Protein AF-A0A353B0R3-F1 (afdb_monomer)

Structure (mmCIF, N/CA/C/O backbone):
data_AF-A0A353B0R3-F1
#
_entry.id   AF-A0A353B0R3-F1
#
loop_
_atom_site.group_PDB
_atom_site.id
_atom_site.type_symbol
_atom_site.label_atom_id
_atom_site.label_alt_id
_atom_site.label_comp_id
_atom_site.label_asym_id
_atom_site.label_entity_id
_atom_site.label_seq_id
_atom_site.pdbx_PDB_ins_code
_atom_site.Cartn_x
_atom_site.Cartn_y
_atom_site.Cartn_z
_atom_site.occupancy
_atom_site.B_iso_or_equiv
_atom_site.auth_seq_id
_atom_site.auth_comp_id
_atom_site.auth_asym_id
_atom_site.auth_atom_id
_atom_site.pdbx_PDB_model_num
ATOM 1 N N . ASP A 1 1 ? 42.503 -38.780 -15.034 1.00 36.84 1 ASP A N 1
ATOM 2 C CA . ASP A 1 1 ? 41.360 -38.760 -15.960 1.00 36.84 1 ASP A CA 1
ATOM 3 C C . ASP A 1 1 ? 40.076 -38.459 -15.221 1.00 36.84 1 ASP A C 1
ATOM 5 O O . ASP A 1 1 ? 39.454 -39.346 -14.652 1.00 36.84 1 ASP A O 1
ATOM 9 N N . ILE A 1 2 ? 39.744 -37.170 -15.147 1.00 35.34 2 ILE A N 1
ATOM 10 C CA . ILE A 1 2 ? 38.413 -36.718 -14.744 1.00 35.34 2 ILE A CA 1
ATOM 11 C C . ILE A 1 2 ? 37.586 -36.748 -16.024 1.00 35.34 2 ILE A C 1
ATOM 13 O O . ILE A 1 2 ? 37.936 -36.088 -17.000 1.00 35.34 2 ILE A O 1
ATOM 17 N N . ASP A 1 3 ? 36.551 -37.576 -16.028 1.00 28.72 3 ASP A N 1
ATOM 18 C CA . ASP A 1 3 ? 35.623 -37.724 -17.140 1.00 28.72 3 ASP A CA 1
ATOM 19 C C . ASP A 1 3 ? 34.857 -36.406 -17.356 1.00 28.72 3 ASP A C 1
ATOM 21 O O . ASP A 1 3 ? 33.934 -36.062 -16.617 1.00 28.72 3 ASP A O 1
ATOM 25 N N . LEU A 1 4 ? 35.296 -35.640 -18.358 1.00 33.00 4 LEU A N 1
ATOM 26 C CA . LEU A 1 4 ? 34.737 -34.345 -18.759 1.00 33.00 4 LEU A CA 1
ATOM 27 C C . LEU A 1 4 ? 33.396 -34.474 -19.509 1.00 33.00 4 LEU A C 1
ATOM 29 O O . LEU A 1 4 ? 32.850 -33.465 -19.948 1.00 33.00 4 LEU A O 1
ATOM 33 N N . SER A 1 5 ? 32.827 -35.680 -19.638 1.00 30.22 5 SER A N 1
ATOM 34 C CA . SER A 1 5 ? 31.541 -35.902 -20.317 1.00 30.22 5 SER A CA 1
ATOM 35 C C . SER A 1 5 ? 30.302 -35.763 -19.415 1.00 30.22 5 SER A C 1
ATOM 37 O O . SER A 1 5 ? 29.179 -35.929 -19.884 1.00 30.22 5 SER A O 1
ATOM 39 N N . LYS A 1 6 ? 30.472 -35.398 -18.134 1.00 32.56 6 LYS A N 1
ATOM 40 C CA . LYS A 1 6 ? 29.369 -35.243 -17.160 1.00 32.56 6 LYS A CA 1
ATOM 41 C C . LYS A 1 6 ? 29.095 -33.818 -16.660 1.00 32.56 6 LYS A C 1
ATOM 43 O O . LYS A 1 6 ? 28.397 -33.657 -15.667 1.00 32.56 6 LYS A O 1
ATOM 48 N N . VAL A 1 7 ? 29.593 -32.786 -17.345 1.00 37.44 7 VAL A N 1
ATOM 49 C CA . VAL A 1 7 ? 29.360 -31.370 -16.963 1.00 37.44 7 VAL A CA 1
ATOM 50 C C . VAL A 1 7 ? 28.403 -30.631 -17.916 1.00 37.44 7 VAL A C 1
ATOM 52 O O . VAL A 1 7 ? 28.182 -29.439 -17.771 1.00 37.44 7 VAL A O 1
ATOM 55 N N . LEU A 1 8 ? 27.768 -31.308 -18.875 1.00 34.38 8 LEU A N 1
ATOM 56 C CA . LEU A 1 8 ? 26.884 -30.647 -19.843 1.00 34.38 8 LEU A CA 1
ATOM 57 C C . LEU A 1 8 ? 25.570 -31.416 -20.005 1.00 34.38 8 LEU A C 1
ATOM 59 O O . LEU A 1 8 ? 25.451 -32.235 -20.909 1.00 34.38 8 LEU A O 1
ATOM 63 N N . SER A 1 9 ? 24.613 -31.204 -19.094 1.00 32.56 9 SER A N 1
ATOM 64 C CA . SER A 1 9 ? 23.162 -31.358 -19.362 1.00 32.56 9 SER A CA 1
ATOM 65 C C . SER A 1 9 ? 22.248 -30.968 -18.185 1.00 32.56 9 SER A C 1
ATOM 67 O O . SER A 1 9 ? 21.163 -31.521 -18.060 1.00 32.56 9 SER A O 1
ATOM 69 N N . ASP A 1 10 ? 22.622 -29.983 -17.361 1.00 31.92 10 ASP A N 1
ATOM 70 C CA . ASP A 1 10 ? 21.622 -29.257 -16.560 1.00 31.92 10 ASP A CA 1
ATOM 71 C C . ASP A 1 10 ? 21.285 -27.948 -17.286 1.00 31.92 10 ASP A C 1
ATOM 73 O O . ASP A 1 10 ? 21.707 -26.859 -16.901 1.00 31.92 10 ASP A O 1
ATOM 77 N N . ASP A 1 11 ? 20.517 -28.072 -18.373 1.00 35.47 11 ASP A N 1
ATOM 78 C CA . ASP A 1 11 ? 19.619 -27.006 -18.831 1.00 35.47 11 ASP A CA 1
ATOM 79 C C . ASP A 1 11 ? 18.544 -26.838 -17.743 1.00 35.47 11 ASP A C 1
ATOM 81 O O . ASP A 1 11 ? 17.423 -27.340 -17.843 1.00 35.47 11 ASP A O 1
ATOM 85 N N . SER A 1 12 ? 18.897 -26.200 -16.624 1.00 38.03 12 SER A N 1
ATOM 86 C CA . SER A 1 12 ? 17.900 -25.795 -15.642 1.00 38.03 12 SER A CA 1
ATOM 87 C C . SER A 1 12 ? 17.203 -24.557 -16.195 1.00 38.03 12 SER A C 1
ATOM 89 O O . 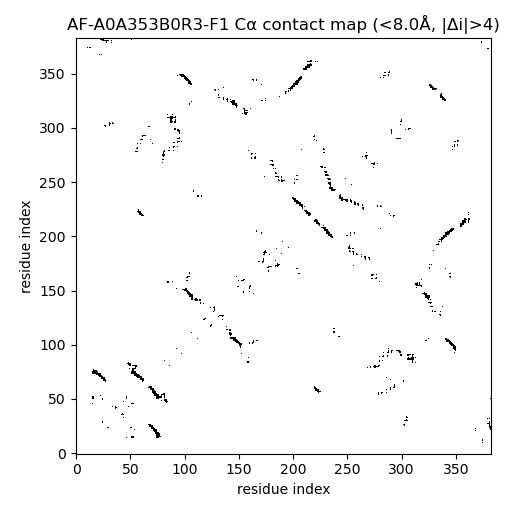SER A 1 12 ? 17.690 -23.433 -16.038 1.00 38.03 12 SER A O 1
ATOM 91 N N . ASP A 1 13 ? 16.071 -24.748 -16.865 1.00 56.12 13 ASP A N 1
ATOM 92 C CA . ASP A 1 13 ? 15.141 -23.661 -17.139 1.00 56.12 13 ASP A CA 1
ATOM 93 C C . ASP A 1 13 ? 14.833 -22.946 -15.820 1.00 56.12 13 ASP A C 1
ATOM 95 O O . ASP A 1 13 ? 14.115 -23.473 -14.971 1.00 56.12 13 ASP A O 1
ATOM 99 N N . ALA A 1 14 ? 15.426 -21.762 -15.617 1.00 63.72 14 ALA A N 1
ATOM 100 C CA . ALA A 1 14 ? 15.216 -20.979 -14.404 1.00 63.72 14 ALA A CA 1
ATOM 101 C C . ALA A 1 14 ? 13.708 -20.799 -14.180 1.00 63.72 14 ALA A C 1
ATOM 103 O O . ALA A 1 14 ? 13.033 -20.183 -15.012 1.00 63.72 14 ALA A O 1
ATOM 104 N N . ASN A 1 15 ? 13.191 -21.362 -13.086 1.00 84.00 15 ASN A N 1
ATOM 105 C CA . ASN A 1 15 ? 11.777 -21.336 -12.748 1.00 84.00 15 ASN A CA 1
ATOM 106 C C . ASN A 1 15 ? 11.506 -20.090 -11.907 1.00 84.00 15 ASN A C 1
ATOM 108 O O . ASN A 1 15 ? 12.141 -19.868 -10.877 1.00 84.00 15 ASN A O 1
ATOM 112 N N . TRP A 1 16 ? 10.525 -19.275 -12.295 1.00 85.75 16 TRP A N 1
ATOM 113 C CA . TRP A 1 16 ? 10.171 -18.059 -11.554 1.00 85.75 16 TRP A CA 1
ATOM 114 C C . TRP A 1 16 ? 9.742 -18.333 -10.100 1.00 85.75 16 TRP A C 1
ATOM 116 O O . TRP A 1 16 ? 9.701 -17.429 -9.265 1.00 85.75 16 TRP A O 1
ATOM 126 N N . ARG A 1 17 ? 9.431 -19.586 -9.759 1.00 88.44 17 ARG A N 1
ATOM 127 C CA . ARG A 1 17 ? 9.127 -20.009 -8.386 1.00 88.44 17 ARG A CA 1
ATOM 128 C C . ARG A 1 17 ? 10.364 -20.197 -7.514 1.00 88.44 17 ARG A C 1
ATOM 130 O O . ARG A 1 17 ? 10.217 -20.175 -6.291 1.00 88.44 17 ARG A O 1
ATOM 137 N N . ASP A 1 18 ? 11.540 -20.348 -8.114 1.00 88.56 18 ASP A N 1
ATOM 138 C CA . ASP A 1 18 ? 12.786 -20.538 -7.384 1.00 88.56 18 ASP A CA 1
ATOM 139 C C . ASP A 1 18 ? 13.177 -19.257 -6.653 1.00 88.56 18 ASP A C 1
ATOM 141 O O . ASP A 1 18 ? 13.008 -18.141 -7.161 1.00 88.56 18 ASP A O 1
ATOM 145 N N . SER A 1 19 ? 13.698 -19.436 -5.441 1.00 89.31 19 SER A N 1
ATOM 146 C CA . SER A 1 19 ? 14.145 -18.339 -4.593 1.00 89.31 19 SER A CA 1
ATOM 147 C C . SER A 1 19 ? 15.330 -17.612 -5.221 1.00 89.31 19 SER A C 1
ATOM 149 O O . SER A 1 19 ? 16.356 -18.221 -5.514 1.00 89.31 19 SER A O 1
ATOM 151 N N . SER A 1 20 ? 15.224 -16.293 -5.345 1.00 90.06 20 SER A N 1
ATOM 152 C CA . SER A 1 20 ? 16.326 -15.409 -5.736 1.00 90.06 20 SER A CA 1
ATOM 153 C C . SER A 1 20 ? 16.392 -14.225 -4.779 1.00 90.06 20 SER A C 1
ATOM 155 O O . SER A 1 20 ? 15.363 -13.687 -4.381 1.00 90.06 20 SER A O 1
ATOM 157 N N . GLY A 1 21 ? 17.597 -13.812 -4.382 1.00 89.56 21 GLY A N 1
ATOM 158 C CA . GLY A 1 21 ? 17.784 -12.640 -3.519 1.00 89.56 21 GLY A CA 1
ATOM 159 C C . GLY A 1 21 ? 17.706 -11.303 -4.264 1.00 89.56 21 GLY A C 1
ATOM 160 O O . GLY A 1 21 ? 17.403 -10.281 -3.648 1.00 89.56 21 GLY A O 1
ATOM 161 N N . LEU A 1 22 ? 17.983 -11.312 -5.571 1.00 90.19 22 LEU A N 1
ATOM 162 C CA . LEU A 1 22 ? 18.131 -10.129 -6.428 1.00 90.19 22 LEU A CA 1
ATOM 163 C C . LEU A 1 22 ? 17.589 -10.408 -7.838 1.00 90.19 22 LEU A C 1
ATOM 165 O O . LEU A 1 22 ? 18.272 -10.156 -8.829 1.00 90.19 22 LEU A O 1
ATOM 169 N N . ARG A 1 23 ? 16.366 -10.939 -7.929 1.00 92.25 23 ARG A N 1
ATOM 170 C CA . ARG A 1 23 ? 15.683 -11.071 -9.217 1.00 92.25 23 ARG A CA 1
ATOM 171 C C . ARG A 1 23 ? 15.489 -9.691 -9.816 1.00 92.25 23 ARG A C 1
ATOM 173 O O . ARG A 1 23 ? 15.049 -8.780 -9.111 1.00 92.25 23 ARG A O 1
ATOM 180 N N . THR A 1 24 ? 15.816 -9.559 -11.089 1.00 94.50 24 THR A N 1
ATOM 181 C CA . THR A 1 24 ? 15.680 -8.308 -11.831 1.00 94.50 24 THR A CA 1
ATOM 182 C C . THR A 1 24 ? 14.599 -8.465 -12.879 1.00 94.50 24 THR A C 1
ATOM 184 O O . THR A 1 24 ? 14.600 -9.455 -13.593 1.00 94.50 24 THR A O 1
ATOM 187 N N . ILE A 1 25 ? 13.685 -7.502 -12.963 1.00 95.25 25 ILE A N 1
ATOM 188 C CA . ILE A 1 25 ? 12.639 -7.410 -13.986 1.00 95.25 25 ILE A CA 1
ATOM 189 C C . ILE A 1 25 ? 12.935 -6.188 -14.844 1.00 95.25 25 ILE A C 1
ATOM 191 O O . ILE A 1 25 ? 12.967 -5.085 -14.301 1.00 95.25 25 ILE A O 1
ATOM 195 N N . SER A 1 26 ? 13.107 -6.372 -16.150 1.00 96.75 26 SER A N 1
ATOM 196 C CA . SER A 1 26 ? 13.175 -5.283 -17.131 1.00 96.75 26 SER A CA 1
ATOM 197 C C . SER A 1 26 ? 11.760 -4.921 -17.577 1.00 96.75 26 SER A C 1
ATOM 199 O O . SER A 1 26 ? 11.055 -5.764 -18.137 1.00 96.75 26 SER A O 1
ATOM 201 N N . LEU A 1 27 ? 11.321 -3.684 -17.327 1.00 98.12 27 LEU A N 1
ATOM 202 C CA . LEU A 1 27 ? 10.003 -3.228 -17.779 1.00 98.12 27 LEU A CA 1
ATOM 203 C C . LEU A 1 27 ? 9.932 -3.117 -19.304 1.00 98.12 27 LEU A C 1
ATOM 205 O O . LEU A 1 27 ? 8.871 -3.389 -19.862 1.00 98.12 27 LEU A O 1
ATOM 209 N N . ARG A 1 28 ? 11.050 -2.824 -19.980 1.00 97.19 28 ARG A N 1
ATOM 210 C CA . ARG A 1 28 ? 11.114 -2.824 -21.448 1.00 97.19 28 ARG A CA 1
ATOM 211 C C . ARG A 1 28 ? 10.844 -4.212 -22.016 1.00 97.19 28 ARG A C 1
ATOM 213 O O . ARG A 1 28 ? 9.942 -4.389 -22.827 1.00 97.19 28 ARG A O 1
ATOM 220 N N . GLN A 1 29 ? 11.595 -5.214 -21.553 1.00 95.81 29 GLN A N 1
ATOM 221 C CA . GLN A 1 29 ? 11.418 -6.591 -22.027 1.00 95.81 29 GLN A CA 1
ATOM 222 C C . GLN A 1 29 ? 10.048 -7.155 -21.614 1.00 95.81 29 GLN A C 1
ATOM 224 O O . GLN A 1 29 ? 9.454 -7.938 -22.355 1.00 95.81 29 GLN A O 1
ATOM 229 N N . LEU A 1 30 ? 9.522 -6.750 -20.451 1.00 96.75 30 LEU A N 1
ATOM 230 C CA . LEU A 1 30 ? 8.168 -7.105 -20.025 1.00 96.75 30 LEU A CA 1
ATOM 231 C C . LEU A 1 30 ? 7.118 -6.530 -20.988 1.00 96.75 30 LEU A C 1
ATOM 233 O O . LEU A 1 30 ? 6.212 -7.264 -21.378 1.00 96.75 30 LEU A O 1
ATOM 237 N N . ASP A 1 31 ? 7.231 -5.259 -21.388 1.00 97.69 31 ASP A N 1
ATOM 238 C CA . ASP A 1 31 ? 6.318 -4.630 -22.354 1.00 97.69 31 ASP A CA 1
ATOM 239 C C . ASP A 1 31 ? 6.334 -5.358 -23.705 1.00 97.69 31 ASP A C 1
ATOM 241 O O . ASP A 1 31 ? 5.278 -5.729 -24.221 1.00 97.69 31 ASP A O 1
ATOM 245 N N . GLU A 1 32 ? 7.527 -5.670 -24.221 1.00 96.12 32 GLU A N 1
ATOM 246 C CA . GLU A 1 32 ? 7.703 -6.445 -25.455 1.00 96.12 32 GLU A CA 1
ATOM 247 C C . GLU A 1 32 ? 7.057 -7.835 -25.358 1.00 96.12 32 GLU A C 1
ATOM 249 O O . GLU A 1 32 ? 6.348 -8.266 -26.275 1.00 96.12 32 GLU A O 1
ATOM 254 N N . GLN A 1 33 ? 7.249 -8.538 -24.237 1.00 95.00 33 GLN A N 1
ATOM 255 C CA . GLN A 1 33 ? 6.646 -9.852 -24.009 1.00 95.00 33 GLN A CA 1
ATOM 256 C C . GLN A 1 33 ? 5.114 -9.767 -23.922 1.00 95.00 33 GLN A C 1
ATOM 258 O O . GLN A 1 33 ? 4.410 -10.638 -24.452 1.00 95.00 33 GLN A O 1
ATOM 263 N N . LEU A 1 34 ? 4.573 -8.727 -23.281 1.00 95.50 34 LEU A N 1
ATOM 264 C CA . LEU A 1 34 ? 3.130 -8.474 -23.236 1.00 95.50 34 LEU A CA 1
ATOM 265 C C . LEU A 1 34 ? 2.582 -8.210 -24.636 1.00 95.50 34 LEU A C 1
ATOM 267 O O . LEU A 1 34 ? 1.567 -8.804 -25.010 1.00 95.50 34 LEU A O 1
ATOM 271 N N . TYR A 1 35 ? 3.274 -7.388 -25.424 1.00 95.69 35 TYR A N 1
ATOM 272 C CA . TYR A 1 35 ? 2.893 -7.086 -26.799 1.00 95.69 35 TYR A CA 1
ATOM 273 C C . TYR A 1 35 ? 2.826 -8.357 -27.644 1.00 95.69 35 TYR A C 1
ATOM 275 O O . TYR A 1 35 ? 1.796 -8.630 -28.262 1.00 95.69 35 TYR A O 1
ATOM 283 N N . GLN A 1 36 ? 3.879 -9.181 -27.616 1.00 94.62 36 GLN A N 1
ATOM 284 C CA . GLN A 1 36 ? 3.926 -10.447 -28.354 1.00 94.62 36 GLN A CA 1
ATOM 285 C C . GLN A 1 36 ? 2.794 -11.394 -27.937 1.00 94.62 36 GLN A C 1
ATOM 287 O O . GLN A 1 36 ? 2.128 -11.985 -28.790 1.00 94.62 36 GLN A O 1
ATOM 292 N N . THR A 1 37 ? 2.537 -11.499 -26.631 1.00 93.19 37 THR A N 1
ATOM 293 C CA . THR A 1 37 ? 1.475 -12.354 -26.080 1.00 93.19 37 THR A CA 1
ATOM 294 C C . THR A 1 37 ? 0.095 -11.914 -26.570 1.00 93.19 37 THR A C 1
ATOM 296 O O . THR A 1 37 ? -0.701 -12.747 -27.008 1.00 93.19 37 THR A O 1
ATOM 299 N N . ILE A 1 38 ? -0.190 -10.610 -26.530 1.00 92.44 38 ILE A N 1
ATOM 300 C CA . ILE A 1 38 ? -1.481 -10.041 -26.941 1.00 92.44 38 ILE A CA 1
ATOM 301 C C . ILE A 1 38 ? -1.651 -10.108 -28.464 1.00 92.44 38 ILE A C 1
ATOM 303 O O . ILE A 1 38 ? -2.717 -10.497 -28.939 1.00 92.44 38 ILE A O 1
ATOM 307 N N . ALA A 1 39 ? -0.610 -9.783 -29.236 1.00 93.88 39 ALA A N 1
ATOM 308 C CA . ALA A 1 39 ? -0.638 -9.825 -30.699 1.00 93.88 39 ALA A CA 1
ATOM 309 C C . ALA A 1 39 ? -0.893 -11.244 -31.239 1.00 93.88 39 ALA A C 1
ATOM 311 O O . ALA A 1 39 ? -1.554 -11.408 -32.263 1.00 93.88 39 ALA A O 1
ATOM 312 N N . ALA A 1 40 ? -0.437 -12.272 -30.518 1.00 94.25 40 ALA A N 1
ATOM 313 C CA . ALA A 1 40 ? -0.736 -13.673 -30.813 1.00 94.25 40 ALA A CA 1
ATOM 314 C C . ALA A 1 40 ? -2.152 -14.119 -30.377 1.00 94.25 40 ALA A C 1
ATOM 316 O O . ALA A 1 40 ? -2.496 -15.292 -30.524 1.00 94.25 40 ALA A O 1
ATOM 317 N N . GLY A 1 41 ? -2.975 -13.224 -29.818 1.00 92.50 41 GLY A N 1
ATOM 318 C CA . GLY A 1 41 ? -4.296 -13.545 -29.263 1.00 92.50 41 GLY A CA 1
ATOM 319 C C . GLY A 1 41 ? -4.244 -14.327 -27.944 1.00 92.50 41 GLY A C 1
ATOM 320 O O . GLY A 1 41 ? -5.252 -14.898 -27.521 1.00 92.50 41 GLY A O 1
ATOM 321 N N . GLY A 1 42 ? -3.072 -14.385 -27.310 1.00 92.06 42 GLY A N 1
ATOM 322 C CA . GLY A 1 42 ? -2.841 -15.072 -26.047 1.00 92.06 42 GLY A CA 1
ATOM 323 C C . GLY A 1 42 ? -3.273 -14.259 -24.827 1.00 92.06 42 GLY A C 1
ATOM 324 O O . GLY A 1 42 ? -3.809 -13.154 -24.916 1.00 92.06 42 GLY A O 1
ATOM 325 N N . ARG A 1 43 ? -3.024 -14.827 -23.646 1.00 90.44 43 ARG A N 1
ATOM 326 C CA . ARG A 1 43 ? -3.182 -14.157 -22.348 1.00 90.44 43 ARG A CA 1
ATOM 327 C C . ARG A 1 43 ? -1.894 -14.319 -21.542 1.00 90.44 43 ARG A C 1
ATOM 329 O O . ARG A 1 43 ? -1.259 -15.364 -21.690 1.00 90.44 43 ARG A O 1
ATOM 336 N N . PRO A 1 44 ? -1.533 -13.347 -20.684 1.00 91.50 44 PRO A N 1
ATOM 337 C CA . PRO A 1 44 ? -0.394 -13.494 -19.787 1.00 91.50 44 PRO A CA 1
ATOM 338 C C . PRO A 1 44 ? -0.528 -14.762 -18.938 1.00 91.50 44 PRO A C 1
ATOM 340 O O . PRO A 1 44 ? -1.591 -15.036 -18.371 1.00 91.50 44 PRO A O 1
ATOM 343 N N . ASP A 1 45 ? 0.541 -15.545 -18.872 1.00 91.19 45 ASP A N 1
ATOM 344 C CA . ASP A 1 45 ? 0.597 -16.767 -18.080 1.00 91.19 45 ASP A CA 1
ATOM 345 C C . ASP A 1 45 ? 0.852 -16.468 -16.592 1.00 91.19 45 ASP A C 1
ATOM 347 O O . ASP A 1 45 ? 0.935 -15.319 -16.157 1.00 91.19 45 ASP A O 1
ATOM 351 N N . ALA A 1 46 ? 0.969 -17.511 -15.767 1.00 90.12 46 ALA A N 1
ATOM 352 C CA . ALA A 1 46 ? 1.204 -17.327 -14.337 1.00 90.12 46 ALA A CA 1
ATOM 353 C C . ALA A 1 46 ? 2.535 -16.615 -14.029 1.00 90.12 46 ALA A C 1
ATOM 355 O O . ALA A 1 46 ? 2.629 -15.949 -13.001 1.00 90.12 46 ALA A O 1
ATOM 356 N N . GLU A 1 47 ? 3.547 -16.756 -14.880 1.00 91.00 47 GLU A N 1
ATOM 357 C CA . GLU A 1 47 ? 4.856 -16.135 -14.691 1.00 91.00 47 GLU A CA 1
ATOM 358 C C . GLU A 1 47 ? 4.779 -14.620 -14.887 1.00 91.00 47 GLU A C 1
ATOM 360 O O . GLU A 1 47 ? 5.167 -13.861 -13.992 1.00 91.00 47 GLU A O 1
ATOM 365 N N . LEU A 1 48 ? 4.177 -14.183 -15.996 1.00 92.12 48 LEU A N 1
ATOM 366 C CA . LEU A 1 48 ? 3.883 -12.775 -16.270 1.00 92.12 48 LEU A CA 1
ATOM 367 C C . LEU A 1 48 ? 2.950 -12.187 -15.213 1.00 92.12 48 LEU A C 1
ATOM 369 O O . LEU A 1 48 ? 3.242 -11.143 -14.633 1.00 92.12 48 LEU A O 1
ATOM 373 N N . MET A 1 49 ? 1.853 -12.883 -14.902 1.00 92.75 49 MET A N 1
ATOM 374 C CA . MET A 1 49 ? 0.847 -12.398 -13.954 1.00 92.75 49 MET A CA 1
ATOM 375 C C . MET A 1 49 ? 1.410 -12.161 -12.547 1.00 92.75 49 MET A C 1
ATOM 377 O O . MET A 1 49 ? 0.914 -11.275 -11.850 1.00 92.75 49 MET A O 1
ATOM 381 N N . ASN A 1 50 ? 2.436 -12.914 -12.136 1.00 93.31 50 ASN A N 1
ATOM 382 C CA . ASN A 1 50 ? 3.093 -12.783 -10.830 1.00 93.31 50 ASN A CA 1
ATOM 383 C C . ASN A 1 50 ? 4.450 -12.067 -10.903 1.00 93.31 50 ASN A C 1
ATOM 385 O O . ASN A 1 50 ? 5.229 -12.158 -9.953 1.00 93.31 50 ASN A O 1
ATOM 389 N N . LEU A 1 51 ? 4.746 -11.376 -12.012 1.00 94.31 51 LEU A N 1
ATOM 390 C CA . LEU A 1 51 ? 5.969 -10.589 -12.192 1.00 94.31 51 LEU A CA 1
ATOM 391 C C . LEU A 1 51 ? 7.226 -11.395 -11.839 1.00 94.31 51 LEU A C 1
ATOM 393 O O . LEU A 1 51 ? 8.041 -10.987 -11.013 1.00 94.31 51 LEU A O 1
ATOM 397 N N . GLY A 1 52 ? 7.326 -12.608 -12.386 1.00 91.31 52 GLY A N 1
ATOM 398 C CA . GLY A 1 52 ? 8.496 -13.453 -12.216 1.00 91.31 52 GLY A CA 1
ATOM 399 C C . GLY A 1 52 ? 8.692 -13.820 -10.751 1.00 91.31 52 GLY A C 1
ATOM 400 O O . GLY A 1 52 ? 9.816 -13.989 -10.315 1.00 91.31 52 GLY A O 1
ATOM 401 N N . GLY A 1 53 ? 7.633 -13.869 -9.941 1.00 92.50 53 GLY A N 1
ATOM 402 C CA . GLY A 1 53 ? 7.707 -14.209 -8.522 1.00 92.50 53 GLY A CA 1
ATOM 403 C C . GLY A 1 53 ? 8.324 -13.135 -7.633 1.00 92.50 53 GLY A C 1
ATOM 404 O O . GLY A 1 53 ? 8.712 -13.459 -6.507 1.00 92.50 53 GLY A O 1
ATOM 405 N N . LEU A 1 54 ? 8.451 -11.887 -8.099 1.00 93.81 54 LEU A N 1
ATOM 406 C CA . LEU A 1 54 ? 8.978 -10.794 -7.285 1.00 93.81 54 LEU A CA 1
ATOM 407 C C . LEU A 1 54 ? 8.173 -10.664 -5.992 1.00 93.81 54 LEU A C 1
ATOM 409 O O . LEU A 1 54 ? 6.945 -10.599 -5.980 1.00 93.81 54 LEU A O 1
ATOM 413 N N . SER A 1 55 ? 8.879 -10.643 -4.870 1.00 92.75 55 SER A N 1
ATOM 414 C CA . SER A 1 55 ? 8.258 -10.573 -3.549 1.00 92.75 55 SER A CA 1
ATOM 415 C C . SER A 1 55 ? 8.380 -9.189 -2.926 1.00 92.75 55 SER A C 1
ATOM 417 O O . SER A 1 55 ? 7.557 -8.852 -2.073 1.00 92.75 55 SER A O 1
ATOM 419 N N . ARG A 1 56 ? 9.371 -8.391 -3.355 1.00 93.62 56 ARG A N 1
ATOM 420 C CA . ARG A 1 56 ? 9.671 -7.027 -2.897 1.00 93.62 56 ARG A CA 1
ATOM 421 C C . ARG A 1 56 ? 10.539 -6.280 -3.908 1.00 93.62 56 ARG A C 1
ATOM 423 O O . ARG A 1 56 ? 11.462 -6.875 -4.451 1.00 93.62 56 ARG A O 1
ATOM 430 N N . ILE A 1 57 ? 10.327 -4.970 -4.045 1.00 95.69 57 ILE A N 1
ATOM 431 C CA . ILE A 1 57 ? 11.279 -4.071 -4.716 1.00 95.69 57 ILE A CA 1
ATOM 432 C C . ILE A 1 57 ? 12.278 -3.549 -3.674 1.00 95.69 57 ILE A C 1
ATOM 434 O O . ILE A 1 57 ? 11.909 -2.885 -2.704 1.00 95.69 57 ILE A O 1
ATOM 438 N N . SER A 1 58 ? 13.552 -3.888 -3.854 1.00 94.75 58 SER A N 1
ATOM 439 C CA . SER A 1 58 ? 14.667 -3.419 -3.020 1.00 94.75 58 SER A CA 1
ATOM 440 C C . SER A 1 58 ? 15.484 -2.340 -3.723 1.00 94.75 58 SER A C 1
ATOM 442 O O . SER A 1 58 ? 15.968 -1.418 -3.064 1.00 94.75 58 SER A O 1
ATOM 444 N N . LEU A 1 59 ? 15.644 -2.462 -5.042 1.00 95.81 59 LEU A N 1
ATOM 445 C CA . LEU A 1 59 ? 16.342 -1.499 -5.881 1.00 95.81 59 LEU A CA 1
ATOM 446 C C . LEU A 1 59 ? 15.511 -1.192 -7.130 1.00 95.81 59 LEU A C 1
ATOM 448 O O . LEU A 1 59 ? 14.783 -2.051 -7.630 1.00 95.81 59 LEU A O 1
ATOM 452 N N . VAL A 1 60 ? 15.657 0.030 -7.624 1.00 96.94 60 VAL A N 1
ATOM 453 C CA . VAL A 1 60 ? 15.143 0.484 -8.916 1.00 96.94 60 VAL A CA 1
ATOM 454 C C . VAL A 1 60 ? 16.319 1.070 -9.674 1.00 96.94 60 VAL A C 1
ATOM 456 O O . VAL A 1 60 ? 17.058 1.869 -9.100 1.00 96.94 60 VAL A O 1
ATOM 459 N N . HIS A 1 61 ? 16.509 0.670 -10.923 1.00 96.81 61 HIS A N 1
ATOM 460 C CA . HIS A 1 61 ? 17.490 1.283 -11.811 1.00 96.81 61 HIS A CA 1
ATOM 461 C C . HIS A 1 61 ? 16.805 1.786 -13.075 1.00 96.81 61 HIS A C 1
ATOM 463 O O . HIS A 1 61 ? 15.982 1.074 -13.645 1.00 96.81 61 HIS A O 1
ATOM 469 N N . VAL A 1 62 ? 17.147 2.997 -13.491 1.00 97.06 62 VAL A N 1
ATOM 470 C CA . VAL A 1 62 ? 16.574 3.688 -14.641 1.00 97.06 62 VAL A CA 1
ATOM 471 C C . VAL A 1 62 ? 17.664 3.834 -15.690 1.00 97.06 62 VAL A C 1
ATOM 473 O O . VAL A 1 62 ? 18.669 4.500 -15.463 1.00 97.06 62 VAL A O 1
ATOM 476 N N . ASP A 1 63 ? 17.469 3.205 -16.839 1.00 96.00 63 ASP A N 1
ATOM 477 C CA . ASP A 1 63 ? 18.376 3.286 -17.977 1.00 96.00 63 ASP A CA 1
ATOM 478 C C . ASP A 1 63 ? 17.720 4.153 -19.053 1.00 96.00 63 ASP A C 1
ATOM 480 O O . ASP A 1 63 ? 16.904 3.685 -19.843 1.00 96.00 63 ASP A O 1
ATOM 484 N N . VAL A 1 64 ? 18.045 5.448 -19.051 1.00 95.94 64 VAL A N 1
ATOM 485 C CA . VAL A 1 64 ? 17.465 6.422 -19.993 1.00 95.94 64 VAL A CA 1
ATOM 486 C C . VAL A 1 64 ? 17.910 6.154 -21.433 1.00 95.94 64 VAL A C 1
ATOM 488 O O . VAL A 1 64 ? 17.183 6.478 -22.369 1.00 95.94 64 VAL A O 1
ATOM 491 N N . VAL A 1 65 ? 19.090 5.554 -21.626 1.00 95.00 65 VAL A N 1
ATOM 492 C CA . VAL A 1 65 ? 19.627 5.266 -22.963 1.00 95.00 65 VAL A CA 1
ATOM 493 C C . VAL A 1 65 ? 18.860 4.113 -23.599 1.00 95.00 65 VAL A C 1
ATOM 495 O O . VAL A 1 65 ? 18.436 4.224 -24.747 1.00 95.00 65 VAL A O 1
ATOM 498 N N . GLU A 1 66 ? 18.640 3.038 -22.843 1.00 94.50 66 GLU A N 1
ATOM 499 C CA . GLU A 1 66 ? 17.876 1.873 -23.305 1.00 94.50 66 GLU A CA 1
ATOM 500 C C . GLU A 1 66 ? 16.359 2.017 -23.106 1.00 94.50 66 GLU A C 1
ATOM 502 O O . GLU A 1 66 ? 15.618 1.121 -23.514 1.00 94.50 66 GLU A O 1
ATOM 507 N N . GLN A 1 67 ? 15.906 3.121 -22.496 1.00 96.94 67 GLN A N 1
ATOM 508 C CA . GLN A 1 67 ? 14.514 3.371 -22.100 1.00 96.94 67 GLN A CA 1
ATOM 509 C C . GLN A 1 67 ? 13.937 2.221 -21.265 1.00 96.94 67 GLN A C 1
ATOM 511 O O . GLN A 1 67 ? 12.846 1.710 -21.519 1.00 96.94 67 GLN A O 1
ATOM 516 N N . ASP A 1 68 ? 14.701 1.780 -20.266 1.00 97.06 68 ASP A N 1
ATOM 517 C CA . ASP A 1 68 ? 14.339 0.653 -19.413 1.00 97.06 68 ASP A CA 1
ATOM 518 C C . ASP A 1 68 ? 14.285 1.052 -17.937 1.00 97.06 68 ASP A C 1
ATOM 520 O O . ASP A 1 68 ? 15.036 1.896 -17.448 1.00 97.06 68 ASP A O 1
ATOM 524 N N . ILE A 1 69 ? 13.399 0.387 -17.202 1.00 98.00 69 ILE A N 1
ATOM 525 C CA . ILE A 1 69 ? 13.339 0.442 -15.746 1.00 98.00 69 ILE A CA 1
ATOM 526 C C . ILE A 1 69 ? 13.518 -0.977 -15.241 1.00 98.00 69 ILE A C 1
ATOM 528 O O . ILE A 1 69 ? 12.754 -1.879 -15.583 1.00 98.00 69 ILE A O 1
ATOM 532 N N . ARG A 1 70 ? 14.498 -1.167 -14.362 1.00 97.56 70 ARG A N 1
ATOM 533 C CA . ARG A 1 70 ? 14.771 -2.449 -13.725 1.00 97.56 70 ARG A CA 1
ATOM 534 C C . ARG A 1 70 ? 14.264 -2.447 -12.294 1.00 97.56 70 ARG A C 1
ATOM 536 O O . ARG A 1 70 ? 14.780 -1.715 -11.447 1.00 97.56 70 ARG A O 1
ATOM 543 N N . LEU A 1 71 ? 13.276 -3.295 -12.015 1.00 97.56 71 LEU A N 1
ATOM 544 C CA . LEU A 1 71 ? 12.775 -3.556 -10.665 1.00 97.56 71 LEU A CA 1
ATOM 545 C C . LEU A 1 71 ? 13.523 -4.756 -10.087 1.00 97.56 71 LEU A C 1
ATOM 547 O O . LEU A 1 71 ? 13.482 -5.844 -10.658 1.00 97.56 71 LEU A O 1
ATOM 551 N N . ILE A 1 72 ? 14.218 -4.564 -8.968 1.00 95.75 72 ILE A N 1
ATOM 552 C CA . ILE A 1 72 ? 15.159 -5.561 -8.447 1.00 95.75 72 ILE A CA 1
ATOM 553 C C . ILE A 1 72 ? 14.833 -5.889 -6.993 1.00 95.75 72 ILE A C 1
ATOM 555 O O . ILE A 1 72 ? 14.709 -4.997 -6.146 1.00 95.75 72 ILE A O 1
ATOM 559 N N . GLY A 1 73 ? 14.777 -7.173 -6.655 1.00 94.06 73 GLY A N 1
ATOM 560 C CA . GLY A 1 73 ? 14.654 -7.599 -5.267 1.00 94.06 73 GLY A CA 1
ATOM 561 C C . GLY A 1 73 ? 14.437 -9.097 -5.086 1.00 94.06 73 GLY A C 1
ATOM 562 O O . GLY A 1 73 ? 14.615 -9.874 -6.020 1.00 94.06 73 GLY A O 1
ATOM 563 N N . PRO A 1 74 ? 14.094 -9.535 -3.865 1.00 92.81 74 PRO A N 1
ATOM 564 C CA . PRO A 1 74 ? 13.909 -10.947 -3.594 1.00 92.81 74 PRO A CA 1
ATOM 565 C C . PRO A 1 74 ? 12.670 -11.486 -4.311 1.00 92.81 74 PRO A C 1
ATOM 567 O O . PRO A 1 74 ? 11.642 -10.808 -4.394 1.00 92.81 74 PRO A O 1
ATOM 570 N N . ALA A 1 75 ? 12.736 -12.732 -4.755 1.00 92.19 75 ALA A N 1
ATOM 571 C CA . ALA A 1 75 ? 11.679 -13.410 -5.487 1.00 92.19 75 ALA A CA 1
ATOM 572 C C . ALA A 1 75 ? 11.622 -14.907 -5.155 1.00 92.19 75 ALA A C 1
ATOM 574 O O . ALA A 1 75 ? 12.540 -15.436 -4.528 1.00 92.19 75 ALA A O 1
ATOM 575 N N . GLY A 1 76 ? 10.544 -15.568 -5.577 1.00 85.62 76 GLY A N 1
ATOM 576 C CA . GLY A 1 76 ? 10.287 -16.994 -5.359 1.00 85.62 76 GLY A CA 1
ATOM 577 C C . GLY A 1 76 ? 9.007 -17.247 -4.562 1.00 85.62 76 GLY A C 1
ATOM 578 O O . GLY A 1 76 ? 8.320 -16.316 -4.134 1.00 85.62 76 GLY A O 1
ATOM 579 N N . GLN A 1 77 ? 8.646 -18.518 -4.376 1.00 71.25 77 GLN A N 1
ATOM 580 C CA . GLN A 1 77 ? 7.420 -18.864 -3.656 1.00 71.25 77 GLN A CA 1
ATOM 581 C C . GLN A 1 77 ? 7.534 -18.771 -2.123 1.00 71.25 77 GLN A C 1
ATOM 583 O O . GLN A 1 77 ? 8.559 -19.143 -1.553 1.00 71.25 77 GLN A O 1
ATOM 588 N N . PRO A 1 78 ? 6.445 -18.363 -1.437 1.00 57.81 78 PRO A N 1
ATOM 589 C CA . PRO A 1 78 ? 5.172 -17.895 -1.997 1.00 57.81 78 PRO A CA 1
ATOM 590 C C . PRO A 1 78 ? 5.208 -16.380 -2.300 1.00 57.81 78 PRO A C 1
ATOM 592 O O . PRO A 1 78 ? 5.155 -15.557 -1.386 1.00 57.81 78 PRO A O 1
ATOM 595 N N . SER A 1 79 ? 5.250 -15.981 -3.578 1.00 61.84 79 SER A N 1
ATOM 596 C CA . SER A 1 79 ? 5.144 -14.571 -3.979 1.00 61.84 79 SER A CA 1
ATOM 597 C C . SER A 1 79 ? 3.675 -14.136 -3.931 1.00 61.84 79 SER A C 1
ATOM 599 O O . SER A 1 79 ? 2.907 -14.401 -4.852 1.00 61.84 79 SER A O 1
ATOM 601 N N . VAL A 1 80 ? 3.245 -13.514 -2.832 1.00 69.62 80 VAL A N 1
ATOM 602 C CA . VAL A 1 80 ? 1.816 -13.209 -2.587 1.00 69.62 80 VAL A CA 1
ATOM 603 C C . VAL A 1 80 ? 1.433 -11.729 -2.739 1.00 69.62 80 VAL A C 1
ATOM 605 O O . VAL A 1 80 ? 0.315 -11.358 -2.396 1.00 69.62 80 VAL A O 1
ATOM 608 N N . GLY A 1 81 ? 2.321 -10.877 -3.265 1.00 84.75 81 GLY A N 1
ATOM 609 C CA . GLY A 1 81 ? 2.097 -9.423 -3.320 1.00 84.75 81 GLY A CA 1
ATOM 610 C C . GLY A 1 81 ? 2.011 -8.819 -4.720 1.00 84.75 81 GLY A C 1
ATOM 611 O O . GLY A 1 81 ? 1.027 -8.157 -5.032 1.00 84.75 81 GLY A O 1
ATOM 612 N N . PHE A 1 82 ? 3.044 -9.020 -5.539 1.00 94.81 82 PHE A N 1
ATOM 613 C CA . PHE A 1 82 ? 3.180 -8.367 -6.841 1.00 94.81 82 PHE A CA 1
ATOM 614 C C . PHE A 1 82 ? 2.329 -9.039 -7.906 1.00 94.81 82 PHE A C 1
ATOM 616 O O . PHE A 1 82 ? 2.314 -10.264 -8.023 1.00 94.81 82 PHE A O 1
ATOM 623 N N . ARG A 1 83 ? 1.626 -8.219 -8.684 1.00 94.88 83 ARG A N 1
ATOM 624 C CA . ARG A 1 83 ? 0.746 -8.667 -9.756 1.00 94.88 83 ARG A CA 1
ATOM 625 C C . ARG A 1 83 ? 0.888 -7.751 -10.953 1.00 94.88 83 ARG A C 1
ATOM 627 O O . ARG A 1 83 ? 0.974 -6.534 -10.785 1.00 94.88 83 ARG A O 1
ATOM 634 N N . LEU A 1 84 ? 0.837 -8.335 -12.145 1.00 95.62 84 LEU A N 1
ATOM 635 C CA . LEU A 1 84 ? 0.851 -7.578 -13.393 1.00 95.62 84 LEU A CA 1
ATOM 636 C C . LEU A 1 84 ? -0.281 -6.544 -13.445 1.00 95.62 84 LEU A C 1
ATOM 638 O O . LEU A 1 84 ? -0.035 -5.419 -13.847 1.00 95.62 84 LEU A O 1
ATOM 642 N N . GLU A 1 85 ? -1.484 -6.899 -12.984 1.00 94.31 85 GLU A N 1
ATOM 643 C CA . GLU A 1 85 ? -2.654 -6.004 -12.992 1.00 94.31 85 GLU A CA 1
ATOM 644 C C . GLU A 1 85 ? -2.461 -4.738 -12.139 1.00 94.31 85 GLU A C 1
ATOM 646 O O . GLU A 1 85 ? -2.931 -3.662 -12.509 1.00 94.31 85 GLU A O 1
ATOM 651 N N . ASP A 1 86 ? -1.751 -4.859 -11.011 1.00 95.88 86 ASP A N 1
ATOM 652 C CA . ASP A 1 86 ? -1.466 -3.733 -10.121 1.00 95.88 86 ASP A CA 1
ATOM 653 C C . ASP A 1 86 ? -0.341 -2.868 -10.718 1.00 95.88 86 ASP A C 1
ATOM 655 O O . ASP A 1 86 ? -0.441 -1.641 -10.715 1.00 95.88 86 ASP A O 1
ATOM 659 N N . LEU A 1 87 ? 0.697 -3.495 -11.294 1.00 97.75 87 LEU A N 1
ATOM 660 C CA . LEU A 1 87 ? 1.775 -2.794 -12.000 1.00 97.75 87 LEU A CA 1
ATOM 661 C C . LEU A 1 87 ? 1.259 -2.029 -13.218 1.00 97.75 87 LEU A C 1
ATOM 663 O O . LEU A 1 87 ? 1.567 -0.849 -13.350 1.00 97.75 87 LEU A O 1
ATOM 667 N N . SER A 1 88 ? 0.468 -2.666 -14.083 1.00 97.38 88 SER A N 1
ATOM 668 C CA . SER A 1 88 ? -0.060 -2.041 -15.297 1.00 97.38 88 SER A CA 1
ATOM 669 C C . SER A 1 88 ? -0.952 -0.85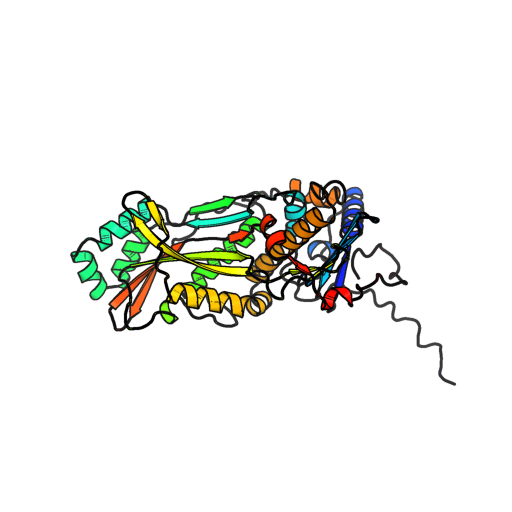2 -14.956 1.00 97.38 88 SER A C 1
ATOM 671 O O . SER A 1 88 ? -0.803 0.224 -15.534 1.00 97.38 88 SER A O 1
ATOM 673 N N . LEU A 1 89 ? -1.844 -1.008 -13.967 1.00 96.81 89 LEU A N 1
ATOM 674 C CA . LEU A 1 89 ? -2.695 0.083 -13.502 1.00 96.81 89 LEU A CA 1
ATOM 675 C C . LEU A 1 89 ? -1.854 1.252 -12.983 1.00 96.81 89 LEU A C 1
ATOM 677 O O . LEU A 1 89 ? -2.057 2.383 -13.415 1.00 96.81 89 LEU A O 1
ATOM 681 N N . LEU A 1 90 ? -0.897 0.998 -12.088 1.00 97.19 90 LEU A N 1
ATOM 682 C CA . LEU A 1 90 ? -0.052 2.059 -11.541 1.00 97.19 90 LEU A CA 1
ATOM 683 C C . LEU A 1 90 ? 0.815 2.715 -12.624 1.00 97.19 90 LEU 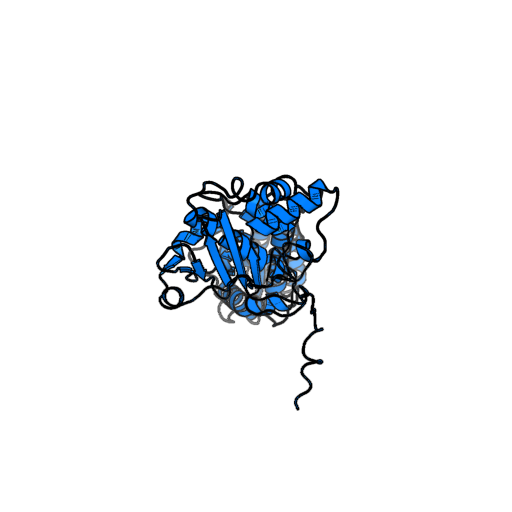A C 1
ATOM 685 O O . LEU A 1 90 ? 0.918 3.937 -12.626 1.00 97.19 90 LEU A O 1
ATOM 689 N N . ALA A 1 91 ? 1.353 1.955 -13.580 1.00 97.31 91 ALA A N 1
ATOM 690 C CA . ALA A 1 91 ? 2.099 2.490 -14.722 1.00 97.31 91 ALA A CA 1
ATOM 691 C C . ALA A 1 91 ? 1.247 3.429 -15.592 1.00 97.31 91 ALA A C 1
ATOM 693 O O . ALA A 1 91 ? 1.766 4.403 -16.128 1.00 97.31 91 ALA A O 1
ATOM 694 N N . SER A 1 92 ? -0.063 3.179 -15.696 1.00 95.88 92 SER A N 1
ATOM 695 C CA . SER A 1 92 ? -1.002 4.059 -16.412 1.00 95.88 92 SER A CA 1
ATOM 696 C C . SER A 1 92 ? -1.406 5.322 -15.633 1.00 95.88 92 SER A C 1
ATOM 698 O O . SER A 1 92 ? -1.875 6.291 -16.227 1.00 95.88 92 SER A O 1
ATOM 700 N N . LEU A 1 93 ? -1.249 5.324 -14.303 1.00 95.31 93 LEU A N 1
ATOM 701 C CA . LEU A 1 93 ? -1.675 6.422 -13.422 1.00 95.31 93 LEU A CA 1
ATOM 702 C C . LEU A 1 93 ? -0.520 7.336 -12.997 1.00 95.31 93 LEU A C 1
ATOM 704 O O . LEU A 1 93 ? -0.734 8.532 -12.779 1.00 95.31 93 LEU A O 1
ATOM 708 N N . VAL A 1 94 ? 0.677 6.771 -12.829 1.00 94.69 94 VAL A N 1
ATOM 709 C CA . VAL A 1 94 ? 1.863 7.497 -12.371 1.00 94.69 94 VAL A CA 1
ATOM 710 C C . VAL A 1 94 ? 2.382 8.400 -13.486 1.00 94.69 94 VAL A C 1
ATOM 712 O O . VAL A 1 94 ? 2.588 7.986 -14.624 1.00 94.69 94 VAL A O 1
ATOM 715 N N . ARG A 1 95 ? 2.580 9.665 -13.134 1.00 93.19 95 ARG A N 1
ATOM 716 C CA . ARG A 1 95 ? 2.999 10.750 -14.019 1.00 93.19 95 ARG A CA 1
ATOM 717 C C . ARG A 1 95 ? 3.762 11.804 -13.224 1.00 93.19 95 ARG A C 1
ATOM 719 O O . ARG A 1 95 ? 3.838 11.723 -11.995 1.00 93.19 95 ARG A O 1
ATOM 726 N N . ASP A 1 96 ? 4.279 12.826 -13.895 1.00 85.19 96 ASP A N 1
ATOM 727 C CA . ASP A 1 96 ? 4.802 13.983 -13.169 1.00 85.19 96 ASP A CA 1
ATOM 728 C C . ASP A 1 96 ? 3.696 14.561 -12.260 1.00 85.19 96 ASP A C 1
ATOM 730 O O . ASP A 1 96 ? 2.553 14.779 -12.691 1.00 85.19 96 ASP A O 1
ATOM 734 N N . GLN A 1 97 ? 4.028 14.734 -10.979 1.00 80.62 97 GLN A N 1
ATOM 735 C CA . GLN A 1 97 ? 3.109 15.159 -9.917 1.00 80.62 97 GLN A CA 1
ATOM 736 C C . GLN A 1 97 ? 1.855 14.270 -9.780 1.00 80.62 97 GLN A C 1
ATOM 738 O O . GLN A 1 97 ? 0.722 14.764 -9.710 1.00 80.62 97 GLN A O 1
ATOM 743 N N . THR A 1 98 ? 2.038 12.944 -9.725 1.00 88.62 98 THR A N 1
ATOM 744 C CA . THR A 1 98 ? 0.947 11.981 -9.485 1.00 88.62 98 THR A CA 1
ATOM 745 C C . THR A 1 98 ? 0.087 12.389 -8.285 1.00 88.62 98 THR A C 1
ATOM 747 O O . THR A 1 98 ? 0.584 12.571 -7.170 1.00 88.62 98 THR A O 1
ATOM 750 N N . ARG A 1 99 ? -1.231 12.505 -8.500 1.00 91.19 99 ARG A N 1
ATOM 751 C CA . ARG A 1 99 ? -2.191 12.787 -7.422 1.00 91.19 99 ARG A CA 1
ATOM 752 C C . ARG A 1 99 ? -2.186 11.657 -6.386 1.00 91.19 99 ARG A C 1
ATOM 754 O O . ARG A 1 99 ? -1.916 10.514 -6.747 1.00 91.19 99 ARG A O 1
ATOM 761 N N . PRO A 1 100 ? -2.554 11.934 -5.122 1.00 94.38 100 PRO A N 1
ATOM 762 C CA . PRO A 1 100 ? -2.716 10.878 -4.137 1.00 94.38 100 PRO A CA 1
ATOM 763 C C . PRO A 1 100 ? -3.667 9.781 -4.624 1.00 94.38 100 PRO A C 1
ATOM 765 O O . PRO A 1 100 ? -4.718 10.065 -5.204 1.00 94.38 100 PRO A O 1
ATOM 768 N N . LEU A 1 101 ? -3.290 8.537 -4.354 1.00 96.06 101 LEU A N 1
ATOM 769 C CA . LEU A 1 101 ? -4.033 7.326 -4.680 1.00 96.06 101 LEU A CA 1
ATOM 770 C C . LEU A 1 101 ? -4.461 6.650 -3.374 1.00 96.06 101 LEU A C 1
ATOM 772 O O . LEU A 1 101 ? -3.686 6.629 -2.413 1.00 96.06 101 LEU A O 1
ATOM 776 N N . GLY A 1 102 ? -5.651 6.060 -3.324 1.00 96.94 102 GLY A N 1
ATOM 777 C CA . GLY A 1 102 ? -6.040 5.248 -2.175 1.00 96.94 102 GLY A CA 1
ATOM 778 C C . GLY A 1 102 ? -7.531 5.207 -1.901 1.00 96.94 102 GLY A C 1
ATOM 779 O O . GLY A 1 102 ? -8.355 5.327 -2.808 1.00 96.94 102 GLY A O 1
ATOM 780 N N . CYS A 1 103 ? -7.869 5.002 -0.633 1.00 97.06 103 CYS A N 1
ATOM 781 C CA . CYS A 1 103 ? -9.245 4.870 -0.181 1.00 97.06 103 CYS A CA 1
ATOM 782 C C . CYS A 1 103 ? -9.443 5.445 1.224 1.00 97.06 103 CYS A C 1
ATOM 784 O O . CYS A 1 103 ? -8.488 5.612 1.983 1.00 97.06 103 CYS A O 1
ATOM 786 N N . SER A 1 104 ? -10.689 5.713 1.594 1.00 96.19 104 SER A N 1
ATOM 787 C CA . SER A 1 104 ? -11.092 6.000 2.965 1.00 96.19 104 SER A CA 1
ATOM 788 C C . SER A 1 104 ? -12.302 5.159 3.361 1.00 96.19 104 SER A C 1
ATOM 790 O O . SER A 1 104 ? -13.133 4.808 2.524 1.00 96.19 104 SER A O 1
ATOM 792 N N . ILE A 1 105 ? -12.357 4.804 4.642 1.00 94.56 105 ILE A N 1
ATOM 793 C CA . ILE A 1 105 ? -13.451 4.096 5.298 1.00 94.56 105 ILE A CA 1
ATOM 794 C C . ILE A 1 105 ? -13.838 4.924 6.516 1.00 94.56 105 ILE A C 1
ATOM 796 O O . ILE A 1 105 ? -13.118 4.960 7.525 1.00 94.56 105 ILE A O 1
ATOM 800 N N . ASP A 1 106 ? -14.975 5.599 6.410 1.00 92.38 106 ASP A N 1
ATOM 801 C CA . ASP A 1 106 ? -15.364 6.662 7.323 1.00 92.38 106 ASP A CA 1
ATOM 802 C C . ASP A 1 106 ? -16.806 6.493 7.824 1.00 92.38 106 ASP A C 1
ATOM 804 O O . ASP A 1 106 ? -17.719 6.346 7.016 1.00 92.38 106 ASP A O 1
ATOM 808 N N . PRO A 1 107 ? -17.074 6.570 9.142 1.00 90.44 107 PRO A N 1
ATOM 809 C CA . PRO A 1 107 ? -18.449 6.610 9.649 1.00 90.44 107 PRO A CA 1
ATOM 810 C C . PRO A 1 107 ? -19.212 7.810 9.084 1.00 90.44 107 PRO A C 1
ATOM 812 O O . PRO A 1 107 ? -18.640 8.882 8.931 1.00 90.44 107 PRO A O 1
ATOM 815 N N . GLN A 1 108 ? -20.514 7.706 8.839 1.00 88.94 108 GLN A N 1
ATOM 816 C CA . GLN A 1 108 ? -21.276 8.866 8.362 1.00 88.94 108 GLN A CA 1
ATOM 817 C C . GLN A 1 108 ? -21.373 9.964 9.434 1.00 88.94 108 GLN A C 1
ATOM 819 O O . GLN A 1 108 ? -21.584 9.683 10.617 1.00 88.94 108 GLN A O 1
ATOM 824 N N . GLU A 1 109 ? -21.306 11.242 9.036 1.00 86.62 109 GLU A N 1
ATOM 825 C CA . GLU A 1 109 ? -21.407 12.353 9.997 1.00 86.62 109 GLU A CA 1
ATOM 826 C C . GLU A 1 109 ? -22.718 12.336 10.787 1.00 86.62 109 GLU A C 1
ATOM 828 O O . GLU A 1 109 ? -22.723 12.571 11.996 1.00 86.62 109 GLU A O 1
ATOM 833 N N . ALA A 1 110 ? -23.834 12.040 10.115 1.00 88.00 110 ALA A N 1
ATOM 834 C CA . ALA A 1 110 ? -25.134 11.926 10.763 1.00 88.00 110 ALA A CA 1
ATOM 835 C C . ALA A 1 110 ? -25.130 10.826 11.836 1.00 88.00 110 ALA A C 1
ATOM 837 O O . ALA A 1 110 ? -25.702 11.016 12.910 1.00 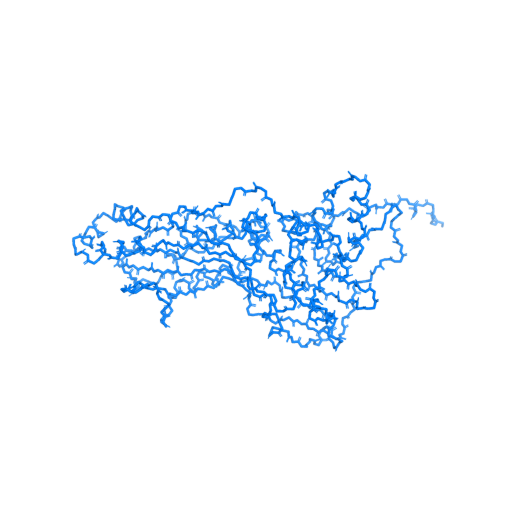88.00 110 ALA A O 1
ATOM 838 N N . GLY A 1 111 ? -24.443 9.710 11.575 1.00 86.44 111 GLY A N 1
ATOM 839 C CA . GLY A 1 111 ? -24.299 8.617 12.532 1.00 86.44 111 GLY A CA 1
ATOM 840 C C . GLY A 1 111 ? -23.469 8.995 13.748 1.00 86.44 111 GLY A C 1
ATOM 841 O O . GLY A 1 111 ? -23.895 8.783 14.885 1.00 86.44 111 GLY A O 1
ATOM 842 N N . LEU A 1 112 ? -22.341 9.672 13.534 1.00 84.19 112 LEU A N 1
ATOM 843 C CA . LEU A 1 112 ? -21.525 10.190 14.632 1.00 84.19 112 LEU A CA 1
ATOM 844 C C . LEU A 1 112 ? -22.275 11.205 15.499 1.00 84.19 112 LEU A C 1
ATOM 846 O O . LEU A 1 112 ? -22.156 11.162 16.723 1.00 84.19 112 LEU A O 1
ATOM 850 N N . ARG A 1 113 ? -23.080 12.093 14.898 1.00 85.44 113 ARG A N 1
ATOM 851 C CA . ARG A 1 113 ? -23.914 13.049 15.650 1.00 85.44 113 ARG A CA 1
ATOM 852 C C . ARG A 1 113 ? -24.962 12.334 16.502 1.00 85.44 113 ARG A C 1
ATOM 854 O O . ARG A 1 113 ? -25.141 12.702 17.662 1.00 85.44 113 ARG A O 1
ATOM 861 N N . ARG A 1 114 ? -25.620 11.293 15.971 1.00 87.31 114 ARG A N 1
ATOM 862 C CA . ARG A 1 114 ? -26.555 10.461 16.751 1.00 87.31 114 ARG A CA 1
ATOM 863 C C . ARG A 1 114 ? -25.851 9.815 17.944 1.00 87.31 114 ARG A C 1
ATOM 865 O O . ARG A 1 114 ? -26.319 9.972 19.069 1.00 87.31 114 ARG A O 1
ATOM 872 N N . ALA A 1 115 ? -24.705 9.173 17.718 1.00 84.31 115 ALA A N 1
ATOM 873 C CA . ALA A 1 115 ? -23.924 8.531 18.775 1.00 84.31 115 ALA A CA 1
ATOM 874 C C . ALA A 1 115 ? -23.443 9.529 19.846 1.00 84.31 115 ALA A C 1
ATOM 876 O O . ALA A 1 115 ? -23.540 9.258 21.044 1.00 84.31 115 ALA A O 1
ATOM 877 N N . HIS A 1 116 ? -22.994 10.716 19.431 1.00 82.19 116 HIS A N 1
ATOM 878 C CA . HIS A 1 116 ? -22.597 11.786 20.346 1.00 82.19 116 HIS A CA 1
ATOM 879 C C . HIS A 1 116 ? -23.766 12.258 21.223 1.00 82.19 116 HIS A C 1
ATOM 881 O O . HIS A 1 116 ? -23.640 12.313 22.446 1.00 82.19 116 HIS A O 1
ATOM 887 N N . ASN A 1 117 ? -24.930 12.526 20.623 1.00 84.81 117 ASN A N 1
ATOM 888 C CA . ASN A 1 117 ? -26.126 12.947 21.358 1.00 84.81 117 ASN A CA 1
ATOM 889 C C . ASN A 1 117 ? -26.605 11.874 22.348 1.00 84.81 117 ASN A C 1
ATOM 891 O O . ASN A 1 117 ? -27.063 12.199 23.443 1.00 84.81 117 ASN A O 1
ATOM 895 N N . MET A 1 118 ? -26.467 10.591 21.997 1.00 85.69 118 MET A N 1
ATOM 896 C CA . MET A 1 118 ? -26.771 9.486 22.907 1.00 85.69 118 MET A CA 1
ATOM 897 C C . MET A 1 118 ? -25.857 9.485 24.133 1.00 85.69 118 MET A C 1
ATOM 899 O O . MET A 1 118 ? -26.350 9.294 25.243 1.00 85.69 118 MET A O 1
ATOM 903 N N . LEU A 1 119 ? -24.556 9.725 23.953 1.00 80.50 119 LEU A N 1
ATOM 904 C CA . LEU A 1 119 ? -23.577 9.778 25.045 1.00 80.50 119 LEU A CA 1
ATOM 905 C C . LEU A 1 119 ? -23.664 11.056 25.887 1.00 80.50 119 LEU A C 1
ATOM 907 O O . LEU A 1 119 ? -23.317 11.025 27.065 1.00 80.50 119 LEU A O 1
ATOM 911 N N . ALA A 1 120 ? -24.184 12.149 25.326 1.00 82.88 120 ALA A N 1
ATOM 912 C CA . ALA A 1 120 ? -24.486 13.366 26.076 1.00 82.88 120 ALA A CA 1
ATOM 913 C C . ALA A 1 120 ? -25.649 13.181 27.074 1.00 82.88 120 ALA A C 1
ATOM 915 O O . ALA A 1 120 ? -25.776 13.959 28.019 1.00 82.88 120 ALA A O 1
ATOM 916 N N . ASN A 1 121 ? -26.490 12.151 26.904 1.00 85.50 121 ASN A N 1
ATOM 917 C CA . ASN A 1 121 ? -27.583 11.852 27.828 1.00 85.50 121 ASN A CA 1
ATOM 918 C C . ASN A 1 121 ? -27.061 11.139 29.101 1.00 85.50 121 ASN A C 1
ATOM 920 O O . ASN A 1 121 ? -26.582 10.000 29.018 1.00 85.50 121 ASN A O 1
ATOM 924 N N . PRO A 1 122 ? -27.232 11.722 30.308 1.00 84.00 122 PRO A N 1
ATOM 925 C CA . PRO A 1 122 ? -26.777 11.117 31.564 1.00 84.00 122 PRO A CA 1
ATOM 926 C C . PRO A 1 122 ? -27.367 9.729 31.854 1.00 84.00 122 PRO A C 1
ATOM 928 O O . PRO A 1 122 ? -26.750 8.928 32.560 1.00 84.00 122 PRO A O 1
ATOM 931 N N . GLN A 1 123 ? -28.560 9.418 31.334 1.00 85.62 123 GLN A N 1
ATOM 932 C CA . GLN A 1 123 ? -29.167 8.092 31.478 1.00 85.62 123 GLN A CA 1
ATOM 933 C C . GLN A 1 123 ? -28.384 7.029 30.702 1.00 85.62 123 GLN A C 1
ATOM 935 O O . GLN A 1 123 ? -28.162 5.938 31.229 1.00 85.62 123 GLN A O 1
ATOM 940 N N . THR A 1 124 ? -27.903 7.361 29.501 1.00 82.19 124 THR A N 1
ATOM 941 C CA . THR A 1 124 ? -27.052 6.482 28.690 1.00 82.19 124 THR A CA 1
ATOM 942 C C . THR A 1 124 ? -25.728 6.217 29.391 1.00 82.19 124 THR A C 1
ATOM 944 O O . THR A 1 124 ? -25.301 5.070 29.469 1.00 82.19 124 THR A O 1
ATOM 947 N N . VAL A 1 125 ? -25.110 7.243 29.984 1.00 77.06 125 VAL A N 1
ATOM 948 C CA . VAL A 1 125 ? -23.854 7.094 30.743 1.00 77.06 125 VAL A CA 1
ATOM 949 C C . VAL A 1 125 ? -24.045 6.183 31.961 1.00 77.06 125 VAL A C 1
ATOM 951 O O . VAL A 1 125 ? -23.238 5.287 32.210 1.00 77.06 125 VAL A O 1
ATOM 954 N N . LYS A 1 126 ? -25.155 6.337 32.696 1.00 82.19 126 LYS A N 1
ATOM 955 C CA . LYS A 1 126 ? -25.505 5.423 33.798 1.00 82.19 126 LYS A CA 1
ATOM 956 C C . LYS A 1 126 ? -25.751 3.995 33.307 1.00 82.19 126 LYS A C 1
ATOM 958 O O . LYS A 1 126 ? -25.377 3.042 33.992 1.00 82.19 126 LYS A O 1
ATOM 963 N N . LEU A 1 127 ? -26.382 3.834 32.143 1.00 83.25 127 LEU A N 1
ATOM 964 C CA . LEU A 1 127 ? -26.621 2.525 31.539 1.00 83.25 127 LEU A CA 1
ATOM 965 C C . LEU A 1 127 ? -25.319 1.883 31.050 1.00 83.25 127 LEU A C 1
ATOM 967 O O . LEU A 1 127 ? -25.164 0.683 31.233 1.00 83.25 127 LEU A O 1
ATOM 971 N N . LEU A 1 128 ? -24.366 2.656 30.526 1.00 79.31 128 LEU A N 1
ATOM 972 C CA . LEU A 1 128 ? -23.057 2.174 30.073 1.00 79.31 128 LEU A CA 1
ATOM 973 C C . LEU A 1 128 ? -22.288 1.493 31.211 1.00 79.31 128 LEU A C 1
ATOM 975 O O . LEU A 1 128 ? -21.716 0.424 31.019 1.00 79.31 128 LEU A O 1
ATOM 979 N N . ALA A 1 129 ? -22.341 2.059 32.420 1.00 77.31 129 ALA A N 1
ATOM 980 C CA . ALA A 1 129 ? -21.728 1.457 33.603 1.00 77.31 129 ALA A CA 1
ATOM 981 C C . ALA A 1 129 ? -22.402 0.135 34.037 1.00 77.31 129 ALA A C 1
ATOM 983 O O . ALA A 1 129 ? -21.742 -0.733 34.606 1.00 77.31 129 ALA A O 1
ATOM 984 N N . ARG A 1 130 ? -23.709 -0.030 33.780 1.00 83.12 130 ARG A N 1
ATOM 985 C CA . ARG A 1 130 ? -24.508 -1.194 34.218 1.00 83.12 130 ARG A CA 1
ATOM 986 C C . ARG A 1 130 ? -24.601 -2.305 33.170 1.00 83.12 130 ARG A C 1
ATOM 988 O O . ARG A 1 130 ? -24.554 -3.478 33.519 1.00 83.12 130 ARG A O 1
ATOM 995 N N . ASN A 1 131 ? -24.776 -1.942 31.904 1.00 83.69 131 ASN A N 1
ATOM 996 C CA . ASN A 1 131 ? -24.953 -2.843 30.770 1.00 83.69 131 ASN A CA 1
ATOM 997 C C . ASN A 1 131 ? -24.210 -2.293 29.535 1.00 83.69 131 ASN A C 1
ATOM 999 O O . ASN A 1 131 ? -24.836 -1.761 28.613 1.00 83.69 131 ASN A O 1
ATOM 1003 N N . PRO A 1 132 ? -22.872 -2.409 29.517 1.00 78.62 132 PRO A N 1
ATOM 1004 C CA . PRO A 1 132 ? -22.044 -1.809 28.480 1.00 78.62 132 PRO A CA 1
ATOM 1005 C C . PRO A 1 132 ? -22.347 -2.368 27.093 1.00 78.62 132 PRO A C 1
ATOM 1007 O O . PRO A 1 132 ? -22.479 -1.600 26.149 1.00 78.62 132 PRO A O 1
ATOM 1010 N N . LYS A 1 133 ? -22.556 -3.686 26.977 1.00 81.81 133 LYS A N 1
ATOM 1011 C CA . LYS A 1 133 ? -22.850 -4.341 25.697 1.00 81.81 133 LYS A CA 1
ATOM 1012 C C . LYS A 1 133 ? -24.072 -3.727 25.007 1.00 81.81 133 LYS A C 1
ATOM 1014 O O . LYS A 1 133 ? -23.978 -3.333 23.855 1.00 81.81 133 LYS A O 1
ATOM 1019 N N . ARG A 1 134 ? -25.180 -3.548 25.737 1.00 85.62 134 ARG A N 1
ATOM 1020 C CA . ARG A 1 134 ? -26.404 -2.954 25.177 1.00 85.62 134 ARG A CA 1
ATOM 1021 C C . ARG A 1 134 ? -26.187 -1.531 24.662 1.00 85.62 134 ARG A C 1
ATOM 1023 O O . ARG A 1 134 ? -26.717 -1.183 23.615 1.00 85.62 134 ARG A O 1
ATOM 1030 N N . VAL A 1 135 ? -25.456 -0.700 25.406 1.00 83.69 135 VAL A N 1
ATOM 1031 C CA . VAL A 1 135 ? -25.181 0.684 24.979 1.00 83.69 135 VAL A CA 1
ATOM 1032 C C . VAL A 1 135 ? -24.304 0.697 23.733 1.00 83.69 135 VAL A C 1
ATOM 1034 O O . VAL A 1 135 ? -24.474 1.545 22.868 1.00 83.69 135 VAL A O 1
ATOM 1037 N N . VAL A 1 136 ? -23.390 -0.258 23.622 1.00 81.44 136 VAL A N 1
ATOM 1038 C CA . VAL A 1 136 ? -22.445 -0.352 22.510 1.00 81.44 136 VAL A CA 1
ATOM 1039 C C . VAL A 1 136 ? -23.131 -0.816 21.243 1.00 81.44 136 VAL A C 1
ATOM 1041 O O . VAL A 1 136 ? -22.895 -0.209 20.206 1.00 81.44 136 VAL A O 1
ATOM 1044 N N . ASP A 1 137 ? -24.031 -1.791 21.339 1.00 85.25 137 ASP A N 1
ATOM 1045 C CA . ASP A 1 137 ? -24.874 -2.208 20.216 1.00 85.25 137 ASP A CA 1
ATOM 1046 C C . ASP A 1 137 ? -25.725 -1.017 19.726 1.00 85.25 137 ASP A C 1
ATOM 1048 O O . ASP A 1 137 ? -25.709 -0.677 18.549 1.00 85.25 137 ASP A O 1
ATOM 1052 N N . GLN A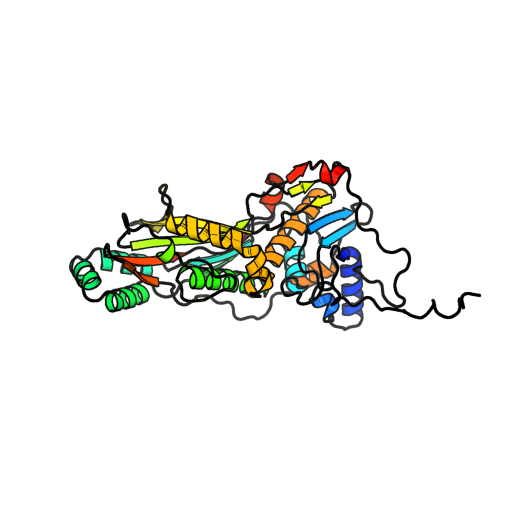 1 138 ? -26.353 -0.272 20.647 1.00 87.44 138 GLN A N 1
ATOM 1053 C CA . GLN A 1 138 ? -27.126 0.931 20.308 1.00 87.44 138 GLN A CA 1
ATOM 1054 C C . GLN A 1 138 ? -26.282 2.049 19.675 1.00 87.44 138 GLN A C 1
ATOM 1056 O O . GLN A 1 138 ? -26.767 2.784 18.816 1.00 87.44 138 GLN A O 1
ATOM 1061 N N . LEU A 1 139 ? -25.033 2.216 20.113 1.00 84.25 139 LEU A N 1
ATOM 1062 C CA . LEU A 1 139 ? -24.115 3.190 19.526 1.00 84.25 139 LEU A CA 1
ATOM 1063 C C . LEU A 1 139 ? -23.609 2.736 18.162 1.00 84.25 139 LEU A C 1
ATOM 1065 O O . LEU A 1 139 ? -23.507 3.573 17.272 1.00 84.25 139 LEU A O 1
ATOM 1069 N N . ALA A 1 140 ? -23.326 1.446 17.982 1.00 85.12 140 ALA A N 1
ATOM 1070 C CA . ALA A 1 140 ? -22.955 0.881 16.692 1.00 85.12 140 ALA A CA 1
ATOM 1071 C C . ALA A 1 140 ? -24.084 1.076 15.670 1.00 85.12 140 ALA A C 1
ATOM 1073 O O . ALA A 1 140 ? -23.825 1.587 14.583 1.00 85.12 140 ALA A O 1
ATOM 1074 N N . ASP A 1 141 ? -25.334 0.805 16.057 1.00 88.69 141 ASP A N 1
ATOM 1075 C CA . ASP A 1 141 ? -26.519 1.072 15.233 1.00 88.69 141 ASP A CA 1
ATOM 1076 C C . ASP A 1 141 ? -26.662 2.568 14.907 1.00 88.69 141 ASP A C 1
ATOM 1078 O O . ASP A 1 141 ? -27.001 2.953 13.786 1.00 88.69 141 ASP A O 1
ATOM 1082 N N . ALA A 1 142 ? -26.383 3.439 15.883 1.00 88.31 142 ALA A N 1
ATOM 1083 C CA . ALA A 1 142 ? -26.455 4.882 15.690 1.00 88.31 142 ALA A CA 1
ATOM 1084 C C . ALA A 1 142 ? -25.387 5.392 14.715 1.00 88.31 142 ALA A C 1
ATOM 1086 O O . ALA A 1 142 ? -25.728 6.196 13.839 1.00 88.31 142 ALA A O 1
ATOM 1087 N N . VAL A 1 143 ? -24.136 4.934 14.856 1.00 87.56 143 VAL A N 1
ATOM 1088 C CA . VAL A 1 143 ? -23.022 5.236 13.940 1.00 87.56 143 VAL A CA 1
ATOM 1089 C C . VAL A 1 143 ? -23.339 4.710 12.542 1.00 87.56 143 VAL A C 1
ATOM 1091 O O . VAL A 1 143 ? -23.203 5.457 11.573 1.00 87.56 143 VAL A O 1
ATOM 1094 N N . GLY A 1 144 ? -23.853 3.484 12.454 1.00 90.25 144 GLY A N 1
ATOM 1095 C CA . GLY A 1 144 ? -24.215 2.838 11.201 1.00 90.25 144 GLY A CA 1
ATOM 1096 C C . GLY A 1 144 ? -22.999 2.368 10.391 1.00 90.25 144 GLY A C 1
ATOM 1097 O O . GLY A 1 144 ? -21.877 2.334 10.906 1.00 90.25 144 GLY A O 1
ATOM 1098 N N . PRO A 1 145 ? -23.212 1.982 9.122 1.00 92.25 145 PRO A N 1
ATOM 1099 C CA . PRO A 1 145 ? -22.134 1.545 8.246 1.00 92.25 145 PRO A CA 1
ATOM 1100 C C . PRO A 1 145 ? -21.144 2.680 7.970 1.00 92.25 145 PRO A C 1
ATOM 1102 O O . PRO A 1 145 ? -21.493 3.866 7.992 1.00 92.25 145 PRO A O 1
ATOM 1105 N N . HIS A 1 146 ? -19.898 2.309 7.693 1.00 92.38 146 HIS A N 1
ATOM 1106 C CA . HIS A 1 146 ? -18.883 3.257 7.253 1.00 92.38 146 HIS A CA 1
ATOM 1107 C C . HIS A 1 146 ? -18.909 3.348 5.730 1.00 92.38 146 HIS A C 1
ATOM 1109 O O . HIS A 1 146 ? -19.007 2.334 5.043 1.00 92.38 146 HIS A O 1
ATOM 1115 N N . GLU A 1 147 ? -18.836 4.564 5.211 1.00 94.50 147 GLU A N 1
ATOM 1116 C CA . GLU A 1 147 ? -18.771 4.855 3.786 1.00 94.50 147 GLU A CA 1
ATOM 1117 C C . GLU A 1 147 ? -17.366 4.571 3.257 1.00 94.50 147 GLU A C 1
ATOM 1119 O O . GLU A 1 147 ? -16.374 4.922 3.899 1.00 94.50 147 GLU A O 1
ATOM 1124 N N . VAL A 1 148 ? -17.298 3.934 2.088 1.00 95.75 148 VAL A N 1
ATOM 1125 C CA . VAL A 1 148 ? -16.049 3.654 1.379 1.00 95.75 148 VAL A CA 1
ATOM 1126 C C . VAL A 1 148 ? -15.919 4.633 0.220 1.00 95.75 148 VAL A C 1
ATOM 1128 O O . VAL A 1 148 ? -16.802 4.719 -0.632 1.00 95.75 148 VAL A O 1
ATOM 1131 N N . SER A 1 149 ? -14.805 5.355 0.171 1.00 95.75 149 SER A N 1
ATOM 1132 C CA . SER A 1 149 ? -14.462 6.261 -0.929 1.00 95.75 149 SER A CA 1
ATOM 1133 C C . SER A 1 149 ? -13.110 5.878 -1.512 1.00 95.75 149 SER A C 1
ATOM 1135 O O . SER A 1 149 ? -12.142 5.767 -0.771 1.00 95.75 149 SER A O 1
ATOM 1137 N N . VAL A 1 150 ? -13.017 5.704 -2.831 1.00 96.25 150 VAL A N 1
ATOM 1138 C CA . VAL A 1 150 ? -11.747 5.475 -3.545 1.00 96.25 150 VAL A CA 1
ATOM 1139 C C . VAL A 1 150 ? -11.389 6.728 -4.336 1.00 96.25 150 VAL A C 1
ATOM 1141 O O . VAL A 1 150 ? -12.264 7.364 -4.924 1.00 96.25 150 VAL A O 1
ATOM 1144 N N . PHE A 1 151 ? -10.108 7.089 -4.357 1.00 95.94 151 PHE A N 1
ATOM 1145 C CA . PHE A 1 151 ? -9.610 8.267 -5.060 1.00 95.94 151 PHE A CA 1
ATOM 1146 C C . PHE A 1 151 ? -8.288 7.984 -5.780 1.00 95.94 151 PHE A C 1
ATOM 1148 O O . PHE A 1 151 ? -7.519 7.099 -5.405 1.00 95.94 151 PHE A O 1
ATOM 1155 N N . GLY A 1 152 ? -8.034 8.742 -6.848 1.00 94.12 152 GLY A N 1
ATOM 1156 C CA . GLY A 1 152 ? -6.811 8.639 -7.650 1.00 94.12 152 GLY A CA 1
ATOM 1157 C C . GLY A 1 152 ? -6.722 7.403 -8.557 1.00 94.12 152 GLY A C 1
ATOM 1158 O O . GLY A 1 152 ? -5.893 7.385 -9.456 1.00 94.12 152 GLY A O 1
ATOM 1159 N N . MET A 1 153 ? -7.597 6.409 -8.386 1.00 93.50 153 MET A N 1
ATOM 1160 C CA . MET A 1 153 ? -7.683 5.206 -9.220 1.00 93.50 153 MET A CA 1
ATOM 1161 C C . MET A 1 153 ? -9.146 4.772 -9.426 1.00 93.50 153 MET A C 1
ATOM 1163 O O . MET A 1 153 ? -10.010 5.176 -8.640 1.00 93.50 153 MET A O 1
ATOM 1167 N N . PRO A 1 154 ? -9.455 3.944 -10.444 1.00 93.19 154 PRO A N 1
ATOM 1168 C CA . PRO A 1 154 ? -10.790 3.377 -10.616 1.00 93.19 154 PRO A CA 1
ATOM 1169 C C . PRO A 1 154 ? -11.205 2.546 -9.396 1.00 93.19 154 PRO A C 1
ATOM 1171 O O . PRO A 1 154 ? -10.487 1.635 -8.980 1.00 93.19 154 PRO A O 1
ATOM 1174 N N . ALA A 1 155 ? -12.384 2.833 -8.840 1.00 92.75 155 ALA A N 1
ATOM 1175 C CA . ALA A 1 155 ? -12.870 2.193 -7.616 1.00 92.75 155 ALA A CA 1
ATOM 1176 C C . ALA A 1 155 ? -13.134 0.686 -7.762 1.00 92.75 155 ALA A C 1
ATOM 1178 O O . ALA A 1 155 ? -13.129 -0.038 -6.771 1.00 92.75 155 ALA A O 1
ATOM 1179 N N . SER A 1 156 ? -13.352 0.218 -8.991 1.00 91.31 156 SER A N 1
ATOM 1180 C CA . SER A 1 156 ? -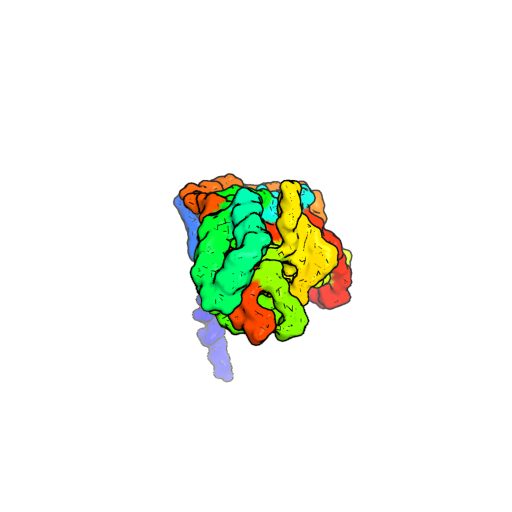13.555 -1.193 -9.314 1.00 91.31 156 SER A CA 1
ATOM 1181 C C . SER A 1 156 ? -12.261 -1.931 -9.660 1.00 91.31 156 SER A C 1
ATOM 1183 O O . SER A 1 156 ? -12.290 -3.126 -9.941 1.00 91.31 156 SER A O 1
ATOM 1185 N N . SER A 1 157 ? -11.112 -1.247 -9.644 1.00 92.75 157 SER A N 1
ATOM 1186 C CA . SER A 1 157 ? -9.832 -1.893 -9.924 1.00 92.75 157 SER A CA 1
ATOM 1187 C C . SER A 1 157 ? -9.444 -2.886 -8.814 1.00 92.75 157 SER A C 1
ATOM 1189 O O . SER A 1 157 ? -9.687 -2.619 -7.632 1.00 92.75 157 SER A O 1
ATOM 1191 N N . PRO A 1 158 ? -8.781 -4.010 -9.149 1.00 92.00 158 PRO A N 1
ATOM 1192 C CA . PRO A 1 158 ? -8.275 -4.959 -8.154 1.00 92.00 158 PRO A CA 1
ATOM 1193 C C . PRO A 1 158 ? -7.349 -4.323 -7.104 1.00 92.00 158 PRO A C 1
ATOM 1195 O O . PRO A 1 158 ? -7.393 -4.709 -5.934 1.00 92.00 158 PRO A O 1
ATOM 1198 N N . ALA A 1 159 ? -6.560 -3.317 -7.497 1.00 94.38 159 ALA A N 1
ATOM 1199 C CA . ALA A 1 159 ? -5.720 -2.551 -6.582 1.00 94.38 159 ALA A CA 1
ATOM 1200 C C . ALA A 1 159 ? -6.561 -1.768 -5.562 1.00 94.38 159 ALA A C 1
ATOM 1202 O O . ALA A 1 159 ? -6.297 -1.864 -4.366 1.00 94.38 159 ALA A O 1
ATOM 1203 N N . ALA A 1 160 ? -7.602 -1.047 -6.002 1.00 95.06 160 ALA A N 1
ATOM 1204 C CA . ALA A 1 160 ? -8.486 -0.298 -5.105 1.00 95.06 160 ALA A CA 1
ATOM 1205 C C . ALA A 1 160 ? -9.132 -1.204 -4.051 1.00 95.06 160 ALA A C 1
ATOM 1207 O O . ALA A 1 160 ? -9.121 -0.877 -2.863 1.00 95.06 160 ALA A O 1
ATOM 1208 N N . LEU A 1 161 ? -9.633 -2.366 -4.473 1.00 93.88 161 LEU A N 1
ATOM 1209 C CA . LEU A 1 161 ? -10.230 -3.352 -3.571 1.00 93.88 161 LEU A CA 1
ATOM 1210 C C . LEU A 1 161 ? -9.207 -3.897 -2.572 1.00 93.88 161 LEU A C 1
ATOM 1212 O O . LEU A 1 161 ? -9.490 -3.957 -1.380 1.00 93.88 161 LEU A O 1
ATOM 1216 N N . ALA A 1 162 ? -7.985 -4.197 -3.022 1.00 95.25 162 ALA A N 1
ATOM 1217 C CA . ALA A 1 162 ? -6.914 -4.641 -2.134 1.00 95.25 162 ALA A CA 1
ATOM 1218 C C . ALA A 1 162 ? -6.545 -3.593 -1.068 1.00 95.25 162 ALA A C 1
ATOM 1220 O O . ALA A 1 162 ? -6.230 -3.958 0.068 1.00 95.25 162 ALA A O 1
ATOM 1221 N N . LEU A 1 163 ? -6.589 -2.299 -1.410 1.00 97.44 163 LEU A N 1
ATOM 1222 C CA . LEU A 1 163 ? -6.354 -1.214 -0.453 1.00 97.44 163 LEU A CA 1
ATOM 1223 C C . LEU A 1 163 ? -7.480 -1.117 0.585 1.00 97.44 163 LEU A C 1
ATOM 1225 O O . LEU A 1 163 ? -7.190 -1.005 1.779 1.00 97.44 163 LEU A O 1
ATOM 1229 N N . VAL A 1 164 ? -8.740 -1.212 0.146 1.00 96.69 164 VAL A N 1
ATOM 1230 C CA . VAL A 1 164 ? -9.918 -1.227 1.032 1.00 96.69 164 VAL A CA 1
ATOM 1231 C C . VAL A 1 164 ? -9.862 -2.426 1.981 1.00 96.69 164 VAL A C 1
ATOM 1233 O O . VAL A 1 164 ? -9.986 -2.246 3.194 1.00 96.69 164 VAL A O 1
ATOM 1236 N N . ASP A 1 165 ? -9.593 -3.624 1.459 1.00 95.38 165 ASP A N 1
ATOM 1237 C CA . ASP A 1 165 ? -9.496 -4.859 2.244 1.00 95.38 165 ASP A CA 1
ATOM 1238 C C . ASP A 1 165 ? -8.396 -4.773 3.310 1.00 95.38 165 ASP A C 1
ATOM 1240 O O . ASP A 1 165 ? -8.597 -5.161 4.465 1.00 95.38 165 ASP A O 1
ATOM 1244 N N . ALA A 1 166 ? -7.219 -4.251 2.951 1.00 97.12 166 ALA A N 1
ATOM 1245 C CA . ALA A 1 166 ? -6.098 -4.142 3.879 1.00 97.12 166 ALA A CA 1
ATOM 1246 C C . ALA A 1 166 ? -6.380 -3.152 5.023 1.00 97.12 166 ALA A C 1
ATOM 1248 O O . ALA A 1 166 ? -6.043 -3.433 6.181 1.00 97.12 166 ALA A O 1
ATOM 1249 N N . ASP A 1 167 ? -7.005 -2.014 4.718 1.00 97.44 167 ASP A N 1
ATOM 1250 C CA . ASP A 1 167 ? -7.403 -1.008 5.704 1.00 97.44 167 ASP A CA 1
ATOM 1251 C C . ASP A 1 167 ? -8.524 -1.510 6.625 1.00 97.44 167 ASP A C 1
ATOM 1253 O O . ASP A 1 167 ? -8.395 -1.441 7.853 1.00 97.44 167 ASP A O 1
ATOM 1257 N N . GLU A 1 168 ? -9.579 -2.105 6.065 1.00 95.69 168 GLU A N 1
ATOM 1258 C CA . GLU A 1 168 ? -10.657 -2.702 6.853 1.00 95.69 168 GLU A CA 1
ATOM 1259 C C . GLU A 1 168 ? -10.115 -3.804 7.783 1.00 95.69 168 GLU A C 1
ATOM 1261 O O . GLU A 1 168 ? -10.431 -3.839 8.979 1.00 95.69 168 GLU A O 1
ATOM 1266 N N . HIS A 1 169 ? -9.232 -4.670 7.271 1.00 96.50 169 HIS A N 1
ATOM 1267 C CA . HIS A 1 169 ? -8.608 -5.729 8.060 1.00 96.50 169 HIS A CA 1
ATOM 1268 C C . HIS A 1 169 ? -7.717 -5.169 9.179 1.00 96.50 169 HIS A C 1
ATOM 1270 O O . HIS A 1 169 ? -7.804 -5.635 10.316 1.00 96.50 169 HIS A O 1
ATOM 1276 N N . MET A 1 170 ? -6.903 -4.138 8.914 1.00 97.56 170 MET A N 1
ATOM 1277 C CA . MET A 1 170 ? -6.087 -3.474 9.945 1.00 97.56 170 MET A CA 1
ATOM 1278 C C . MET A 1 170 ? -6.952 -2.902 11.072 1.00 97.56 170 MET A C 1
ATOM 1280 O O . MET A 1 170 ? -6.640 -3.106 12.248 1.00 97.56 170 MET A O 1
ATOM 1284 N N . LYS A 1 171 ? -8.083 -2.276 10.739 1.00 95.44 171 LYS A N 1
ATOM 1285 C CA . LYS A 1 171 ? -9.029 -1.753 11.734 1.00 95.44 171 LYS A CA 1
ATOM 1286 C C . LYS A 1 171 ? -9.684 -2.874 12.546 1.00 95.44 171 LYS A C 1
ATOM 1288 O O . LYS A 1 171 ? -9.767 -2.771 13.773 1.00 95.44 171 LYS A O 1
ATOM 1293 N N . LYS A 1 172 ? -10.078 -3.981 11.901 1.00 94.75 172 LYS A N 1
ATOM 1294 C CA . LYS A 1 172 ? -10.571 -5.192 12.587 1.00 94.75 172 LYS A CA 1
ATOM 1295 C C . LYS A 1 172 ? -9.521 -5.753 13.551 1.00 94.75 172 LYS A C 1
ATOM 1297 O O . LYS A 1 172 ? -9.877 -6.100 14.677 1.00 94.75 172 LYS A O 1
ATOM 1302 N N . VAL A 1 173 ? -8.243 -5.796 13.167 1.00 95.44 173 VAL A N 1
ATOM 1303 C CA . VAL A 1 173 ? -7.134 -6.207 14.053 1.00 95.44 173 VAL A CA 1
ATOM 1304 C C . VAL A 1 173 ? -6.985 -5.242 15.228 1.00 95.44 173 VAL A C 1
ATOM 1306 O O . VAL A 1 173 ? -6.986 -5.678 16.380 1.00 95.44 173 VAL A O 1
ATOM 1309 N N . GLY A 1 174 ? -6.941 -3.933 14.969 1.00 93.25 174 GLY A N 1
ATOM 1310 C CA . GLY A 1 174 ? -6.822 -2.910 16.011 1.00 93.25 174 GLY A CA 1
ATOM 1311 C C . GLY A 1 174 ? -7.945 -2.965 17.040 1.00 93.25 174 GLY A C 1
ATOM 1312 O O . GLY A 1 174 ? -7.721 -2.695 18.218 1.00 93.25 174 GLY A O 1
ATOM 1313 N N . PHE A 1 175 ? -9.141 -3.390 16.640 1.00 91.56 175 PHE A N 1
ATOM 1314 C CA . PHE A 1 175 ? -10.297 -3.551 17.525 1.00 91.56 175 PHE A CA 1
ATOM 1315 C C . PHE A 1 175 ? -10.495 -4.978 18.058 1.00 91.56 175 PHE A C 1
ATOM 1317 O O . PHE A 1 175 ? -11.486 -5.243 18.741 1.00 91.56 175 PHE A O 1
ATOM 1324 N N . GLY A 1 176 ? -9.563 -5.898 17.787 1.00 91.44 176 GLY A N 1
ATOM 1325 C CA . GLY A 1 176 ? -9.615 -7.280 18.273 1.00 91.44 176 GLY A CA 1
ATOM 1326 C C . GLY A 1 176 ? -10.711 -8.139 17.634 1.00 91.44 176 GLY A C 1
ATOM 1327 O O . GLY A 1 176 ? -11.117 -9.144 18.211 1.00 91.44 176 GLY A O 1
ATOM 1328 N N . LYS A 1 177 ? -11.215 -7.740 16.463 1.00 91.69 177 LYS A N 1
ATOM 1329 C CA . LYS A 1 177 ? -12.197 -8.480 15.652 1.00 91.69 177 LYS A CA 1
ATOM 1330 C C . LYS A 1 177 ? -11.541 -9.422 14.638 1.00 91.69 177 LYS A C 1
ATOM 1332 O O . LYS A 1 177 ? -12.211 -10.311 14.127 1.00 91.69 177 LYS A O 1
ATOM 1337 N N . ALA A 1 178 ? -10.251 -9.241 14.370 1.00 93.94 178 ALA A N 1
ATOM 1338 C CA . ALA A 1 178 ? -9.428 -10.130 13.558 1.00 93.94 178 ALA A CA 1
ATOM 1339 C C . ALA A 1 178 ? -8.085 -10.392 14.254 1.00 93.94 178 ALA A C 1
ATOM 1341 O O . ALA A 1 178 ? -7.642 -9.603 15.090 1.00 93.94 178 ALA A O 1
ATOM 1342 N N . GLN A 1 179 ? -7.444 -11.508 13.912 1.00 93.38 179 GLN A N 1
ATOM 1343 C CA . GLN A 1 179 ? -6.134 -11.894 14.434 1.00 93.38 179 GLN A CA 1
ATOM 1344 C C . GLN A 1 179 ? -5.126 -12.003 13.294 1.00 93.38 179 GLN A C 1
ATOM 1346 O O . GLN A 1 179 ? -5.472 -12.386 12.180 1.00 93.38 179 GLN A O 1
ATOM 1351 N N . VAL A 1 180 ? -3.866 -11.705 13.597 1.00 95.62 180 VAL A N 1
ATOM 1352 C CA . VAL A 1 180 ? -2.745 -11.758 12.653 1.00 95.62 180 VAL A CA 1
ATOM 1353 C C . VAL A 1 180 ? -1.551 -12.486 13.261 1.00 95.62 180 VAL A C 1
ATOM 1355 O O . VAL A 1 180 ? -1.481 -12.679 14.477 1.00 95.62 180 VAL A O 1
ATOM 1358 N N . ARG A 1 181 ? -0.609 -12.904 12.410 1.00 93.12 181 ARG A N 1
ATOM 1359 C CA . ARG A 1 181 ? 0.662 -13.517 12.818 1.00 93.12 181 ARG A CA 1
ATOM 1360 C C . ARG A 1 181 ? 1.829 -12.765 12.163 1.00 93.12 181 ARG A C 1
ATOM 1362 O O . ARG A 1 181 ? 1.870 -12.752 10.938 1.00 93.12 181 ARG A O 1
ATOM 1369 N N . PRO A 1 182 ? 2.766 -12.169 12.920 1.00 94.88 182 PRO A N 1
ATOM 1370 C CA . PRO A 1 182 ? 2.815 -12.097 14.383 1.00 94.88 182 PRO A CA 1
ATOM 1371 C C . PRO A 1 182 ? 1.610 -11.346 14.965 1.00 94.88 182 PRO A C 1
ATOM 1373 O O . PRO A 1 182 ? 1.023 -10.489 14.308 1.00 94.88 182 PRO A O 1
ATOM 1376 N N . ALA A 1 183 ? 1.235 -11.675 16.202 1.00 95.50 183 ALA A N 1
ATOM 1377 C CA . ALA A 1 183 ? 0.154 -10.974 16.887 1.00 95.50 183 ALA A CA 1
ATOM 1378 C C . ALA A 1 183 ? 0.526 -9.500 17.087 1.00 95.50 183 ALA A C 1
ATOM 1380 O O . ALA A 1 183 ? 1.661 -9.203 17.453 1.00 95.50 183 ALA A O 1
ATOM 1381 N N . VAL A 1 184 ? -0.426 -8.593 16.889 1.00 95.50 184 VAL A N 1
ATOM 1382 C CA . VAL A 1 184 ? -0.306 -7.158 17.187 1.00 95.50 184 VAL A CA 1
ATOM 1383 C C . VAL A 1 184 ? -1.253 -6.858 18.344 1.00 95.50 184 VAL A C 1
ATOM 1385 O O . VAL A 1 184 ? -2.370 -7.383 18.357 1.00 95.50 184 VAL A O 1
ATOM 1388 N N . ARG A 1 185 ? -0.827 -6.053 19.326 1.00 94.75 185 ARG A N 1
ATOM 1389 C CA . ARG A 1 185 ? -1.740 -5.608 20.391 1.00 94.75 185 ARG A CA 1
ATOM 1390 C C . ARG A 1 185 ? -2.937 -4.876 19.795 1.00 94.75 185 ARG A C 1
ATOM 1392 O O . ARG A 1 185 ? -2.800 -4.152 18.819 1.00 94.75 185 ARG A O 1
ATOM 1399 N N . THR A 1 18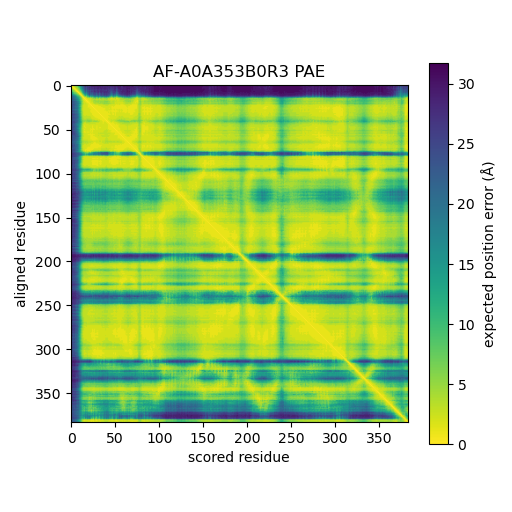6 ? -4.109 -5.037 20.393 1.00 93.44 186 THR A N 1
ATOM 1400 C CA . THR A 1 186 ? -5.281 -4.225 20.045 1.00 93.44 186 THR A CA 1
ATOM 1401 C C . THR A 1 186 ? -5.155 -2.835 20.667 1.00 93.44 186 THR A C 1
ATOM 1403 O O . THR A 1 186 ? -4.432 -2.640 21.644 1.00 93.44 186 THR A O 1
ATOM 1406 N N . TYR A 1 187 ? -5.915 -1.865 20.168 1.00 91.12 187 TYR A N 1
ATOM 1407 C CA . TYR A 1 187 ? -6.011 -0.528 20.757 1.00 91.12 187 TYR A CA 1
ATOM 1408 C C . TYR A 1 187 ? -6.308 -0.560 22.253 1.00 91.12 187 TYR A C 1
ATOM 1410 O O . TYR A 1 187 ? -5.674 0.149 23.029 1.00 91.12 187 TYR A O 1
ATOM 1418 N N . PHE A 1 188 ? -7.216 -1.438 22.678 1.00 87.81 188 PHE A N 1
ATOM 1419 C CA . PHE A 1 188 ? -7.584 -1.550 24.086 1.00 87.81 188 PHE A CA 1
ATOM 1420 C C . PHE A 1 188 ? -6.470 -2.126 24.957 1.00 87.81 188 PHE A C 1
ATOM 1422 O O . PHE A 1 188 ? -6.367 -1.760 26.120 1.00 87.81 188 PHE A O 1
ATOM 1429 N N . GLN A 1 189 ? -5.603 -2.969 24.392 1.00 90.38 189 GLN A N 1
ATOM 1430 C CA . GLN A 1 189 ? -4.392 -3.449 25.064 1.00 90.38 189 GLN A CA 1
ATOM 1431 C C . GLN A 1 189 ? -3.281 -2.386 25.115 1.00 90.38 189 GLN A C 1
ATOM 1433 O O . GLN A 1 189 ? -2.283 -2.578 25.809 1.00 90.38 189 GLN A O 1
ATOM 1438 N N . CYS A 1 190 ? -3.422 -1.285 24.373 1.00 88.81 190 CYS A N 1
ATOM 1439 C CA . CYS A 1 190 ? -2.503 -0.148 24.392 1.00 88.81 190 CYS A CA 1
ATOM 1440 C C . CYS A 1 190 ? -2.955 0.998 25.318 1.00 88.81 190 CYS A C 1
ATOM 1442 O O . CYS A 1 190 ? -2.175 1.938 25.516 1.00 88.81 190 CYS A O 1
ATOM 1444 N N . LEU A 1 191 ? -4.180 0.938 25.859 1.00 85.31 191 LEU A N 1
ATOM 1445 C CA . LEU A 1 191 ? -4.709 1.925 26.804 1.00 85.31 191 LEU A CA 1
ATOM 1446 C C . LEU A 1 191 ? -3.980 1.836 28.148 1.00 85.31 191 LEU A C 1
ATOM 1448 O O . LEU A 1 191 ? -3.755 0.747 28.668 1.00 85.31 191 LEU A O 1
ATOM 1452 N N . ASP A 1 192 ? -3.636 2.996 28.706 1.00 73.31 192 ASP A N 1
ATOM 1453 C CA . ASP A 1 192 ? -3.082 3.104 30.056 1.00 73.31 192 ASP A CA 1
ATOM 1454 C C . ASP A 1 192 ? -4.231 3.232 31.076 1.00 73.31 192 ASP A C 1
ATOM 1456 O O . ASP A 1 192 ? -5.220 3.927 30.824 1.00 73.31 192 ASP A O 1
ATOM 1460 N N . ASP A 1 193 ? -4.102 2.599 32.246 1.00 62.44 193 ASP A N 1
ATOM 1461 C CA . ASP A 1 193 ? -5.190 2.470 33.234 1.00 62.44 193 ASP A CA 1
ATOM 1462 C C . ASP A 1 193 ? -5.732 3.815 33.775 1.00 62.44 193 ASP A C 1
ATOM 1464 O O . ASP A 1 193 ? -6.874 3.890 34.238 1.00 62.44 193 ASP A O 1
ATOM 1468 N N . GLY A 1 194 ? -4.928 4.885 33.714 1.00 55.62 194 GLY A N 1
ATOM 1469 C CA . GLY A 1 194 ? -5.170 6.148 34.423 1.00 55.62 194 GLY A CA 1
ATOM 1470 C C . GLY A 1 194 ? -6.000 7.217 33.703 1.00 55.62 194 GLY A C 1
ATOM 1471 O O . GLY A 1 194 ? -6.357 8.207 34.338 1.00 55.62 194 GLY A O 1
ATOM 1472 N N . ALA A 1 195 ? -6.312 7.075 32.410 1.00 55.03 195 ALA A N 1
ATOM 1473 C CA . ALA A 1 195 ? -7.035 8.119 31.670 1.00 55.03 195 ALA A CA 1
ATOM 1474 C C . ALA A 1 195 ? -7.771 7.565 30.448 1.00 55.03 195 ALA A C 1
ATOM 1476 O O . ALA A 1 195 ? -7.425 7.870 29.305 1.00 55.03 195 ALA A O 1
ATOM 1477 N N . VAL A 1 196 ? -8.802 6.752 30.683 1.00 57.88 196 VAL A N 1
ATOM 1478 C CA . VAL A 1 196 ? -9.582 6.206 29.575 1.00 57.88 196 VAL A CA 1
ATOM 1479 C C . VAL A 1 196 ? -10.777 7.111 29.267 1.00 57.88 196 VAL A C 1
ATOM 1481 O O . VAL A 1 196 ? -11.642 7.293 30.126 1.00 57.88 196 VAL A O 1
ATOM 1484 N N . PRO A 1 197 ? -10.857 7.713 28.066 1.00 64.12 197 PRO A N 1
ATOM 1485 C CA . PRO A 1 197 ? -12.006 8.529 27.706 1.00 64.12 197 PRO A CA 1
ATOM 1486 C C . PRO A 1 197 ? -13.269 7.666 27.579 1.00 64.12 197 PRO A C 1
ATOM 1488 O O . PRO A 1 197 ? -13.214 6.521 27.133 1.00 64.12 197 PRO A O 1
ATOM 1491 N N . ALA A 1 198 ? -14.431 8.236 27.912 1.00 61.16 198 ALA A N 1
ATOM 1492 C CA . ALA A 1 198 ? -15.724 7.563 27.735 1.00 61.16 198 ALA A CA 1
ATOM 1493 C C . ALA A 1 198 ? -16.006 7.243 26.252 1.00 61.16 198 ALA A C 1
ATOM 1495 O O . ALA A 1 198 ? -16.615 6.222 25.931 1.00 61.16 198 ALA A O 1
ATOM 1496 N N . GLN A 1 199 ? -15.508 8.100 25.354 1.00 67.00 199 GLN A N 1
ATOM 1497 C CA . GLN A 1 199 ? -15.566 7.939 23.907 1.00 67.00 199 GLN A CA 1
ATOM 1498 C C . GLN A 1 199 ? -14.208 8.273 23.287 1.00 67.00 199 GLN A C 1
ATOM 1500 O O . GLN A 1 199 ? -13.661 9.350 23.534 1.00 67.00 199 GLN A O 1
ATOM 1505 N N . SER A 1 200 ? -13.697 7.377 22.448 1.00 75.69 200 SER A N 1
ATOM 1506 C CA . SER A 1 200 ? -12.540 7.627 21.595 1.00 75.69 200 SER A CA 1
ATOM 1507 C C . SER A 1 200 ? -12.930 7.547 20.124 1.00 75.69 200 SER A C 1
ATOM 1509 O O . SER A 1 200 ? -13.676 6.658 19.710 1.00 75.69 200 SER A O 1
ATOM 1511 N N . MET A 1 201 ? -12.432 8.491 19.331 1.00 81.88 201 MET A N 1
ATOM 1512 C CA . MET A 1 201 ? -12.551 8.461 17.881 1.00 81.88 201 MET A CA 1
ATOM 1513 C C . MET A 1 201 ? -11.140 8.508 17.309 1.00 81.88 201 MET A C 1
ATOM 1515 O O . MET A 1 201 ? -10.428 9.507 17.446 1.00 81.88 201 MET A O 1
ATOM 1519 N N . VAL A 1 202 ? -10.725 7.385 16.736 1.00 86.88 202 VAL A N 1
ATOM 1520 C CA . VAL A 1 202 ? -9.353 7.159 16.289 1.00 86.88 202 VAL A CA 1
ATOM 1521 C C . VAL A 1 202 ? -9.343 7.086 14.775 1.00 86.88 202 VAL A C 1
ATOM 1523 O O . VAL A 1 202 ? -10.146 6.369 14.186 1.00 86.88 202 VAL A O 1
ATOM 1526 N N . ARG A 1 203 ? -8.417 7.797 14.141 1.00 91.12 203 ARG A N 1
ATOM 1527 C CA . ARG A 1 203 ? -8.153 7.656 12.714 1.00 91.12 203 ARG A CA 1
ATOM 1528 C C . ARG A 1 203 ? -6.864 6.874 12.522 1.00 91.12 203 ARG A C 1
ATOM 1530 O O . ARG A 1 203 ? -5.821 7.335 12.980 1.00 91.12 203 ARG A O 1
ATOM 1537 N N . TRP A 1 204 ? -6.930 5.743 11.823 1.00 95.50 204 TRP A N 1
ATOM 1538 C CA . TRP A 1 204 ? -5.752 5.015 11.347 1.00 95.50 204 TRP A CA 1
ATOM 1539 C C . TRP A 1 204 ? -5.746 4.924 9.834 1.00 95.50 204 TRP A C 1
ATOM 1541 O O . TRP A 1 204 ? -6.775 4.644 9.223 1.00 95.50 204 TRP A O 1
ATOM 1551 N N . TRP A 1 205 ? -4.586 5.136 9.225 1.00 97.62 205 TRP A N 1
ATOM 1552 C CA . TRP A 1 205 ? -4.433 4.950 7.789 1.00 97.62 205 TRP A CA 1
ATOM 1553 C C . TRP A 1 205 ? -3.038 4.466 7.424 1.00 97.62 205 TRP A C 1
ATOM 1555 O O . TRP A 1 205 ? -2.075 4.745 8.136 1.00 97.62 205 TRP A O 1
ATOM 1565 N N . PHE A 1 206 ? -2.927 3.754 6.308 1.00 98.50 206 PHE A N 1
ATOM 1566 C CA . PHE A 1 206 ? -1.636 3.415 5.720 1.00 98.50 206 PHE A CA 1
ATOM 1567 C C . PHE A 1 206 ? -1.101 4.584 4.893 1.00 98.50 206 PHE A C 1
ATOM 1569 O O . PHE A 1 206 ? -1.837 5.167 4.097 1.00 98.50 206 PHE A O 1
ATOM 1576 N N . ALA A 1 207 ? 0.178 4.905 5.056 1.00 97.06 207 ALA A N 1
ATOM 1577 C CA . ALA A 1 207 ? 0.888 5.911 4.271 1.00 97.06 207 ALA A CA 1
ATOM 1578 C C . ALA A 1 207 ? 2.350 5.507 4.052 1.00 97.06 207 ALA A C 1
ATOM 1580 O O . ALA A 1 207 ? 2.820 4.514 4.619 1.00 97.06 207 ALA A O 1
ATOM 1581 N N . TYR A 1 208 ? 3.077 6.277 3.236 1.00 94.44 208 TYR A N 1
ATOM 1582 C CA . TYR A 1 208 ? 4.521 6.099 3.141 1.00 94.44 208 TYR A CA 1
ATOM 1583 C C . TYR A 1 208 ? 5.162 6.326 4.507 1.00 94.44 208 TYR A C 1
ATOM 1585 O O . TYR A 1 208 ? 4.848 7.277 5.224 1.00 94.44 208 TYR A O 1
ATOM 1593 N N . ARG A 1 209 ? 6.066 5.422 4.870 1.00 91.62 209 ARG A N 1
ATOM 1594 C CA . ARG A 1 209 ? 6.917 5.574 6.039 1.00 91.62 209 ARG A CA 1
ATOM 1595 C C . ARG A 1 209 ? 7.919 6.691 5.770 1.00 91.62 209 ARG A C 1
ATOM 1597 O O . ARG A 1 209 ? 8.533 6.717 4.709 1.00 91.62 209 ARG A O 1
ATOM 1604 N N . ASP A 1 210 ? 8.151 7.531 6.772 1.00 88.94 210 ASP A N 1
ATOM 1605 C CA . ASP A 1 210 ? 9.284 8.455 6.781 1.00 88.94 210 ASP A CA 1
ATOM 1606 C C . ASP A 1 210 ? 10.594 7.653 6.914 1.00 88.94 210 ASP A C 1
ATOM 1608 O O . ASP A 1 210 ? 11.034 7.281 8.008 1.00 88.94 210 ASP A O 1
ATOM 1612 N N . ALA A 1 211 ? 11.138 7.249 5.769 1.00 88.38 211 ALA A N 1
ATOM 1613 C CA . ALA A 1 211 ? 12.355 6.466 5.643 1.00 88.38 211 ALA A CA 1
ATOM 1614 C C . ALA A 1 211 ? 13.115 6.909 4.390 1.00 88.38 211 ALA A C 1
ATOM 1616 O O . ALA A 1 211 ? 12.537 7.041 3.315 1.00 88.38 211 ALA A O 1
ATOM 1617 N N . SER A 1 212 ? 14.427 7.104 4.527 1.00 91.12 212 SER A N 1
ATOM 1618 C CA . SER A 1 212 ? 15.264 7.581 3.427 1.00 91.12 212 SER A CA 1
ATOM 1619 C C . SER A 1 212 ? 15.385 6.559 2.298 1.00 91.12 212 SER A C 1
ATOM 1621 O O . SER A 1 212 ? 15.671 5.385 2.555 1.00 91.12 212 SER A O 1
ATOM 1623 N N . ILE A 1 213 ? 15.289 7.040 1.065 1.00 94.69 213 ILE A N 1
ATOM 1624 C CA . ILE A 1 213 ? 15.571 6.302 -0.165 1.00 94.69 213 ILE A CA 1
ATOM 1625 C C . ILE A 1 213 ? 17.000 6.647 -0.576 1.00 94.69 213 ILE A C 1
ATOM 1627 O O . ILE A 1 213 ? 17.332 7.815 -0.753 1.00 94.69 213 ILE A O 1
ATOM 1631 N N . GLY A 1 214 ? 17.869 5.645 -0.681 1.00 94.44 214 GLY A N 1
ATOM 1632 C CA . GLY A 1 214 ? 19.257 5.880 -1.080 1.00 94.44 214 GLY A CA 1
ATOM 1633 C C . GLY A 1 214 ? 19.365 6.041 -2.590 1.00 94.44 214 GLY A C 1
ATOM 1634 O O . GLY A 1 214 ? 18.869 5.170 -3.290 1.00 94.44 214 GLY A O 1
ATOM 1635 N N . VAL A 1 215 ? 20.039 7.071 -3.094 1.00 95.00 215 VAL A N 1
ATOM 1636 C CA . VAL A 1 215 ? 20.330 7.220 -4.533 1.00 95.00 215 VAL A CA 1
ATOM 1637 C C . VAL A 1 215 ? 21.835 7.176 -4.800 1.00 95.00 215 VAL A C 1
ATOM 1639 O O . VAL A 1 215 ? 22.635 7.575 -3.944 1.00 95.00 215 VAL A O 1
ATOM 1642 N N . ASN A 1 216 ? 22.238 6.633 -5.949 1.00 93.50 216 ASN A N 1
ATOM 1643 C CA . ASN A 1 216 ? 23.622 6.712 -6.416 1.00 93.50 216 ASN A CA 1
ATOM 1644 C C . ASN A 1 216 ? 23.966 8.129 -6.921 1.00 93.50 216 ASN A C 1
ATOM 1646 O O . ASN A 1 216 ? 23.103 8.988 -7.071 1.00 93.50 216 ASN A O 1
ATOM 1650 N N . LYS A 1 217 ? 25.248 8.375 -7.211 1.00 91.12 217 LYS A N 1
ATOM 1651 C CA . LYS A 1 217 ? 25.720 9.688 -7.683 1.00 91.12 217 LYS A CA 1
ATOM 1652 C C . LYS A 1 217 ? 25.120 10.103 -9.035 1.00 91.12 217 LYS A C 1
ATOM 1654 O O . LYS A 1 217 ? 25.006 11.293 -9.302 1.00 91.12 217 LYS A O 1
ATOM 1659 N N . ALA A 1 218 ? 24.786 9.136 -9.889 1.00 90.88 218 ALA A N 1
ATOM 1660 C CA . ALA A 1 218 ? 24.206 9.401 -11.202 1.00 90.88 218 ALA A CA 1
ATOM 1661 C C . ALA A 1 218 ? 22.721 9.798 -11.135 1.00 90.88 218 ALA A C 1
ATOM 1663 O O . ALA A 1 218 ? 22.213 10.361 -12.096 1.00 90.88 218 ALA A O 1
ATOM 1664 N N . GLY A 1 219 ? 22.036 9.549 -10.011 1.00 92.75 219 GLY A N 1
ATOM 1665 C CA . GLY A 1 219 ? 20.610 9.847 -9.874 1.00 92.75 219 GLY A CA 1
ATOM 1666 C C . GLY A 1 219 ? 19.688 8.816 -10.530 1.00 92.75 219 GLY A C 1
ATOM 1667 O O . GLY A 1 219 ? 18.496 9.067 -10.643 1.00 92.75 219 GLY A O 1
ATOM 1668 N N . ASP A 1 220 ? 20.221 7.668 -10.952 1.00 94.12 220 ASP A N 1
ATOM 1669 C CA . ASP A 1 220 ? 19.515 6.676 -11.775 1.00 94.12 220 ASP A CA 1
ATOM 1670 C C . ASP A 1 220 ? 19.243 5.352 -11.044 1.00 94.12 220 ASP A C 1
ATOM 1672 O O . ASP A 1 220 ? 18.572 4.466 -11.568 1.00 94.12 220 ASP A O 1
ATOM 1676 N N . THR A 1 221 ? 19.782 5.184 -9.833 1.00 95.50 221 THR A N 1
ATOM 1677 C CA . THR A 1 221 ? 19.657 3.942 -9.071 1.00 95.50 221 THR A CA 1
ATOM 1678 C C . THR A 1 221 ? 19.250 4.224 -7.637 1.00 95.50 221 THR A C 1
ATOM 1680 O O . THR A 1 221 ? 19.996 4.842 -6.872 1.00 95.50 221 THR A O 1
ATOM 1683 N N . PHE A 1 222 ? 18.098 3.686 -7.248 1.00 95.62 222 PHE A N 1
ATOM 1684 C CA . PHE A 1 222 ? 17.450 3.919 -5.966 1.00 95.62 222 PHE A CA 1
ATOM 1685 C C . PHE A 1 222 ? 17.396 2.645 -5.130 1.00 95.62 222 PHE A C 1
ATOM 1687 O O . PHE A 1 222 ? 17.017 1.586 -5.617 1.00 95.62 222 PHE A O 1
ATOM 1694 N N . LYS A 1 223 ? 17.712 2.752 -3.840 1.00 95.50 223 LYS A N 1
ATOM 1695 C CA . LYS A 1 223 ? 17.525 1.713 -2.826 1.00 95.50 223 LYS A CA 1
ATOM 1696 C C . LYS A 1 223 ? 16.345 2.065 -1.946 1.00 95.50 223 LYS A C 1
ATOM 1698 O O . LYS A 1 223 ? 16.415 3.004 -1.148 1.00 95.50 223 LYS A O 1
ATOM 1703 N N . LEU A 1 224 ? 15.288 1.271 -2.066 1.00 94.12 224 LEU A N 1
ATOM 1704 C CA . LEU A 1 224 ? 14.085 1.420 -1.262 1.00 94.12 224 LEU A CA 1
ATOM 1705 C C . LEU A 1 224 ? 14.323 0.888 0.162 1.00 94.12 224 LEU A C 1
ATOM 1707 O O . LEU A 1 224 ? 15.078 -0.074 0.366 1.00 94.12 224 LEU A O 1
ATOM 1711 N N . PRO A 1 225 ? 13.669 1.478 1.177 1.00 90.38 225 PRO A N 1
ATOM 1712 C CA . PRO A 1 225 ? 13.767 0.998 2.548 1.00 90.38 225 PRO A CA 1
ATOM 1713 C C . PRO A 1 225 ? 13.181 -0.415 2.704 1.00 90.38 225 PRO A C 1
ATOM 1715 O O . PRO A 1 225 ? 12.344 -0.866 1.925 1.00 90.38 225 PRO A O 1
ATOM 1718 N N . ASN A 1 226 ? 13.586 -1.122 3.768 1.00 84.81 226 ASN A N 1
ATOM 1719 C CA . ASN A 1 226 ? 13.079 -2.468 4.097 1.00 84.81 226 ASN A CA 1
ATOM 1720 C C . ASN A 1 226 ? 11.582 -2.538 4.438 1.00 84.81 226 ASN A C 1
ATOM 1722 O O . ASN A 1 226 ? 11.018 -3.628 4.491 1.00 84.81 226 ASN A O 1
ATOM 1726 N N . GLY A 1 227 ? 10.937 -1.386 4.608 1.00 86.00 227 GLY A N 1
ATOM 1727 C CA . GLY A 1 227 ? 9.490 -1.248 4.646 1.00 86.00 227 GLY A CA 1
ATOM 1728 C C . GLY A 1 227 ? 9.106 0.185 4.300 1.00 86.00 227 GLY A C 1
ATOM 1729 O O . GLY A 1 227 ? 9.480 1.108 5.023 1.00 86.00 227 GLY A O 1
ATOM 1730 N N . CYS A 1 228 ? 8.370 0.350 3.203 1.00 89.38 228 CYS A N 1
ATOM 1731 C CA . CYS A 1 228 ? 7.941 1.652 2.687 1.00 89.38 228 CYS A CA 1
ATOM 1732 C C . CYS A 1 228 ? 6.617 2.127 3.294 1.00 89.38 228 CYS A C 1
ATOM 1734 O O . CYS A 1 228 ? 6.229 3.264 3.075 1.00 89.38 228 CYS A O 1
ATOM 1736 N N . VAL A 1 229 ? 5.913 1.267 4.034 1.00 95.19 229 VAL A N 1
ATOM 1737 C CA . VAL A 1 229 ? 4.550 1.520 4.516 1.00 95.19 229 VAL A CA 1
ATOM 1738 C C . VAL A 1 229 ? 4.543 1.643 6.036 1.00 95.19 229 VAL A C 1
ATOM 1740 O O . VAL A 1 229 ? 5.187 0.852 6.729 1.00 95.19 229 VAL A O 1
ATOM 1743 N N . ALA A 1 230 ? 3.798 2.618 6.545 1.00 96.12 230 ALA A N 1
ATOM 1744 C CA . ALA A 1 230 ? 3.519 2.802 7.961 1.00 96.12 230 ALA A CA 1
ATOM 1745 C C . ALA A 1 230 ? 2.017 2.973 8.199 1.00 96.12 230 ALA A C 1
ATOM 1747 O O . ALA A 1 230 ? 1.295 3.493 7.349 1.00 96.12 230 ALA A O 1
ATOM 1748 N N . VAL A 1 231 ? 1.561 2.548 9.374 1.00 97.38 231 VAL A N 1
ATOM 1749 C CA . VAL A 1 231 ? 0.267 2.957 9.916 1.00 97.38 231 VAL A CA 1
ATOM 1750 C C . VAL A 1 231 ? 0.470 4.282 10.634 1.00 97.38 231 VAL A C 1
ATOM 1752 O O . VAL A 1 231 ? 1.331 4.410 11.504 1.00 97.38 231 VAL A O 1
ATOM 1755 N N . MET A 1 232 ? -0.345 5.257 10.269 1.00 95.00 232 MET A N 1
ATOM 1756 C CA . MET A 1 232 ? -0.418 6.571 10.884 1.00 95.00 232 MET A CA 1
ATOM 1757 C C . MET A 1 232 ? -1.634 6.630 11.806 1.00 95.00 232 MET A C 1
ATOM 1759 O O . MET A 1 232 ? -2.620 5.924 11.590 1.00 95.00 232 MET A O 1
ATOM 1763 N N . SER A 1 233 ? -1.570 7.476 12.829 1.00 92.88 233 SER A N 1
ATOM 1764 C CA . SER A 1 233 ? -2.647 7.688 13.796 1.00 92.88 233 SER A CA 1
ATOM 1765 C C . SER A 1 233 ? -2.938 9.171 13.984 1.00 92.88 233 SER A C 1
ATOM 1767 O O . SER A 1 233 ? -2.033 10.002 14.046 1.00 92.88 233 SER A O 1
ATOM 1769 N N . GLU A 1 234 ? -4.217 9.502 14.130 1.00 87.56 234 GLU A N 1
ATOM 1770 C CA . GLU A 1 234 ? -4.686 10.834 14.504 1.00 87.56 234 GLU A CA 1
ATOM 1771 C C . GLU A 1 234 ? -5.870 10.705 15.467 1.00 87.56 234 GLU A C 1
ATOM 1773 O O . GLU A 1 234 ? -6.765 9.874 15.283 1.00 87.56 234 GLU A O 1
ATOM 1778 N N . LYS A 1 235 ? -5.894 11.549 16.502 1.00 78.81 235 LYS A N 1
ATOM 1779 C CA . LYS A 1 235 ? -7.050 11.663 17.391 1.00 78.81 235 LYS A CA 1
ATOM 1780 C C . LYS A 1 235 ? -8.087 12.579 16.756 1.00 78.81 235 LYS A C 1
ATOM 1782 O O . LYS A 1 235 ? -7.772 13.712 16.387 1.00 78.81 235 LYS A O 1
ATOM 1787 N N . GLN A 1 236 ? -9.335 12.130 16.709 1.00 74.88 236 GLN A N 1
ATOM 1788 C CA . GLN A 1 236 ? -10.446 12.922 16.199 1.00 74.88 236 GLN A CA 1
ATOM 1789 C C . GLN A 1 236 ? -11.495 13.187 17.277 1.00 74.88 236 GLN A C 1
ATOM 1791 O O . GLN A 1 236 ? -11.593 12.484 18.283 1.00 74.88 236 GLN A O 1
ATOM 1796 N N . TRP A 1 237 ? -12.309 14.214 17.057 1.00 70.75 237 TRP A N 1
ATOM 1797 C CA . TRP A 1 237 ? -13.493 14.490 17.865 1.00 70.75 237 TRP A CA 1
ATOM 1798 C C . TRP A 1 237 ? -14.615 15.073 17.007 1.00 70.75 237 TRP A C 1
ATOM 1800 O O . TRP A 1 237 ? -14.385 15.587 15.908 1.00 70.75 237 TRP A O 1
ATOM 1810 N N . MET A 1 238 ? -15.844 14.951 17.503 1.00 65.62 238 MET A N 1
ATOM 1811 C CA . MET A 1 238 ? -17.031 15.464 16.831 1.00 65.62 238 MET A CA 1
ATOM 1812 C C . MET A 1 238 ? -17.334 16.887 17.308 1.00 65.62 238 MET A C 1
ATOM 1814 O O . MET A 1 238 ? -17.398 17.136 18.510 1.00 65.62 238 MET A O 1
ATOM 1818 N N . THR A 1 239 ? -17.547 17.809 16.369 1.00 59.50 239 THR A N 1
ATOM 1819 C CA . THR A 1 239 ? -18.010 19.180 16.642 1.00 59.50 239 THR A CA 1
ATOM 1820 C C . THR A 1 239 ? -19.402 19.405 16.051 1.00 59.50 239 THR A C 1
ATOM 1822 O O . THR A 1 239 ? -19.886 18.588 15.269 1.00 59.50 239 THR A O 1
ATOM 1825 N N . ALA A 1 240 ? -20.032 20.547 16.347 1.00 50.09 240 ALA A N 1
ATOM 1826 C CA . ALA A 1 240 ? -21.300 20.938 15.717 1.00 50.09 240 ALA A CA 1
ATOM 1827 C C . ALA A 1 240 ? -21.218 21.047 14.175 1.00 50.09 240 ALA A C 1
ATOM 1829 O O . ALA A 1 240 ? -22.238 20.940 13.498 1.00 50.09 240 ALA A O 1
ATOM 1830 N N . VAL A 1 241 ? -20.011 21.243 13.625 1.00 49.75 241 VAL A N 1
ATOM 1831 C CA . VAL A 1 241 ? -19.766 21.497 12.194 1.00 49.75 241 VAL A CA 1
ATOM 1832 C C . VAL A 1 241 ? -19.264 20.254 11.448 1.00 49.75 241 VAL A C 1
ATOM 1834 O O . VAL A 1 241 ? -19.331 20.221 10.229 1.00 49.75 241 VAL A O 1
ATOM 1837 N N . GLY A 1 242 ? -18.775 19.228 12.149 1.00 59.22 242 GLY A N 1
ATOM 1838 C CA . GLY A 1 242 ? -18.112 18.088 11.508 1.00 59.22 242 GLY A CA 1
ATOM 1839 C C . GLY A 1 242 ? -17.029 17.459 12.384 1.00 59.22 242 GLY A C 1
ATOM 1840 O O . GLY A 1 242 ? -16.774 17.916 13.508 1.00 59.22 242 GLY A O 1
ATOM 1841 N N . ARG A 1 243 ? -16.392 16.400 11.878 1.00 69.88 243 ARG A N 1
ATOM 1842 C CA . ARG A 1 243 ? -15.218 15.791 12.523 1.00 69.88 243 ARG A CA 1
ATOM 1843 C C . ARG A 1 243 ? -14.024 16.738 12.431 1.00 69.88 243 ARG A C 1
ATOM 1845 O O . ARG A 1 243 ? -13.796 17.342 11.387 1.00 69.88 243 ARG A O 1
ATOM 1852 N N . LYS A 1 244 ? -13.239 16.850 13.502 1.00 69.50 244 LYS A N 1
ATOM 1853 C CA . LYS A 1 244 ? -11.972 17.592 13.486 1.00 69.50 244 LYS A CA 1
ATOM 1854 C C . LYS A 1 244 ? -10.836 16.778 14.084 1.00 69.50 244 LYS A C 1
ATOM 1856 O O . LYS A 1 244 ? -11.032 16.044 15.054 1.00 69.50 244 LYS A O 1
ATOM 1861 N N . ALA A 1 245 ? -9.648 16.964 13.516 1.00 77.00 245 ALA A N 1
ATOM 1862 C CA . ALA A 1 245 ? -8.398 16.538 14.122 1.00 77.00 245 ALA A CA 1
ATOM 1863 C C . ALA A 1 245 ? -8.183 17.267 15.458 1.00 77.00 245 ALA A C 1
ATOM 1865 O O . ALA A 1 245 ? -8.568 18.430 15.632 1.00 77.00 245 ALA A O 1
ATOM 1866 N N . SER A 1 246 ? -7.586 16.569 16.415 1.00 74.56 246 SER A N 1
ATOM 1867 C CA . SER A 1 246 ? -7.181 17.107 17.711 1.00 74.56 246 SER A CA 1
ATOM 1868 C C . SER A 1 246 ? -5.679 17.379 17.709 1.00 74.56 246 SER A C 1
ATOM 1870 O O . SER A 1 246 ? -4.903 16.546 17.254 1.00 74.56 246 SER A O 1
ATOM 1872 N N . GLN A 1 247 ? -5.258 18.507 18.292 1.00 72.50 247 GLN A N 1
ATOM 1873 C CA . GLN A 1 247 ? -3.833 18.763 18.555 1.00 72.50 247 GLN A CA 1
ATOM 1874 C C . GLN A 1 247 ? -3.264 17.800 19.611 1.00 72.50 247 GLN A C 1
ATOM 1876 O O . GLN A 1 247 ? -2.081 17.474 19.589 1.00 72.50 247 GLN A O 1
ATOM 1881 N N . ASN A 1 248 ? -4.113 17.305 20.518 1.00 79.00 248 ASN A N 1
ATOM 1882 C CA . ASN A 1 248 ? -3.734 16.272 21.477 1.00 79.00 248 ASN A CA 1
ATOM 1883 C C . ASN A 1 248 ? -3.700 14.908 20.787 1.00 79.00 248 ASN A C 1
ATOM 1885 O O . ASN A 1 248 ? -4.689 14.529 20.153 1.00 79.00 248 ASN A O 1
ATOM 1889 N N . ARG A 1 249 ? -2.613 14.157 20.980 1.00 81.31 249 ARG A N 1
ATOM 1890 C CA . ARG A 1 249 ? -2.465 12.781 20.488 1.00 81.31 249 ARG A CA 1
ATOM 1891 C C . ARG A 1 249 ? -3.288 11.780 21.311 1.00 81.31 249 ARG A C 1
ATOM 1893 O O . ARG A 1 249 ? -3.686 12.069 22.441 1.00 81.31 249 ARG A O 1
ATOM 1900 N N . ASP A 1 250 ? -3.547 10.606 20.739 1.00 86.50 250 ASP A N 1
ATOM 1901 C CA . ASP A 1 250 ? -4.054 9.428 21.454 1.00 86.50 250 ASP A CA 1
ATOM 1902 C C . ASP A 1 250 ? -2.894 8.422 21.596 1.00 86.50 250 ASP A C 1
ATOM 1904 O O . ASP A 1 250 ? -2.558 7.743 20.621 1.00 86.50 250 ASP A O 1
ATOM 1908 N N . PRO A 1 251 ? -2.267 8.310 22.786 1.00 89.06 251 PRO A N 1
ATOM 1909 C CA . PRO A 1 251 ? -1.112 7.437 22.983 1.00 89.06 251 PRO A CA 1
ATOM 1910 C C . PRO A 1 251 ? -1.386 5.961 22.684 1.00 89.06 251 PRO A C 1
ATOM 1912 O O . PRO A 1 251 ? -0.477 5.252 22.259 1.00 89.06 251 PRO A O 1
ATOM 1915 N N . ALA A 1 252 ? -2.613 5.473 22.893 1.00 89.88 252 ALA A N 1
ATOM 1916 C CA . ALA A 1 252 ? -2.955 4.086 22.596 1.00 89.88 252 ALA A CA 1
ATOM 1917 C C . ALA A 1 252 ? -3.069 3.858 21.086 1.00 89.88 252 ALA A C 1
ATOM 1919 O O . ALA A 1 252 ? -2.561 2.857 20.575 1.00 89.88 252 ALA A O 1
ATOM 1920 N N . ALA A 1 253 ? -3.657 4.814 20.362 1.00 91.19 253 ALA A N 1
ATOM 1921 C CA . ALA A 1 253 ? -3.689 4.795 18.903 1.00 91.19 253 ALA A CA 1
ATOM 1922 C C . ALA A 1 253 ? -2.278 4.852 18.302 1.00 91.19 253 ALA A C 1
ATOM 1924 O O . ALA A 1 253 ? -1.999 4.123 17.351 1.00 91.19 253 ALA A O 1
ATOM 1925 N N . ASP A 1 254 ? -1.394 5.667 18.884 1.00 92.31 254 ASP A N 1
ATOM 1926 C CA . ASP A 1 254 ? 0.005 5.794 18.468 1.00 92.31 254 ASP A CA 1
ATOM 1927 C C . ASP A 1 254 ? 0.809 4.516 18.740 1.00 92.31 254 ASP A C 1
ATOM 1929 O O . ASP A 1 254 ? 1.568 4.067 17.880 1.00 92.31 254 ASP A O 1
ATOM 1933 N N . LYS A 1 255 ? 0.633 3.895 19.917 1.00 94.94 255 LYS A N 1
ATOM 1934 C CA . LYS A 1 255 ? 1.267 2.609 20.263 1.00 94.94 255 LYS A CA 1
ATOM 1935 C C . LYS A 1 255 ? 0.839 1.507 19.291 1.00 94.94 255 LYS A C 1
ATOM 1937 O O . LYS A 1 255 ? 1.703 0.769 18.821 1.00 94.94 255 LYS A O 1
ATOM 1942 N N . PHE A 1 256 ? -0.456 1.420 18.972 1.00 95.88 256 PHE A N 1
ATOM 1943 C CA . PHE A 1 256 ? -0.971 0.472 17.981 1.00 95.88 256 PHE A CA 1
ATOM 1944 C C . PHE A 1 256 ? -0.348 0.711 16.603 1.00 95.88 256 PHE A C 1
ATOM 1946 O O . PHE A 1 256 ? 0.227 -0.207 16.023 1.00 95.88 256 PHE A O 1
ATOM 1953 N N . ALA A 1 257 ? -0.415 1.947 16.103 1.00 96.31 257 ALA A N 1
ATOM 1954 C CA . ALA A 1 257 ? 0.096 2.314 14.786 1.00 96.31 257 ALA A CA 1
ATOM 1955 C C . ALA A 1 257 ? 1.601 2.019 14.650 1.00 96.31 257 ALA A C 1
ATOM 1957 O O . ALA A 1 257 ? 2.045 1.428 13.659 1.00 96.31 257 ALA A O 1
ATOM 1958 N N . LYS A 1 258 ? 2.382 2.346 15.687 1.00 96.44 258 LYS A N 1
ATOM 1959 C CA . LYS A 1 258 ? 3.812 2.034 15.757 1.00 96.44 258 LYS A CA 1
ATOM 1960 C C . LYS A 1 258 ? 4.072 0.528 15.712 1.00 96.44 258 LYS A C 1
ATOM 1962 O O . LYS A 1 258 ? 4.846 0.076 14.875 1.00 96.44 258 LYS A O 1
ATOM 1967 N N . GLU A 1 259 ? 3.418 -0.251 16.571 1.00 97.56 259 GLU A N 1
ATOM 1968 C CA . GLU A 1 259 ? 3.635 -1.701 16.632 1.00 97.56 259 GLU A CA 1
ATOM 1969 C C . GLU A 1 259 ? 3.202 -2.405 15.341 1.00 97.56 259 GLU A C 1
ATOM 1971 O O . GLU A 1 259 ? 3.894 -3.303 14.858 1.00 97.56 259 GLU A O 1
ATOM 1976 N N . PHE A 1 260 ? 2.078 -1.984 14.756 1.00 97.88 260 PHE A N 1
ATOM 1977 C CA . PHE A 1 260 ? 1.608 -2.510 13.481 1.00 97.88 260 PHE A CA 1
ATOM 1978 C C . PHE A 1 260 ? 2.627 -2.236 12.369 1.00 97.88 260 PHE A C 1
ATOM 1980 O O . PHE A 1 260 ? 2.970 -3.138 11.608 1.00 97.88 260 PHE A O 1
ATOM 1987 N N . THR A 1 261 ? 3.166 -1.013 12.317 1.00 97.12 261 THR A N 1
ATOM 1988 C CA . THR A 1 261 ? 4.227 -0.618 11.376 1.00 97.12 261 THR A CA 1
ATOM 1989 C C . THR A 1 261 ? 5.485 -1.468 11.544 1.00 97.12 261 THR A C 1
ATOM 1991 O O . THR A 1 261 ? 6.046 -1.943 10.559 1.00 97.12 261 THR A O 1
ATOM 1994 N N . GLU A 1 262 ? 5.924 -1.696 12.783 1.00 96.12 262 GLU A N 1
ATOM 1995 C CA . GLU A 1 262 ? 7.111 -2.505 13.089 1.00 96.12 262 GLU A CA 1
ATOM 1996 C C . GLU A 1 262 ? 6.938 -3.973 12.677 1.00 96.12 262 GLU A C 1
ATOM 1998 O O . GLU A 1 262 ? 7.886 -4.590 12.191 1.00 96.12 262 GLU A O 1
ATOM 2003 N N . LYS A 1 263 ? 5.725 -4.522 12.816 1.00 96.62 263 LYS A N 1
ATOM 2004 C CA . LYS A 1 263 ? 5.401 -5.916 12.466 1.00 96.62 263 LYS A CA 1
ATOM 2005 C C . LYS A 1 263 ? 5.005 -6.113 11.003 1.00 96.62 263 LYS A C 1
ATOM 2007 O O . LYS A 1 263 ? 4.984 -7.253 10.535 1.00 96.62 263 LYS A O 1
ATOM 2012 N N . LEU A 1 264 ? 4.733 -5.041 10.257 1.00 95.56 264 LEU A N 1
ATOM 2013 C CA . LEU A 1 264 ? 4.280 -5.108 8.865 1.00 95.56 264 LEU A CA 1
ATOM 2014 C C . LEU A 1 264 ? 5.186 -5.950 7.939 1.00 95.56 264 LEU A C 1
ATOM 2016 O O . LEU A 1 264 ? 4.639 -6.718 7.145 1.00 95.56 264 LEU A O 1
ATOM 2020 N N . PRO A 1 265 ? 6.533 -5.918 8.048 1.00 92.25 265 PRO A N 1
ATOM 2021 C CA . PRO A 1 265 ? 7.404 -6.784 7.245 1.00 92.25 265 PRO A CA 1
ATOM 2022 C C . PRO A 1 265 ? 7.182 -8.288 7.463 1.00 92.25 265 PRO A C 1
ATOM 2024 O O . PRO A 1 265 ? 7.385 -9.077 6.540 1.00 92.25 265 PRO A O 1
ATOM 2027 N N . GLU A 1 266 ? 6.773 -8.704 8.663 1.00 92.81 266 GLU A N 1
ATOM 2028 C CA . GLU A 1 266 ? 6.419 -10.099 8.951 1.00 92.81 266 GLU A CA 1
ATOM 2029 C C . GLU A 1 266 ? 4.971 -10.400 8.561 1.00 92.81 266 GLU A C 1
ATOM 2031 O O . GLU A 1 266 ? 4.704 -11.442 7.965 1.00 92.81 266 GLU A O 1
ATOM 2036 N N . LEU A 1 267 ? 4.051 -9.464 8.816 1.00 94.19 267 LEU A N 1
ATOM 2037 C CA . LEU A 1 267 ? 2.645 -9.571 8.413 1.00 94.19 267 LEU A CA 1
ATOM 2038 C C . LEU A 1 267 ? 2.490 -9.735 6.898 1.00 94.19 267 LEU A C 1
ATOM 2040 O O . LEU A 1 267 ? 1.666 -10.523 6.441 1.00 94.19 267 LEU A O 1
ATOM 2044 N N . ARG A 1 268 ? 3.334 -9.060 6.114 1.00 91.81 268 ARG A N 1
ATOM 2045 C CA . ARG A 1 268 ? 3.447 -9.243 4.661 1.00 91.81 268 ARG A CA 1
ATOM 2046 C C . ARG A 1 268 ? 3.710 -10.694 4.257 1.00 91.81 268 ARG A C 1
ATOM 2048 O O . ARG A 1 268 ? 3.253 -11.114 3.204 1.00 91.81 268 ARG A O 1
ATOM 2055 N N . LYS A 1 269 ? 4.453 -11.462 5.054 1.00 90.06 269 LYS A N 1
ATOM 2056 C CA . LYS A 1 269 ? 4.797 -12.857 4.728 1.00 90.06 269 LYS A CA 1
ATOM 2057 C C . LYS A 1 269 ? 3.654 -13.825 5.030 1.00 90.06 269 LYS A C 1
ATOM 2059 O O . LYS A 1 269 ? 3.587 -14.891 4.432 1.00 90.06 269 LYS A O 1
ATOM 2064 N N . SER A 1 270 ? 2.783 -13.477 5.975 1.00 90.44 270 SER A N 1
ATOM 2065 C CA . SER A 1 270 ? 1.738 -14.365 6.498 1.00 90.44 270 SER A CA 1
ATOM 2066 C C . SER A 1 270 ? 0.325 -13.998 6.046 1.00 90.44 270 SER A C 1
ATOM 2068 O O . SER A 1 270 ? -0.574 -14.830 6.130 1.00 90.44 270 SER A O 1
ATOM 2070 N N . THR A 1 271 ? 0.112 -12.757 5.604 1.00 92.44 271 THR A N 1
ATOM 2071 C CA . THR A 1 271 ? -1.214 -12.192 5.335 1.00 92.44 271 THR A CA 1
ATOM 2072 C C . THR A 1 271 ? -1.250 -11.586 3.927 1.00 92.44 271 THR A C 1
ATOM 2074 O O . THR A 1 271 ? -0.681 -10.511 3.714 1.00 92.44 271 THR A O 1
ATOM 2077 N N . PRO A 1 272 ? -1.945 -12.221 2.961 1.00 92.19 272 PRO A N 1
ATOM 2078 C CA . PRO A 1 272 ? -1.970 -11.772 1.566 1.00 92.19 272 PRO A CA 1
ATOM 2079 C C . PRO A 1 272 ? -2.414 -10.316 1.364 1.00 92.19 272 PRO A C 1
ATOM 2081 O O . PRO A 1 272 ? -1.842 -9.620 0.531 1.00 92.19 272 PRO A O 1
ATOM 2084 N N . ALA A 1 273 ? -3.371 -9.825 2.162 1.00 94.31 273 ALA A N 1
ATOM 2085 C CA . ALA A 1 273 ? -3.830 -8.434 2.089 1.00 94.31 273 ALA A CA 1
ATOM 2086 C C . ALA A 1 273 ? -2.682 -7.432 2.312 1.00 94.31 273 ALA A C 1
ATOM 2088 O O . ALA A 1 273 ? -2.540 -6.466 1.566 1.00 94.31 273 ALA A O 1
ATOM 2089 N N . TYR A 1 274 ? -1.802 -7.696 3.285 1.00 96.25 274 TYR A N 1
ATOM 2090 C CA . TYR A 1 274 ? -0.647 -6.836 3.554 1.00 96.25 274 TYR A CA 1
ATOM 2091 C C . TYR A 1 274 ? 0.489 -7.045 2.556 1.00 96.25 274 TYR A C 1
ATOM 2093 O O . TYR A 1 274 ? 1.219 -6.101 2.262 1.00 96.25 274 TYR A O 1
ATOM 2101 N N . ALA A 1 275 ? 0.619 -8.246 1.986 1.00 94.88 275 ALA A N 1
ATOM 2102 C CA . ALA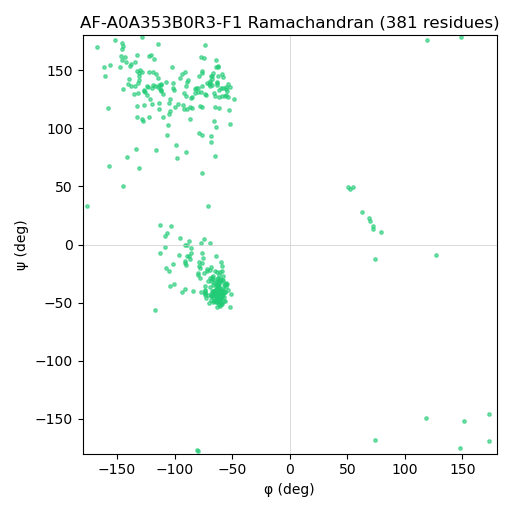 A 1 275 ? 1.558 -8.480 0.897 1.00 94.88 275 ALA A CA 1
ATOM 2103 C C . ALA A 1 275 ? 1.227 -7.639 -0.333 1.00 94.88 275 ALA A C 1
ATOM 2105 O O . ALA A 1 275 ? 2.107 -6.960 -0.868 1.00 94.88 275 ALA A O 1
ATOM 2106 N N . ARG A 1 276 ? -0.045 -7.653 -0.738 1.00 95.81 276 ARG A N 1
ATOM 2107 C CA . ARG A 1 276 ? -0.536 -6.882 -1.877 1.00 95.81 276 ARG A CA 1
ATOM 2108 C C . ARG A 1 276 ? -0.507 -5.378 -1.602 1.00 95.81 276 ARG A C 1
ATOM 2110 O O . ARG A 1 276 ? -0.007 -4.635 -2.437 1.00 95.81 276 ARG A O 1
ATOM 2117 N N . LEU A 1 277 ? -0.914 -4.939 -0.405 1.00 97.69 277 LEU A N 1
ATOM 2118 C CA . LEU A 1 277 ? -0.772 -3.544 0.038 1.00 97.69 277 LEU A CA 1
ATOM 2119 C C . LEU A 1 277 ? 0.673 -3.047 -0.123 1.00 97.69 277 LEU A C 1
ATOM 2121 O O . LEU A 1 277 ? 0.908 -2.026 -0.765 1.00 97.69 277 LEU A O 1
ATOM 2125 N N . CYS A 1 278 ? 1.653 -3.765 0.436 1.00 96.62 278 CYS A N 1
ATOM 2126 C CA . CYS A 1 278 ? 3.056 -3.364 0.340 1.00 96.62 278 CYS A CA 1
ATOM 2127 C C . CYS A 1 278 ? 3.563 -3.351 -1.106 1.00 96.62 278 CYS A C 1
ATOM 2129 O O . CYS A 1 278 ? 4.313 -2.445 -1.459 1.00 96.62 278 CYS A O 1
ATOM 2131 N N . ALA A 1 279 ? 3.150 -4.312 -1.937 1.00 96.81 279 ALA A N 1
ATOM 2132 C CA . ALA A 1 279 ? 3.527 -4.349 -3.348 1.00 96.81 279 ALA A CA 1
ATOM 2133 C C . ALA A 1 279 ? 2.987 -3.139 -4.127 1.00 96.81 279 ALA A C 1
ATOM 2135 O O . ALA A 1 279 ? 3.732 -2.545 -4.904 1.00 96.81 279 ALA A O 1
ATOM 2136 N N . ILE A 1 280 ? 1.742 -2.717 -3.876 1.00 97.56 280 ILE A N 1
ATOM 2137 C CA . ILE A 1 280 ? 1.142 -1.520 -4.494 1.00 97.56 280 ILE A CA 1
ATOM 2138 C C . ILE A 1 280 ? 1.923 -0.256 -4.098 1.00 97.56 280 ILE A C 1
ATOM 2140 O O . ILE A 1 280 ? 2.278 0.539 -4.965 1.00 97.56 280 ILE A O 1
ATOM 2144 N N . PHE A 1 281 ? 2.251 -0.087 -2.811 1.00 97.25 281 PHE A N 1
ATOM 2145 C CA . PHE A 1 281 ? 3.069 1.042 -2.339 1.00 97.25 281 PHE A CA 1
ATOM 2146 C C . PHE A 1 281 ? 4.474 1.044 -2.954 1.00 97.25 281 PHE A C 1
ATOM 2148 O O . PHE A 1 281 ? 4.950 2.082 -3.403 1.00 97.25 281 PHE A O 1
ATOM 2155 N N . GLU A 1 282 ? 5.149 -0.107 -2.975 1.00 96.44 282 GLU A N 1
ATOM 2156 C CA . GLU A 1 282 ? 6.492 -0.235 -3.554 1.00 96.44 282 GLU A CA 1
ATOM 2157 C C . GLU A 1 282 ? 6.492 0.041 -5.056 1.00 96.44 282 GLU A C 1
ATOM 2159 O O . GLU A 1 282 ? 7.390 0.718 -5.545 1.00 96.44 282 GLU A O 1
ATOM 2164 N N . THR A 1 283 ? 5.473 -0.435 -5.770 1.00 97.44 283 THR A N 1
ATOM 2165 C CA . THR A 1 283 ? 5.322 -0.213 -7.210 1.00 97.44 283 THR A CA 1
ATOM 2166 C C . THR A 1 283 ? 5.068 1.259 -7.508 1.00 97.44 283 THR A C 1
ATOM 2168 O O . THR A 1 283 ? 5.773 1.844 -8.322 1.00 97.44 283 THR A O 1
ATOM 2171 N N . ALA A 1 284 ? 4.124 1.897 -6.809 1.00 96.94 284 ALA A N 1
ATOM 2172 C CA . ALA A 1 284 ? 3.834 3.316 -7.003 1.00 96.94 284 ALA A CA 1
ATOM 2173 C C . ALA A 1 284 ? 5.062 4.197 -6.713 1.00 96.94 284 ALA A C 1
ATOM 2175 O O . ALA A 1 284 ? 5.328 5.146 -7.447 1.00 96.94 284 ALA A O 1
ATOM 2176 N N . LEU A 1 285 ? 5.834 3.856 -5.674 1.00 95.88 285 LEU A N 1
ATOM 2177 C CA . LEU A 1 285 ? 7.081 4.541 -5.341 1.00 95.88 285 LEU A CA 1
ATOM 2178 C C . LEU A 1 285 ? 8.150 4.336 -6.418 1.00 95.88 285 LEU A C 1
ATOM 2180 O O . LEU A 1 285 ? 8.765 5.301 -6.859 1.00 95.88 285 LEU A O 1
ATOM 2184 N N . ALA A 1 286 ? 8.365 3.091 -6.847 1.00 96.94 286 ALA A N 1
ATOM 2185 C CA . ALA A 1 286 ? 9.358 2.753 -7.860 1.00 96.94 286 ALA A CA 1
ATOM 2186 C C . ALA A 1 286 ? 9.081 3.452 -9.195 1.00 96.94 286 ALA A C 1
ATOM 2188 O O . ALA A 1 286 ? 9.994 4.023 -9.789 1.00 96.94 286 ALA A O 1
ATOM 2189 N N . LEU A 1 287 ? 7.822 3.452 -9.638 1.00 97.38 287 LEU A N 1
ATOM 2190 C CA . LEU A 1 287 ? 7.424 4.114 -10.876 1.00 97.38 287 LEU A CA 1
ATOM 2191 C C . LEU A 1 287 ? 7.569 5.636 -10.776 1.00 97.38 287 LEU A C 1
ATOM 2193 O O . LEU A 1 287 ? 8.057 6.238 -11.724 1.00 97.38 287 LEU A O 1
ATOM 2197 N N . GLN A 1 288 ? 7.226 6.257 -9.638 1.00 96.00 288 GLN A N 1
ATOM 2198 C CA . GLN A 1 288 ? 7.417 7.704 -9.480 1.00 96.00 288 GLN A CA 1
ATOM 2199 C C . GLN A 1 288 ? 8.898 8.085 -9.515 1.00 96.00 288 GLN A C 1
ATOM 2201 O O . GLN A 1 288 ? 9.265 8.982 -10.262 1.00 96.00 288 GLN A O 1
ATOM 2206 N N . LEU A 1 289 ? 9.753 7.376 -8.769 1.00 95.88 289 LEU A N 1
ATOM 2207 C CA . LEU A 1 289 ? 11.203 7.604 -8.815 1.00 95.88 289 LEU A CA 1
ATOM 2208 C C . LEU A 1 289 ? 11.748 7.467 -10.241 1.00 95.88 289 LEU A C 1
ATOM 2210 O O . LEU A 1 289 ? 12.667 8.183 -10.622 1.00 95.88 289 LEU A O 1
ATOM 2214 N N . SER A 1 290 ? 11.172 6.554 -11.024 1.00 96.81 290 SER A N 1
ATOM 2215 C CA . SER A 1 290 ? 11.590 6.332 -12.403 1.00 96.81 290 SER A CA 1
ATOM 2216 C C . SER A 1 290 ? 11.143 7.442 -13.347 1.00 96.81 290 SER A C 1
ATOM 2218 O O . SER A 1 290 ? 11.944 7.880 -14.162 1.00 96.81 290 SER A O 1
ATOM 2220 N N . VAL A 1 291 ? 9.905 7.927 -13.212 1.00 96.00 291 VAL A N 1
ATOM 2221 C CA . VAL A 1 291 ? 9.400 9.111 -13.930 1.00 96.00 291 VAL A CA 1
ATOM 2222 C C . VAL A 1 291 ? 10.285 10.325 -13.640 1.00 96.00 291 VAL A C 1
ATOM 2224 O O . VAL A 1 291 ? 10.752 10.979 -14.572 1.00 96.00 291 VAL A O 1
ATOM 2227 N N . ASP A 1 292 ? 10.589 10.569 -12.362 1.00 94.50 292 ASP A N 1
ATOM 2228 C CA . ASP A 1 292 ? 11.410 11.702 -11.927 1.00 94.50 292 ASP A CA 1
ATOM 2229 C C . ASP A 1 292 ? 12.847 11.607 -12.476 1.00 94.50 292 ASP A C 1
ATOM 2231 O O . ASP A 1 292 ? 13.391 12.594 -12.971 1.00 94.50 292 ASP A O 1
ATOM 2235 N N . ALA A 1 293 ? 13.464 10.421 -12.418 1.00 94.75 293 ALA A N 1
ATOM 2236 C CA . ALA A 1 293 ? 14.835 10.197 -12.885 1.00 94.75 293 ALA A CA 1
ATOM 2237 C C . ALA A 1 293 ? 14.965 10.191 -14.415 1.00 94.75 293 ALA A C 1
ATOM 2239 O O . ALA A 1 293 ? 15.971 10.659 -14.947 1.00 94.75 293 ALA A O 1
ATOM 2240 N N . ALA A 1 294 ? 13.958 9.675 -15.124 1.00 94.94 294 ALA A N 1
ATOM 2241 C CA . ALA A 1 294 ? 13.914 9.693 -16.583 1.00 94.94 294 ALA A CA 1
ATOM 2242 C C . ALA A 1 294 ? 13.650 11.100 -17.143 1.00 94.94 294 ALA A C 1
ATOM 2244 O O . ALA A 1 294 ? 13.989 11.373 -18.293 1.00 94.94 294 ALA A O 1
ATOM 2245 N N . GLY A 1 295 ? 13.052 11.994 -16.345 1.00 93.88 295 GLY A N 1
ATOM 2246 C CA . GLY A 1 295 ? 12.606 13.308 -16.810 1.00 93.88 295 GLY A CA 1
ATOM 2247 C C . GLY A 1 295 ? 11.420 13.226 -17.777 1.00 93.88 295 GLY A C 1
ATOM 2248 O O . GLY A 1 295 ? 11.204 14.142 -18.570 1.00 93.88 295 GLY A O 1
ATOM 2249 N N . GLU A 1 296 ? 10.665 12.130 -17.726 1.00 93.69 296 GLU A N 1
ATOM 2250 C CA . GLU A 1 296 ? 9.513 11.873 -18.588 1.00 93.69 296 GLU A CA 1
ATOM 2251 C C . GLU A 1 296 ? 8.218 12.331 -17.898 1.00 93.69 296 GLU A C 1
ATOM 2253 O O . GLU A 1 296 ? 8.087 12.209 -16.682 1.00 93.69 296 GLU A O 1
ATOM 2258 N N . PRO A 1 297 ? 7.203 12.827 -18.627 1.00 94.50 297 PRO A N 1
ATOM 2259 C CA . PRO A 1 297 ? 5.927 13.211 -18.020 1.00 94.50 297 PRO A CA 1
ATOM 2260 C C . PRO A 1 297 ? 5.089 12.001 -17.574 1.00 94.50 297 PRO A C 1
ATOM 2262 O O . PRO A 1 297 ? 4.174 12.153 -16.761 1.00 94.50 297 PRO A O 1
ATOM 2265 N N . SER A 1 298 ? 5.353 10.822 -18.141 1.00 95.44 298 SER A N 1
ATOM 2266 C CA . SER A 1 298 ? 4.682 9.544 -17.884 1.00 95.44 298 SER A CA 1
ATOM 2267 C C . SER A 1 298 ? 5.489 8.405 -18.506 1.00 95.44 298 SER A C 1
ATOM 2269 O O . SER A 1 298 ? 6.348 8.656 -19.342 1.00 95.44 298 SER A O 1
ATOM 2271 N N . LEU A 1 299 ? 5.144 7.159 -18.192 1.00 96.19 299 LEU A N 1
ATOM 2272 C CA . LEU A 1 299 ? 5.838 5.980 -18.720 1.00 96.19 299 LEU A CA 1
ATOM 2273 C C . LEU A 1 299 ? 5.281 5.442 -20.052 1.00 96.19 299 LEU A C 1
ATOM 2275 O O . LEU A 1 299 ? 5.800 4.462 -20.577 1.00 96.19 299 LEU A O 1
ATOM 2279 N N . GLU A 1 300 ? 4.240 6.065 -20.612 1.00 96.31 300 GLU A N 1
ATOM 2280 C CA . GLU A 1 300 ? 3.534 5.575 -21.808 1.00 96.31 300 GLU A CA 1
ATOM 2281 C C . GLU A 1 300 ? 4.422 5.514 -23.061 1.00 96.31 300 GLU A C 1
ATOM 2283 O O . GLU A 1 300 ? 4.264 4.611 -23.878 1.00 96.31 300 GLU A O 1
ATOM 2288 N N . SER A 1 301 ? 5.375 6.442 -23.206 1.00 96.50 301 SER A N 1
ATOM 2289 C CA . SER A 1 301 ? 6.318 6.453 -24.333 1.00 96.50 301 SER A CA 1
ATOM 2290 C C . SER A 1 301 ? 7.299 5.281 -24.293 1.00 96.50 301 SER A C 1
ATOM 2292 O O . SER A 1 301 ? 7.719 4.818 -25.350 1.00 96.50 301 SER A O 1
ATOM 2294 N N . TRP A 1 302 ? 7.656 4.807 -23.095 1.00 97.62 302 TRP A N 1
ATOM 2295 C CA . TRP A 1 302 ? 8.600 3.705 -22.902 1.00 97.62 302 TRP A CA 1
ATOM 2296 C C . TRP A 1 302 ? 7.886 2.345 -22.857 1.00 97.62 302 TRP A C 1
ATOM 2298 O O . TRP A 1 302 ? 8.394 1.376 -23.413 1.00 97.62 302 TRP A O 1
ATOM 2308 N N . PHE A 1 303 ? 6.702 2.264 -22.233 1.00 98.12 303 PHE A N 1
ATOM 2309 C CA . PHE A 1 303 ? 5.962 1.007 -22.020 1.00 98.12 303 PHE A CA 1
ATOM 2310 C C . PHE A 1 303 ? 4.482 1.121 -22.444 1.00 98.12 303 PHE A C 1
ATOM 2312 O O . PHE A 1 303 ? 3.571 1.065 -21.603 1.00 98.12 303 PHE A O 1
ATOM 2319 N N . PRO A 1 304 ? 4.200 1.312 -23.747 1.00 97.50 304 PRO A N 1
ATOM 2320 C CA . PRO A 1 304 ? 2.845 1.565 -24.235 1.00 97.50 304 PRO A CA 1
ATOM 2321 C C . PRO A 1 304 ? 1.889 0.391 -23.989 1.00 97.50 304 PRO A C 1
ATOM 2323 O O . PRO A 1 304 ? 0.704 0.607 -23.719 1.00 97.50 304 PRO A O 1
ATOM 2326 N N . THR A 1 305 ? 2.371 -0.853 -24.043 1.00 97.31 305 THR A N 1
ATOM 2327 C CA . THR A 1 305 ? 1.528 -2.041 -23.853 1.00 97.31 305 THR A CA 1
ATOM 2328 C C . THR A 1 305 ? 1.133 -2.207 -22.388 1.00 97.31 305 THR A C 1
ATOM 2330 O O . THR A 1 305 ? -0.033 -2.466 -22.080 1.00 97.31 305 THR A O 1
ATOM 2333 N N . LEU A 1 306 ? 2.083 -2.020 -21.473 1.00 97.31 306 LEU A N 1
ATOM 2334 C CA . LEU A 1 306 ? 1.890 -2.088 -20.031 1.00 97.31 306 LEU A CA 1
ATOM 2335 C C . LEU A 1 306 ? 0.934 -0.988 -19.557 1.00 97.31 306 LEU A C 1
ATOM 2337 O O . LEU A 1 306 ? -0.036 -1.279 -18.851 1.00 97.31 306 LEU A O 1
ATOM 2341 N N . CYS A 1 307 ? 1.166 0.260 -19.975 1.00 96.75 307 CYS A N 1
ATOM 2342 C CA . CYS A 1 307 ? 0.290 1.388 -19.654 1.00 96.75 307 CYS A CA 1
ATOM 2343 C C . CYS A 1 307 ? -1.103 1.211 -20.281 1.00 96.75 307 CYS A C 1
ATOM 2345 O O . CYS A 1 307 ? -2.112 1.415 -19.601 1.00 96.75 307 CYS A O 1
ATOM 2347 N N . GLY A 1 308 ? -1.179 0.762 -21.538 1.00 95.44 308 GLY A N 1
ATOM 2348 C CA . GLY A 1 308 ? -2.440 0.484 -22.227 1.00 95.44 308 GLY A CA 1
ATOM 2349 C C . GLY A 1 308 ? -3.269 -0.602 -21.535 1.00 95.44 308 GLY A C 1
ATOM 2350 O O . GLY A 1 308 ? -4.472 -0.428 -21.332 1.00 95.44 308 GLY A O 1
ATOM 2351 N N . LEU A 1 309 ? -2.631 -1.689 -21.087 1.00 93.38 309 LEU A N 1
ATOM 2352 C CA . LEU A 1 309 ? -3.283 -2.743 -20.303 1.00 93.38 309 LEU A CA 1
ATOM 2353 C C . LEU A 1 309 ? -3.870 -2.192 -18.994 1.00 93.38 309 LEU A C 1
ATOM 2355 O O . LEU A 1 309 ? -4.986 -2.549 -18.617 1.00 93.38 309 LEU A O 1
ATOM 2359 N N . GLY A 1 310 ? -3.145 -1.296 -18.320 1.00 91.81 310 GLY A N 1
ATOM 2360 C CA . GLY A 1 310 ? -3.611 -0.612 -17.114 1.00 91.81 310 GLY A CA 1
ATOM 2361 C C . GLY A 1 310 ? -4.823 0.281 -17.349 1.00 91.81 310 GLY A C 1
ATOM 2362 O O . GLY A 1 310 ? -5.789 0.207 -16.591 1.00 91.81 310 GLY A O 1
ATOM 2363 N N . ALA A 1 311 ? -4.807 1.065 -18.428 1.00 88.12 311 ALA A N 1
ATOM 2364 C CA . ALA A 1 311 ? -5.902 1.963 -18.791 1.00 88.12 311 ALA A CA 1
ATOM 2365 C C . ALA A 1 311 ? -7.204 1.209 -19.117 1.00 88.12 311 ALA A C 1
ATOM 2367 O O . ALA A 1 311 ? -8.299 1.697 -18.825 1.00 88.12 311 ALA A O 1
ATOM 2368 N N . LEU A 1 312 ? -7.087 0.001 -19.679 1.00 83.38 312 LEU A N 1
ATOM 2369 C CA . LEU A 1 312 ? -8.211 -0.903 -19.942 1.00 83.38 312 LEU A CA 1
ATOM 2370 C C . LEU A 1 312 ? -8.681 -1.664 -18.696 1.00 83.38 312 LEU A C 1
ATOM 2372 O O . LEU A 1 312 ? -9.779 -2.220 -18.702 1.00 83.38 312 LEU A O 1
ATOM 2376 N N . SER A 1 313 ? -7.878 -1.689 -17.628 1.00 68.12 313 SER A N 1
ATOM 2377 C CA . SER A 1 313 ? -8.176 -2.379 -16.371 1.00 68.12 313 SER A CA 1
ATOM 2378 C C . SER A 1 313 ? -9.195 -1.597 -15.531 1.00 68.12 313 SER A C 1
ATOM 2380 O O . SER A 1 313 ? -8.943 -1.156 -14.410 1.00 68.12 313 SER A O 1
ATOM 2382 N N . GLN A 1 314 ? -10.392 -1.415 -16.085 1.00 62.16 314 GLN A N 1
ATOM 2383 C CA . GLN A 1 314 ? -11.597 -1.120 -15.323 1.00 62.16 314 GLN A CA 1
ATOM 2384 C C . GLN A 1 314 ? -12.341 -2.437 -15.162 1.00 62.16 314 GLN A C 1
ATOM 2386 O O . GLN A 1 314 ? -13.168 -2.808 -15.986 1.00 62.16 314 GLN A O 1
ATOM 2391 N N . ALA A 1 315 ? -11.978 -3.205 -14.136 1.00 58.94 315 ALA A N 1
ATOM 2392 C CA . ALA A 1 315 ? -12.692 -4.440 -13.867 1.00 58.94 315 ALA A CA 1
ATOM 2393 C C . ALA A 1 315 ? -14.155 -4.113 -13.520 1.00 58.94 315 ALA A C 1
ATOM 2395 O O . ALA A 1 315 ? -14.415 -3.177 -12.766 1.00 58.94 315 ALA A O 1
ATOM 2396 N N . ASP A 1 316 ? -15.104 -4.911 -14.007 1.00 65.25 316 ASP A N 1
ATOM 2397 C CA . ASP A 1 316 ? -16.524 -4.886 -13.611 1.00 65.25 316 ASP A CA 1
ATOM 2398 C C . ASP A 1 316 ? -16.731 -5.440 -12.183 1.00 65.25 316 ASP A C 1
ATOM 2400 O O . ASP A 1 316 ? -17.722 -6.107 -11.874 1.00 65.25 316 ASP A O 1
ATOM 2404 N N . GLN A 1 317 ? -15.764 -5.231 -11.285 1.00 71.75 317 GLN A N 1
ATOM 2405 C CA . GLN A 1 317 ? -15.885 -5.688 -9.909 1.00 71.75 317 GLN A CA 1
ATOM 2406 C C . GLN A 1 317 ? -16.909 -4.816 -9.169 1.00 71.75 317 GLN A C 1
ATOM 2408 O O . GLN A 1 317 ? -16.909 -3.588 -9.323 1.00 71.75 317 GLN A O 1
ATOM 2413 N N . PRO A 1 318 ? -17.770 -5.418 -8.331 1.00 82.19 318 PRO A N 1
ATOM 2414 C CA . PRO A 1 318 ? -18.680 -4.655 -7.497 1.00 82.19 318 PRO A CA 1
ATOM 2415 C C . PRO A 1 318 ? -17.875 -3.769 -6.543 1.00 82.19 318 PRO A C 1
ATOM 2417 O O . PRO A 1 318 ? -17.128 -4.256 -5.698 1.00 82.19 318 PRO A O 1
ATOM 2420 N N . VAL A 1 319 ? -18.041 -2.454 -6.679 1.00 83.88 319 VAL A N 1
ATOM 2421 C CA . VAL A 1 319 ? -17.373 -1.476 -5.818 1.00 83.88 319 VAL A CA 1
ATOM 2422 C C . VAL A 1 319 ? -18.072 -1.450 -4.456 1.00 83.88 319 VAL A C 1
ATOM 2424 O O . VAL A 1 319 ? -19.258 -1.094 -4.403 1.00 83.88 319 VAL A O 1
ATOM 2427 N N . PRO A 1 320 ? -17.386 -1.779 -3.346 1.00 85.50 320 PRO A N 1
ATOM 2428 C CA . PRO A 1 320 ? -17.959 -1.618 -2.022 1.00 85.50 320 PRO A CA 1
ATOM 2429 C C . PRO A 1 320 ? -18.175 -0.125 -1.766 1.00 85.50 320 PRO A C 1
ATOM 2431 O O . PRO A 1 320 ? -17.233 0.660 -1.776 1.00 85.50 320 PRO A O 1
ATOM 2434 N N . LYS A 1 321 ? -19.432 0.277 -1.557 1.00 91.00 321 LYS A N 1
ATOM 2435 C CA . LYS A 1 321 ? -19.794 1.657 -1.177 1.00 91.00 321 LYS A CA 1
ATOM 2436 C C . LYS A 1 321 ? -19.818 1.854 0.336 1.00 91.00 321 LYS A C 1
ATOM 2438 O O . LYS A 1 321 ? -19.798 2.980 0.824 1.00 91.00 321 LYS A O 1
ATOM 2443 N N . SER A 1 322 ? -19.887 0.755 1.080 1.00 90.69 322 SER A N 1
ATOM 2444 C CA . SER A 1 322 ? -19.921 0.761 2.532 1.00 90.69 322 SER A CA 1
ATOM 2445 C C . SER A 1 322 ? -19.427 -0.558 3.107 1.00 90.69 322 SER A C 1
ATOM 2447 O O . SER A 1 322 ? -19.587 -1.602 2.475 1.00 90.69 322 SER A O 1
ATOM 2449 N N . VAL A 1 323 ? -18.919 -0.506 4.334 1.00 88.25 323 VAL A N 1
ATOM 2450 C CA . VAL A 1 323 ? -18.620 -1.674 5.172 1.00 88.25 323 VAL A CA 1
ATOM 2451 C C . VAL A 1 323 ? -19.386 -1.580 6.487 1.00 88.25 323 VAL A C 1
ATOM 2453 O O . VAL A 1 323 ? -19.839 -0.496 6.878 1.00 88.25 323 VAL A O 1
ATOM 2456 N N . ASP A 1 324 ? -19.513 -2.706 7.184 1.00 86.06 324 ASP A N 1
ATOM 2457 C CA . ASP A 1 324 ? -20.077 -2.718 8.530 1.00 86.06 324 ASP A CA 1
ATOM 2458 C C . ASP A 1 324 ? -19.305 -1.750 9.433 1.00 86.06 324 ASP A C 1
ATOM 2460 O O . ASP A 1 324 ? -18.072 -1.692 9.429 1.00 86.06 324 ASP A O 1
ATOM 2464 N N . GLY A 1 325 ? -20.047 -0.965 10.214 1.00 77.81 325 GLY A N 1
ATOM 2465 C CA . GLY A 1 325 ? -19.451 0.011 11.110 1.00 77.81 325 GLY A CA 1
ATOM 2466 C C . GLY A 1 325 ? -18.566 -0.664 12.152 1.00 77.81 325 GLY A C 1
ATOM 2467 O O . GLY A 1 325 ? -19.000 -1.549 12.891 1.00 77.81 325 GLY A O 1
ATOM 2468 N N . LEU A 1 326 ? -17.320 -0.210 12.266 1.00 75.88 326 LEU A N 1
ATOM 2469 C CA . LEU A 1 326 ? -16.408 -0.664 13.311 1.00 75.88 326 LEU A CA 1
ATOM 2470 C C . LEU A 1 326 ? -16.572 0.240 14.534 1.00 75.88 326 LEU A C 1
ATOM 2472 O O . LEU A 1 326 ? -15.780 1.149 14.778 1.00 75.88 326 LEU A O 1
ATOM 2476 N N . THR A 1 327 ? -17.631 -0.027 15.301 1.00 77.25 327 THR A N 1
ATOM 2477 C CA . THR A 1 327 ? -17.835 0.507 16.655 1.00 77.25 327 THR A CA 1
ATOM 2478 C C . THR A 1 327 ? -17.681 -0.630 17.656 1.00 77.25 327 THR A C 1
ATOM 2480 O O . THR A 1 327 ? -18.271 -1.698 17.500 1.00 77.25 327 THR A O 1
ATOM 2483 N N . THR A 1 328 ? -16.865 -0.436 18.688 1.00 77.69 328 THR A N 1
ATOM 2484 C CA . THR A 1 328 ? -16.635 -1.469 19.706 1.00 77.69 328 THR A CA 1
ATOM 2485 C C . THR A 1 328 ? -16.437 -0.853 21.085 1.00 77.69 328 THR A C 1
ATOM 2487 O O . THR A 1 328 ? -16.288 0.361 21.233 1.00 77.69 328 THR A O 1
ATOM 2490 N N . SER A 1 329 ? -16.417 -1.701 22.109 1.00 74.44 329 SER A N 1
ATOM 2491 C CA . SER A 1 329 ? -16.159 -1.284 23.481 1.00 74.44 329 SER A CA 1
ATOM 2492 C C . SER A 1 329 ? -15.248 -2.221 24.221 1.00 74.44 329 SER A C 1
ATOM 2494 O O . SER A 1 329 ? -15.263 -3.428 23.974 1.00 74.44 329 SER A O 1
ATOM 2496 N N . HIS A 1 330 ? -14.585 -1.678 25.230 1.00 73.44 330 HIS A N 1
ATOM 2497 C CA . HIS A 1 330 ? -13.831 -2.468 26.179 1.00 73.44 330 HIS A CA 1
ATOM 2498 C C . HIS A 1 330 ? -14.126 -2.017 27.602 1.00 73.44 330 HIS A C 1
ATOM 2500 O O . HIS A 1 330 ? -14.189 -0.821 27.897 1.00 73.44 330 HIS A O 1
ATOM 2506 N N . LYS A 1 331 ? -14.309 -2.996 28.490 1.00 71.19 331 LYS A N 1
ATOM 2507 C CA . LYS A 1 331 ? -14.423 -2.760 29.926 1.00 71.19 331 LYS A CA 1
ATOM 2508 C C . LYS A 1 331 ? -13.019 -2.712 30.518 1.00 71.19 331 LYS A C 1
ATOM 2510 O O . LYS A 1 331 ? -12.237 -3.636 30.318 1.00 71.19 331 LYS A O 1
ATOM 2515 N N . LEU A 1 332 ? -12.710 -1.645 31.231 1.00 69.62 332 LEU A N 1
ATOM 2516 C CA . LEU A 1 332 ? -11.454 -1.425 31.939 1.00 69.62 332 LEU A CA 1
ATOM 2517 C C . LEU A 1 332 ? -11.752 -1.234 33.433 1.00 69.62 332 LEU A C 1
ATOM 2519 O O . LEU A 1 332 ? -12.905 -0.967 33.795 1.00 69.62 332 LEU A O 1
ATOM 2523 N N . PRO A 1 333 ? -10.749 -1.367 34.320 1.00 66.75 333 PRO A N 1
ATOM 2524 C CA . PRO A 1 333 ? -10.940 -1.133 35.753 1.00 66.75 333 PRO A CA 1
ATOM 2525 C C . PRO A 1 333 ? -11.509 0.261 36.065 1.00 66.75 333 PRO A C 1
ATOM 2527 O O . PRO A 1 333 ? -12.308 0.408 36.986 1.00 66.75 333 PRO A O 1
ATOM 2530 N N . SER A 1 334 ? -11.148 1.264 35.260 1.00 65.94 334 SER A N 1
ATOM 2531 C CA . SER A 1 334 ? -11.573 2.663 35.391 1.00 65.94 334 SER A CA 1
ATOM 2532 C C . SER A 1 334 ? -12.919 2.994 34.726 1.00 65.94 334 SER A C 1
ATOM 2534 O O . SER A 1 334 ? -13.438 4.092 34.922 1.00 65.94 334 SER A O 1
ATOM 2536 N N . GLY A 1 335 ? -13.526 2.068 33.973 1.00 70.12 335 GLY A N 1
ATOM 2537 C CA . GLY A 1 335 ? -14.805 2.290 33.290 1.00 70.12 335 GLY A CA 1
ATOM 2538 C C . GLY A 1 335 ? -14.935 1.532 31.969 1.00 70.12 335 GLY A C 1
ATOM 2539 O O . GLY A 1 335 ? -14.085 0.727 31.609 1.00 70.12 335 GLY A O 1
ATOM 2540 N N . THR A 1 336 ? -16.024 1.761 31.232 1.00 72.12 336 THR A N 1
ATOM 2541 C CA . THR A 1 336 ? -16.173 1.236 29.862 1.00 72.12 336 THR A CA 1
ATOM 2542 C C . THR A 1 336 ? -15.858 2.337 28.861 1.00 72.12 336 THR A C 1
ATOM 2544 O O . THR A 1 336 ? -16.410 3.430 28.973 1.00 72.12 336 THR A O 1
ATOM 2547 N N . THR A 1 337 ? -15.042 2.022 27.859 1.00 74.25 337 THR A N 1
ATOM 2548 C CA . THR A 1 337 ? -14.706 2.933 26.760 1.00 74.25 337 THR A CA 1
ATOM 2549 C C . THR A 1 337 ? -15.278 2.425 25.458 1.00 74.25 337 THR A C 1
ATOM 2551 O O . THR A 1 337 ? -15.145 1.243 25.136 1.00 74.25 337 THR A O 1
ATOM 2554 N N . ILE A 1 338 ? -15.895 3.336 24.710 1.00 76.94 338 ILE A N 1
ATOM 2555 C CA . ILE A 1 338 ? -16.380 3.099 23.351 1.00 76.94 338 ILE A CA 1
ATOM 2556 C C . ILE A 1 338 ? -15.383 3.702 22.365 1.00 76.94 338 ILE A C 1
ATOM 2558 O O . ILE A 1 338 ? -14.957 4.844 22.544 1.00 76.94 338 ILE A O 1
ATOM 2562 N N . ALA A 1 339 ? -15.037 2.955 21.320 1.00 82.81 339 ALA A N 1
ATOM 2563 C CA . ALA A 1 339 ? -14.164 3.421 20.252 1.00 82.81 339 ALA A CA 1
ATOM 2564 C C . ALA A 1 339 ? -14.846 3.299 18.885 1.00 82.81 339 ALA A C 1
ATOM 2566 O O . ALA A 1 339 ? -15.457 2.272 18.576 1.00 82.81 339 ALA A O 1
ATOM 2567 N N . VAL A 1 340 ? -14.696 4.344 18.073 1.00 83.69 340 VAL A N 1
ATOM 2568 C CA . VAL A 1 340 ? -15.066 4.373 16.651 1.00 83.69 340 VAL A CA 1
ATOM 2569 C C . VAL A 1 340 ? -13.803 4.646 15.845 1.00 83.69 340 VAL A C 1
ATOM 2571 O O . VAL A 1 340 ? -13.020 5.526 16.214 1.00 83.69 340 VAL A O 1
ATOM 2574 N N . VAL A 1 341 ? -13.599 3.896 14.763 1.00 87.88 341 VAL A N 1
ATOM 2575 C CA . VAL A 1 341 ? -12.407 4.023 13.913 1.00 87.88 341 VAL A CA 1
ATOM 2576 C C . VAL A 1 341 ? -12.731 4.584 12.531 1.00 87.88 341 VAL A C 1
ATOM 2578 O O . VAL A 1 341 ? -13.715 4.200 11.907 1.00 87.88 341 VAL A O 1
ATOM 2581 N N . SER A 1 342 ? -11.882 5.484 12.049 1.00 90.00 342 SER A N 1
ATOM 2582 C CA . SER A 1 342 ? -11.904 6.074 10.706 1.00 90.00 342 SER A CA 1
ATOM 2583 C C . SER A 1 342 ? -10.531 5.951 10.034 1.00 90.00 342 SER A C 1
ATOM 2585 O O . SER A 1 342 ? -9.579 5.445 10.636 1.00 90.00 342 SER A O 1
ATOM 2587 N N . GLY A 1 343 ? -10.407 6.416 8.790 1.00 91.56 343 GLY A N 1
ATOM 2588 C CA . GLY A 1 343 ? -9.134 6.523 8.067 1.00 91.56 343 GLY A CA 1
ATOM 2589 C C . GLY A 1 343 ? -9.113 5.675 6.802 1.00 91.56 343 GLY A C 1
ATOM 2590 O O . GLY A 1 343 ? -10.166 5.501 6.205 1.00 91.56 343 GLY A O 1
ATOM 2591 N N . GLY A 1 344 ? -7.969 5.155 6.365 1.00 95.69 344 GLY A N 1
ATOM 2592 C CA . GLY A 1 344 ? -7.884 4.606 5.010 1.00 95.69 344 GLY A CA 1
ATOM 2593 C C . GLY A 1 344 ? -6.500 4.180 4.536 1.00 95.69 344 GLY A C 1
ATOM 2594 O O . GLY A 1 344 ? -5.639 3.760 5.304 1.00 95.69 344 GLY A O 1
ATOM 2595 N N . VAL A 1 345 ? -6.264 4.361 3.245 1.00 98.06 345 VAL A N 1
ATOM 2596 C CA . VAL A 1 345 ? -4.950 4.247 2.617 1.00 98.06 345 VAL A CA 1
ATOM 2597 C C . VAL A 1 345 ? -4.684 5.525 1.842 1.00 98.06 345 VAL A C 1
ATOM 2599 O O . VAL A 1 345 ? -5.540 5.973 1.084 1.00 98.06 345 VAL A O 1
ATOM 2602 N N . GLN A 1 346 ? -3.494 6.092 2.000 1.00 97.44 346 GLN A N 1
ATOM 2603 C CA . GLN A 1 346 ? -3.046 7.233 1.218 1.00 97.44 346 GLN A CA 1
ATOM 2604 C C . GLN A 1 346 ? -1.629 6.994 0.698 1.00 97.44 346 GLN A C 1
ATOM 2606 O O . GLN A 1 346 ? -0.652 7.022 1.445 1.00 97.44 346 GLN A O 1
ATOM 2611 N N . ILE A 1 347 ? -1.525 6.795 -0.608 1.00 96.44 347 ILE A N 1
ATOM 2612 C CA . ILE A 1 347 ? -0.270 6.718 -1.345 1.00 96.44 347 ILE A CA 1
ATOM 2613 C C . ILE A 1 347 ? -0.070 8.089 -1.985 1.00 96.44 347 ILE A C 1
ATOM 2615 O O . ILE A 1 347 ? -0.893 8.512 -2.793 1.00 96.44 347 ILE A O 1
ATOM 2619 N N . THR A 1 348 ? 1.010 8.787 -1.637 1.00 94.12 348 THR A N 1
ATOM 2620 C CA . THR A 1 348 ? 1.364 10.084 -2.240 1.00 94.12 348 THR A CA 1
ATOM 2621 C C . THR A 1 348 ? 2.686 9.928 -2.988 1.00 94.12 348 THR A C 1
ATOM 2623 O O . THR A 1 348 ? 3.729 10.221 -2.403 1.00 94.12 348 THR A O 1
ATOM 2626 N N . PRO A 1 349 ? 2.699 9.396 -4.229 1.00 87.12 349 PRO A N 1
ATOM 2627 C CA . PRO A 1 349 ? 3.949 9.083 -4.919 1.00 87.12 349 PRO A CA 1
ATOM 2628 C C . PRO A 1 349 ? 4.852 10.306 -5.064 1.00 87.12 349 PRO A C 1
ATOM 2630 O O . PRO A 1 349 ? 6.037 10.203 -4.786 1.00 87.12 349 PRO A O 1
ATOM 2633 N N . SER A 1 350 ? 4.290 11.483 -5.355 1.00 84.19 350 SER A N 1
ATOM 2634 C CA . SER A 1 350 ? 5.042 12.737 -5.502 1.00 84.19 350 SER A CA 1
ATOM 2635 C C . SER A 1 350 ? 5.854 13.155 -4.266 1.00 84.19 350 SER A C 1
ATOM 2637 O O . SER A 1 350 ? 6.769 13.960 -4.386 1.00 84.19 350 SER A O 1
ATOM 2639 N N . ALA A 1 351 ? 5.551 12.620 -3.077 1.00 84.25 351 ALA A N 1
ATOM 2640 C CA . ALA A 1 351 ? 6.345 12.860 -1.869 1.00 84.25 351 ALA A CA 1
ATOM 2641 C C . ALA A 1 351 ? 7.664 12.058 -1.849 1.00 84.25 351 ALA A C 1
ATOM 2643 O O . ALA A 1 351 ? 8.492 12.253 -0.962 1.00 84.25 351 ALA A O 1
ATOM 2644 N N . ALA A 1 352 ? 7.879 11.154 -2.813 1.00 80.50 352 ALA A N 1
ATOM 2645 C CA . ALA A 1 352 ? 9.078 10.327 -2.912 1.00 80.50 352 ALA A CA 1
ATOM 2646 C C . ALA A 1 352 ? 10.363 11.159 -2.973 1.00 80.50 352 ALA A C 1
ATOM 2648 O O . ALA A 1 352 ? 11.330 10.818 -2.294 1.00 80.50 352 ALA A O 1
ATOM 2649 N N . ALA A 1 353 ? 10.355 12.264 -3.725 1.00 82.69 353 ALA A N 1
ATOM 2650 C CA . ALA A 1 353 ? 11.511 13.143 -3.891 1.00 82.69 353 ALA A CA 1
ATOM 2651 C C . ALA A 1 353 ? 12.040 13.691 -2.552 1.00 82.69 353 ALA A C 1
ATOM 2653 O O . ALA A 1 353 ? 13.249 13.810 -2.368 1.00 82.69 353 ALA A O 1
ATOM 2654 N N . GLU A 1 354 ? 11.159 13.946 -1.578 1.00 85.88 354 GLU A N 1
ATOM 2655 C CA . GLU A 1 354 ? 11.535 14.441 -0.243 1.00 85.88 354 GLU A CA 1
ATOM 2656 C C . GLU A 1 354 ? 12.281 13.387 0.596 1.00 85.88 354 GLU A C 1
ATOM 2658 O O . GLU A 1 354 ? 13.019 13.719 1.528 1.00 85.88 354 GLU A O 1
ATOM 2663 N N . LEU A 1 355 ? 12.111 12.104 0.263 1.00 86.00 355 LEU A N 1
ATOM 2664 C CA . LEU A 1 355 ? 12.733 10.977 0.958 1.00 86.00 355 LEU A CA 1
ATOM 2665 C C . LEU A 1 355 ? 14.092 10.588 0.355 1.00 86.00 355 LEU A C 1
ATOM 2667 O O . LEU A 1 355 ? 14.843 9.841 0.993 1.00 86.00 355 LEU A O 1
ATOM 2671 N N . VAL A 1 356 ? 14.426 11.067 -0.849 1.00 91.06 356 VAL A N 1
ATOM 2672 C CA . VAL A 1 356 ? 15.658 10.706 -1.565 1.00 91.06 356 VAL A CA 1
ATOM 2673 C C . VAL A 1 356 ? 16.880 11.375 -0.934 1.00 91.06 356 VAL A C 1
ATOM 2675 O O . VAL A 1 356 ? 16.920 12.582 -0.707 1.00 91.06 356 VAL A O 1
ATOM 2678 N N . LYS A 1 357 ? 17.909 10.573 -0.649 1.00 91.62 357 LYS A N 1
ATOM 2679 C CA . LYS A 1 357 ? 19.198 11.020 -0.108 1.00 91.62 357 LYS A CA 1
ATOM 2680 C C . LYS A 1 357 ? 20.338 10.285 -0.799 1.00 91.62 357 LYS A C 1
ATOM 2682 O O . LYS A 1 357 ? 20.286 9.063 -0.953 1.00 91.62 357 LYS A O 1
ATOM 2687 N N . GLU A 1 358 ? 21.395 11.007 -1.166 1.00 88.62 358 GLU A N 1
ATOM 2688 C CA . GLU A 1 358 ? 22.612 10.380 -1.688 1.00 88.62 358 GLU A CA 1
ATOM 2689 C C . GLU A 1 358 ? 23.151 9.337 -0.701 1.00 88.62 358 GLU A C 1
ATOM 2691 O O . GLU A 1 358 ? 23.241 9.566 0.511 1.00 88.62 358 GLU A O 1
ATOM 2696 N N . SER A 1 359 ? 23.513 8.167 -1.223 1.00 86.69 359 SER A N 1
ATOM 2697 C CA . SER A 1 359 ? 23.967 7.037 -0.422 1.00 86.69 359 SER A CA 1
ATOM 2698 C C . SER A 1 359 ? 25.384 6.624 -0.800 1.00 86.69 359 SER A C 1
ATOM 2700 O O . SER A 1 359 ? 25.639 6.184 -1.919 1.00 86.69 359 SER A O 1
ATOM 2702 N N . LYS A 1 360 ? 26.301 6.670 0.176 1.00 80.06 360 LYS A N 1
ATOM 2703 C CA . LYS A 1 360 ? 27.681 6.174 0.009 1.00 80.06 360 LYS A CA 1
ATOM 2704 C C . LYS A 1 360 ? 27.723 4.700 -0.399 1.00 80.06 360 LYS A C 1
ATOM 2706 O O . LYS A 1 360 ? 28.480 4.336 -1.283 1.00 80.06 360 LYS A O 1
ATOM 2711 N N . PHE A 1 361 ? 26.851 3.878 0.191 1.00 81.00 361 PHE A N 1
ATOM 2712 C CA . PHE A 1 361 ? 26.723 2.464 -0.171 1.00 81.00 361 PHE A CA 1
ATOM 2713 C C . PHE A 1 361 ? 26.360 2.290 -1.652 1.00 81.00 361 PHE A C 1
ATOM 2715 O O . PHE A 1 361 ? 26.918 1.431 -2.326 1.00 81.00 361 PHE A O 1
ATOM 2722 N N . MET A 1 362 ? 25.451 3.121 -2.172 1.00 83.06 362 MET A N 1
ATOM 2723 C CA . MET A 1 362 ? 25.047 3.061 -3.579 1.00 83.06 362 MET A CA 1
ATOM 2724 C C . MET A 1 362 ? 26.138 3.557 -4.527 1.00 83.06 362 MET A C 1
ATOM 2726 O O . MET A 1 362 ? 26.244 3.040 -5.632 1.00 83.06 362 MET A O 1
ATOM 2730 N N . ALA A 1 363 ? 26.967 4.515 -4.104 1.00 74.44 363 ALA A N 1
ATOM 2731 C CA . ALA A 1 363 ? 28.084 5.011 -4.907 1.00 74.44 363 ALA A CA 1
ATOM 2732 C C . ALA A 1 363 ? 29.151 3.937 -5.202 1.00 74.44 363 ALA A C 1
ATOM 2734 O O . ALA A 1 363 ? 29.873 4.054 -6.187 1.00 74.44 363 ALA A O 1
ATOM 2735 N N . GLU A 1 364 ? 29.236 2.900 -4.366 1.00 74.69 364 GLU A N 1
ATOM 2736 C CA . GLU A 1 364 ? 30.222 1.813 -4.467 1.00 74.69 364 GLU A CA 1
ATOM 2737 C C . GLU A 1 364 ? 29.600 0.479 -4.929 1.00 74.69 364 GLU A C 1
ATOM 2739 O O . GLU A 1 364 ? 30.306 -0.516 -5.089 1.00 74.69 364 GLU A O 1
ATOM 2744 N N . SER A 1 365 ? 28.280 0.435 -5.137 1.00 77.06 365 SER A N 1
ATOM 2745 C CA . SER A 1 365 ? 27.554 -0.791 -5.490 1.00 77.06 365 SER A CA 1
ATOM 2746 C C . SER A 1 365 ? 27.491 -1.007 -7.002 1.00 77.06 365 SER A C 1
ATOM 2748 O O . SER A 1 365 ? 27.234 -0.078 -7.763 1.00 77.06 365 SER A O 1
ATOM 2750 N N . ALA A 1 366 ? 27.647 -2.260 -7.436 1.00 74.75 366 ALA A N 1
ATOM 2751 C CA . ALA A 1 366 ? 27.358 -2.680 -8.805 1.00 74.75 366 ALA A CA 1
ATOM 2752 C C . ALA A 1 366 ? 25.938 -3.257 -8.903 1.00 74.75 366 ALA A C 1
ATOM 2754 O O . ALA A 1 366 ? 25.477 -3.955 -7.997 1.00 74.75 366 ALA A O 1
ATOM 2755 N N . LEU A 1 367 ? 25.255 -2.989 -10.016 1.00 75.69 367 LEU A N 1
ATOM 2756 C CA . LEU A 1 367 ? 23.953 -3.583 -10.305 1.00 75.69 367 LEU A CA 1
ATOM 2757 C C . LEU A 1 367 ? 24.087 -5.041 -10.765 1.00 75.69 367 LEU A C 1
ATOM 2759 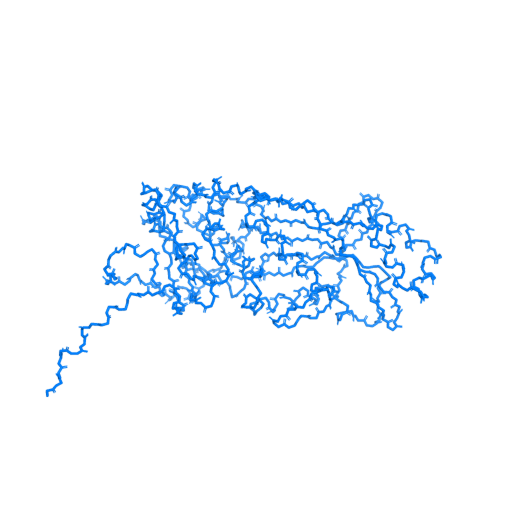O O . LEU A 1 367 ? 25.077 -5.375 -11.426 1.00 75.69 367 LEU A O 1
ATOM 2763 N N . PRO A 1 368 ? 23.089 -5.899 -10.476 1.00 71.31 368 PRO A N 1
ATOM 2764 C CA . PRO A 1 368 ? 22.962 -7.189 -11.139 1.00 71.31 368 PRO A CA 1
ATOM 2765 C C . PRO A 1 368 ? 22.966 -6.993 -12.656 1.00 71.31 368 PRO A C 1
ATOM 2767 O O . PRO A 1 368 ? 22.208 -6.181 -13.190 1.00 71.31 368 PRO A O 1
ATOM 2770 N N . ARG A 1 369 ? 23.844 -7.720 -13.346 1.00 72.81 369 ARG A N 1
ATOM 2771 C CA . ARG A 1 369 ? 23.911 -7.717 -14.808 1.00 72.81 369 ARG A CA 1
ATOM 2772 C C . ARG A 1 369 ? 23.023 -8.819 -15.356 1.00 72.81 369 ARG A C 1
ATOM 2774 O O . ARG A 1 369 ? 22.874 -9.860 -14.718 1.00 72.81 369 ARG A O 1
ATOM 2781 N N . GLU A 1 370 ? 22.459 -8.573 -16.529 1.00 72.44 370 GLU A N 1
ATOM 2782 C CA . GLU A 1 370 ? 21.826 -9.623 -17.319 1.00 72.44 370 GLU A CA 1
ATOM 2783 C C . GLU A 1 370 ? 22.871 -10.720 -17.606 1.00 72.44 370 GLU A C 1
ATOM 2785 O O . GLU A 1 370 ? 24.027 -10.392 -17.905 1.00 72.44 370 GLU A O 1
ATOM 2790 N N . PRO A 1 371 ? 22.529 -12.010 -17.455 1.00 68.19 371 PRO A N 1
ATOM 2791 C CA . PRO A 1 371 ? 23.464 -13.087 -17.748 1.00 68.19 371 PRO A CA 1
ATOM 2792 C C . PRO A 1 371 ? 23.842 -13.091 -19.237 1.00 68.19 371 PRO A C 1
ATOM 2794 O O . PRO A 1 371 ? 22.981 -12.961 -20.104 1.00 68.19 371 PRO A O 1
ATOM 2797 N N . GLU A 1 372 ? 25.132 -13.287 -19.538 1.00 62.97 372 GLU A N 1
ATOM 2798 C CA . GLU A 1 372 ? 25.646 -13.360 -20.922 1.00 62.97 372 GLU A CA 1
ATOM 2799 C C . GLU A 1 372 ? 25.032 -14.526 -21.716 1.00 62.97 372 GLU A C 1
ATOM 2801 O O . GLU A 1 372 ? 24.926 -14.467 -22.940 1.00 62.97 372 GLU A O 1
ATOM 2806 N N . VAL A 1 373 ? 24.600 -15.578 -21.014 1.00 58.88 373 VAL A N 1
ATOM 2807 C CA . VAL A 1 373 ? 23.927 -16.745 -21.586 1.00 58.88 373 VAL A CA 1
ATOM 2808 C C . VAL A 1 373 ? 22.464 -16.724 -21.157 1.00 58.88 373 VAL A C 1
ATOM 2810 O O . VAL A 1 373 ? 22.142 -16.949 -19.990 1.00 58.88 373 VAL A O 1
ATOM 2813 N N . LYS A 1 374 ? 21.569 -16.463 -22.113 1.00 56.16 374 LYS A N 1
ATOM 2814 C CA . LYS A 1 374 ? 20.122 -16.603 -21.919 1.00 56.16 374 LYS A CA 1
ATOM 2815 C C . LYS A 1 374 ? 19.734 -18.075 -22.104 1.00 56.16 374 LYS A C 1
ATOM 2817 O O . LYS A 1 374 ? 20.167 -18.663 -23.097 1.00 56.16 374 LYS A O 1
ATOM 2822 N N . PRO A 1 375 ? 18.915 -18.671 -21.217 1.00 53.56 375 PRO A N 1
ATOM 2823 C CA . PRO A 1 375 ? 18.292 -19.965 -21.489 1.00 53.56 375 PRO A CA 1
ATOM 2824 C C . PRO A 1 375 ? 17.580 -19.917 -22.847 1.00 53.56 375 PRO A C 1
ATOM 2826 O O . PRO A 1 375 ? 16.936 -18.915 -23.173 1.00 53.56 375 PRO A O 1
ATOM 2829 N N . ALA A 1 376 ? 17.735 -20.955 -23.665 1.00 46.78 376 ALA A N 1
ATOM 2830 C CA . ALA A 1 376 ? 17.210 -20.954 -25.024 1.00 46.78 376 ALA A CA 1
ATOM 2831 C C . ALA A 1 376 ? 15.669 -20.915 -25.030 1.00 46.78 376 ALA A C 1
ATOM 2833 O O . ALA A 1 376 ? 15.028 -21.733 -24.382 1.00 46.78 376 ALA A O 1
ATOM 2834 N N . GLY A 1 377 ? 15.069 -20.004 -25.812 1.00 48.47 377 GLY A N 1
ATOM 2835 C CA . GLY A 1 377 ? 13.666 -20.131 -26.238 1.00 48.47 377 GLY A CA 1
ATOM 2836 C C . GLY A 1 377 ? 12.711 -18.961 -25.982 1.00 48.47 377 GLY A C 1
ATOM 2837 O O . GLY A 1 377 ? 11.625 -18.992 -26.547 1.00 48.47 377 GLY A O 1
ATOM 2838 N N . GLN A 1 378 ? 13.074 -17.921 -25.224 1.00 51.00 378 GLN A N 1
ATOM 2839 C CA . GLN A 1 378 ? 12.280 -16.686 -25.065 1.00 51.00 378 GLN A CA 1
ATOM 2840 C C . GLN A 1 378 ? 13.165 -15.547 -24.538 1.00 51.00 378 GLN A C 1
ATOM 2842 O O . GLN A 1 378 ? 14.149 -15.796 -23.838 1.00 51.00 378 GLN A O 1
ATOM 2847 N N . ALA A 1 379 ? 12.819 -14.292 -24.843 1.00 56.91 379 ALA A N 1
ATOM 2848 C CA . ALA A 1 379 ? 13.396 -13.153 -24.137 1.00 56.91 379 ALA A CA 1
ATOM 2849 C C . ALA A 1 379 ? 12.861 -13.179 -22.697 1.00 56.91 379 ALA A C 1
ATOM 2851 O O . ALA A 1 379 ? 11.763 -12.699 -22.422 1.00 56.91 379 ALA A O 1
ATOM 2852 N N . LYS A 1 380 ? 13.606 -13.805 -21.777 1.00 78.62 380 LYS A N 1
ATOM 2853 C CA . LYS A 1 380 ? 13.263 -13.756 -20.356 1.00 78.62 380 LYS A CA 1
ATOM 2854 C C . LYS A 1 380 ? 13.413 -12.306 -19.896 1.00 78.62 380 LYS A C 1
ATOM 2856 O O . LYS A 1 380 ? 14.521 -11.807 -19.760 1.00 78.62 380 LYS A O 1
ATOM 2861 N N . TRP A 1 381 ? 12.277 -11.652 -19.684 1.00 90.69 381 TRP A N 1
ATOM 2862 C CA . TRP A 1 381 ? 12.124 -10.281 -19.182 1.00 90.69 381 TRP A CA 1
ATOM 2863 C C . TRP A 1 381 ? 12.518 -10.130 -17.702 1.00 90.69 381 TRP A C 1
ATOM 2865 O O . TRP A 1 381 ? 12.411 -9.048 -17.118 1.00 90.69 381 TRP A O 1
ATOM 2875 N N . TRP A 1 382 ? 12.971 -11.223 -17.087 1.00 91.31 382 TRP A N 1
ATOM 2876 C CA . TRP A 1 382 ? 13.566 -11.263 -15.764 1.00 91.31 382 TRP A CA 1
ATOM 2877 C C . TRP A 1 382 ? 14.721 -12.269 -15.696 1.00 91.31 382 TRP A C 1
ATOM 2879 O O . TRP A 1 382 ? 14.774 -13.221 -16.478 1.00 91.31 382 TRP A O 1
ATOM 2889 N N . TRP A 1 383 ? 15.623 -12.074 -14.731 1.00 89.00 383 TRP A N 1
ATOM 2890 C CA . TRP A 1 383 ? 16.734 -12.982 -14.414 1.00 89.00 383 TRP A CA 1
ATOM 2891 C C . TRP A 1 383 ? 17.021 -13.050 -12.914 1.00 89.00 383 TRP A C 1
ATOM 2893 O O . TRP A 1 383 ? 16.713 -12.073 -12.186 1.00 89.00 383 TRP A O 1
#

Mean predicted aligned error: 7.72 Å

Solvent-accessible surface area (backbone atoms only — not comparable to full-atom values): 20310 Å² total; per-residue (Å²): 137,79,78,78,84,77,80,80,81,82,83,69,74,84,53,45,57,51,77,35,76,64,30,34,33,36,47,38,46,41,22,55,52,49,43,54,35,50,76,71,72,51,71,83,48,75,51,56,42,27,53,51,18,32,56,46,65,40,34,37,37,48,38,73,88,78,47,31,43,34,47,23,15,32,22,11,70,87,44,60,25,38,38,39,71,50,50,18,33,42,45,49,60,42,36,66,76,31,67,55,31,41,32,37,41,34,58,39,67,70,14,50,51,47,33,50,56,48,62,70,33,68,67,47,52,57,38,33,77,76,43,46,66,64,48,44,54,54,34,31,63,37,26,32,50,16,40,40,49,60,39,72,53,61,55,30,18,73,55,46,48,39,43,47,51,34,38,55,48,50,52,30,28,36,70,63,74,43,86,58,56,69,76,64,69,24,34,77,74,43,55,61,83,89,74,74,56,66,66,44,38,41,31,42,29,41,28,68,36,97,58,64,26,32,21,22,88,85,56,38,38,38,36,49,48,97,61,58,59,25,43,43,60,46,26,40,46,84,52,101,88,45,80,42,82,47,95,60,78,44,70,20,50,44,49,32,21,50,52,47,33,72,44,38,72,51,28,31,76,68,33,55,47,46,15,30,43,51,34,53,54,47,47,42,43,50,52,36,56,40,31,65,56,63,71,38,67,42,49,49,88,60,25,48,53,37,19,49,55,15,69,67,53,66,46,92,46,87,58,68,58,56,46,81,44,64,47,49,71,49,82,50,100,80,46,57,29,36,40,38,59,31,38,23,32,46,44,51,37,60,58,51,70,81,32,56,40,82,26,74,70,46,64,75,56,80,77,90,72,82,68,96,72,70,72,88,89,62,86,70,32,50,92

Foldseek 3Di:
DPPPPPPPDPLPPDQLQDKDFKKKFKLLQLLVVLCVQVVVVHDDDPCSQLVSQDQAFFKWFADLPLLIIIGIGIGHPPNLADGLLLLLQLQLQAFVQRDKWWKKWAQDQQLQVQLVVCVVDVVLVVVCQVPVPVSLVVSLVSSWWTFMDTPSGQLQFPLHVLQVVLVVQLLCLLQVNDAFVVGADHLVSLDDQPDFDQEWEKEKEKEFDLAAWAAAPLLGMIGDDLAGIFIDIFTWDADPVGIDTDPDGDRSNVSRRVRCRVCLSVRLVGPSSSSNVRNSLNSSQSLNSNNVSSVHRGSCVSNVSSNVSSVVRPDPHDRDRTDRFPWDWDQGPNGIHIYGYIYGYIYRNNCSVVRYDHDPVNNPDDHDDDDPDDSPDGDPSMD

Secondary structure (DSSP, 8-state):
---GGGSS-------TTS-EEEEEEEHHHHHHHHHHHHHTT----HHHHTGGGB----EEEEETTTTEEEEEEEE-SS--S--HHHHHHHHHH-BTTPPPEEEEEEE-HHHHHHHHHHHHSHHHHHHHHH-HHHHHHHHHHHH-PEEEEEESS-TTSHHHHHHHHHHHHHHHHHTTSS--SS----GGGG--TT---SEEEEEEEEEE-S-PEEE-TTS-EEE--S--EEEEEEEEEEETTEEEE-SS--HHHHHHHHHHHHHHHHHHHH-HHHHHHHHHHHHHHHHHHHHHHHT-SBSTTT-HHHHHHHHH----PPPP-EE---EEEEEETTEEEEEEEEEEEEE-GGGHHHHEEE-HHHHTPPPPPPPSSPPTTS--SB-

Sequence (383 aa):
DIDLSKVLSDDSDANWRDSSGLRTISLRQLDEQLYQTIAAGGRPDAELMNLGGLSRISLVHVDVVEQDIRLIGPAGQPSVGFRLEDLSLLASLVRDQTRPLGCSIDPQEAGLRRAHNMLANPQTVKLLARNPKRVVDQLADAVGPHEVSVFGMPASSPAALALVDADEHMKKVGFGKAQVRPAVRTYFQCLDDGAVPAQSMVRWWFAYRDASIGVNKAGDTFKLPNGCVAVMSEKQWMTAVGRKASQNRDPAADKFAKEFTEKLPELRKSTPAYARLCAIFETALALQLSVDAAGEPSLESWFPTLCGLGALSQADQPVPKSVDGLTTSHKLPSGTTIAVVSGGVQITPSAAAELVKESKFMAESALPREPEVKPAGQAKWWW

Radius of gyration: 24.2 Å; Cα contacts (8 Å, |Δi|>4): 765; chains: 1; bounding box: 70×60×67 Å

pLDDT: mean 85.85, std 14.41, range [28.72, 98.5]